Protein AF-A0A958FJ44-F1 (afdb_monomer)

Structure (mmCIF, N/CA/C/O backbone):
data_AF-A0A958FJ44-F1
#
_entry.id   AF-A0A958FJ44-F1
#
loop_
_atom_site.group_PDB
_atom_site.id
_atom_site.type_symbol
_atom_site.label_atom_id
_atom_site.label_alt_id
_atom_site.label_comp_id
_atom_site.label_asym_id
_atom_site.label_entity_id
_atom_site.label_seq_id
_atom_site.pdbx_PDB_ins_code
_atom_site.Cartn_x
_atom_site.Cartn_y
_atom_site.Cartn_z
_atom_site.occupancy
_atom_site.B_iso_or_equiv
_atom_site.auth_seq_id
_atom_site.auth_comp_id
_atom_site.auth_asym_id
_atom_site.auth_atom_id
_atom_site.pdbx_PDB_model_num
ATOM 1 N N . GLY A 1 1 ? -13.208 -15.539 -18.474 1.00 34.62 1 GLY A N 1
ATOM 2 C CA . GLY A 1 1 ? -13.542 -14.102 -18.570 1.00 34.62 1 GLY A CA 1
ATOM 3 C C . GLY A 1 1 ? -12.319 -13.265 -18.253 1.00 34.62 1 GLY A C 1
ATOM 4 O O . GLY A 1 1 ? -11.375 -13.804 -17.682 1.00 34.62 1 GLY A O 1
ATOM 5 N N . ARG A 1 2 ? -12.318 -11.975 -18.612 1.00 43.47 2 ARG A N 1
ATOM 6 C CA . ARG A 1 2 ? -11.292 -11.023 -18.155 1.00 43.47 2 ARG A CA 1
ATOM 7 C C . ARG A 1 2 ? -11.591 -10.638 -16.703 1.00 43.47 2 ARG A C 1
ATOM 9 O O . ARG A 1 2 ? -12.505 -9.860 -16.465 1.00 43.47 2 ARG A O 1
ATOM 16 N N . LEU A 1 3 ? -10.828 -11.178 -15.753 1.00 40.59 3 LEU A N 1
ATOM 17 C CA . LEU A 1 3 ? -10.667 -10.508 -14.461 1.00 40.59 3 LEU A CA 1
ATOM 18 C C . LEU A 1 3 ? -9.896 -9.199 -14.731 1.00 40.59 3 LEU A C 1
ATOM 20 O O . LEU A 1 3 ? -8.915 -9.256 -15.479 1.00 40.59 3 LEU A O 1
ATOM 24 N N . PRO A 1 4 ? -10.331 -8.043 -14.204 1.00 44.53 4 PRO A N 1
ATOM 25 C CA . PRO A 1 4 ? -9.673 -6.762 -14.464 1.00 44.53 4 PRO A CA 1
ATOM 26 C C . PRO A 1 4 ? -8.240 -6.700 -13.907 1.00 44.53 4 PRO A C 1
ATOM 28 O O . PRO A 1 4 ? -7.878 -7.435 -12.984 1.00 44.53 4 PRO A O 1
ATOM 31 N N . LEU A 1 5 ? -7.429 -5.815 -14.492 1.00 49.75 5 LEU A N 1
ATOM 32 C CA . LEU A 1 5 ? -6.011 -5.602 -14.174 1.00 49.75 5 LEU A CA 1
ATOM 33 C C . LEU A 1 5 ? -5.832 -4.662 -12.960 1.00 49.75 5 LEU A C 1
ATOM 35 O O . LEU A 1 5 ? -6.687 -3.804 -12.758 1.00 49.75 5 LEU A O 1
ATOM 39 N N . PRO A 1 6 ? -4.776 -4.848 -12.135 1.00 51.56 6 PRO A N 1
ATOM 40 C CA . PRO A 1 6 ? -4.668 -4.332 -10.760 1.00 51.56 6 PRO A CA 1
ATOM 41 C C . PRO A 1 6 ? -4.950 -2.831 -10.597 1.00 51.56 6 PRO A C 1
ATOM 43 O O . PRO A 1 6 ? -4.398 -2.007 -11.321 1.00 51.56 6 PRO A O 1
ATOM 46 N N . VAL A 1 7 ? -5.764 -2.486 -9.587 1.00 60.62 7 VAL A N 1
ATOM 47 C CA . VAL A 1 7 ? -6.112 -1.089 -9.258 1.00 60.62 7 VAL A CA 1
ATOM 48 C C . VAL A 1 7 ? -5.054 -0.429 -8.383 1.00 60.62 7 VAL A C 1
ATOM 50 O O . VAL A 1 7 ? -4.991 0.789 -8.332 1.00 60.62 7 VAL A O 1
ATOM 53 N N . HIS A 1 8 ? -4.174 -1.175 -7.725 1.00 75.94 8 HIS A N 1
ATOM 54 C CA . HIS A 1 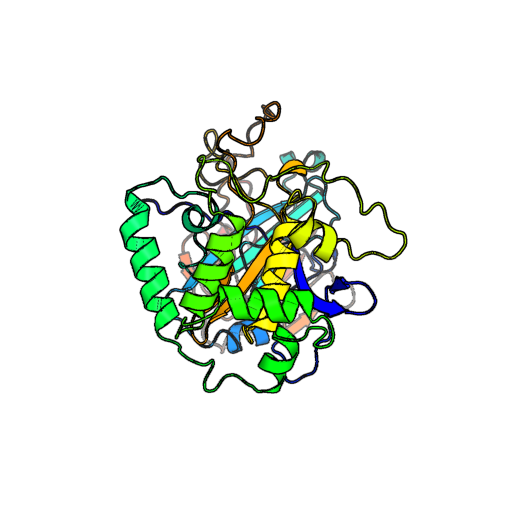8 ? -3.158 -0.573 -6.867 1.00 75.94 8 HIS A CA 1
ATOM 55 C C . HIS A 1 8 ? -1.806 -0.548 -7.551 1.00 75.94 8 HIS A C 1
ATOM 57 O O . HIS A 1 8 ? -1.280 -1.579 -7.951 1.00 75.94 8 HIS A O 1
ATOM 63 N N . PHE A 1 9 ? -1.231 0.647 -7.649 1.00 83.62 9 PHE A N 1
ATOM 64 C CA . PHE A 1 9 ? 0.175 0.853 -7.977 1.00 83.62 9 PHE A CA 1
ATOM 65 C C . PHE A 1 9 ? 0.839 1.505 -6.768 1.00 83.62 9 PHE A C 1
ATOM 67 O O . PHE A 1 9 ? 0.720 2.712 -6.552 1.00 83.62 9 PHE A O 1
ATOM 74 N N . ARG A 1 10 ? 1.492 0.699 -5.925 1.00 86.50 10 ARG A N 1
ATOM 75 C CA . ARG A 1 10 ? 2.112 1.179 -4.685 1.00 86.50 10 ARG A CA 1
ATOM 76 C C . ARG A 1 10 ? 3.371 1.984 -4.987 1.00 86.50 10 ARG A C 1
ATOM 78 O O . ARG A 1 10 ? 4.182 1.566 -5.810 1.00 86.50 10 ARG A O 1
ATOM 85 N N . ARG A 1 11 ? 3.555 3.100 -4.281 1.00 87.56 11 ARG A N 1
ATOM 86 C CA . ARG A 1 11 ? 4.789 3.903 -4.275 1.00 87.56 11 ARG A CA 1
ATOM 87 C C . ARG A 1 11 ? 5.606 3.644 -3.008 1.00 87.56 11 ARG A C 1
ATOM 89 O O . ARG A 1 11 ? 6.824 3.526 -3.098 1.00 87.56 11 ARG A O 1
ATOM 96 N N . PHE A 1 12 ? 4.937 3.546 -1.858 1.00 86.25 12 PHE A N 1
ATOM 97 C CA . PHE A 1 12 ? 5.534 3.324 -0.541 1.00 86.25 12 PHE A CA 1
ATOM 98 C C . PHE A 1 12 ? 4.664 2.399 0.315 1.00 86.25 12 PHE A C 1
ATOM 100 O O . PHE A 1 12 ? 3.446 2.337 0.151 1.00 86.25 12 PHE A O 1
ATOM 107 N N . VAL A 1 13 ? 5.292 1.742 1.286 1.00 89.12 13 VAL A N 1
ATOM 108 C CA . VAL A 1 13 ? 4.628 1.044 2.390 1.00 89.12 13 VAL A CA 1
ATOM 109 C C . VAL A 1 13 ? 5.107 1.693 3.685 1.00 89.12 13 VAL A C 1
ATOM 111 O O . VAL A 1 13 ? 6.308 1.864 3.880 1.00 89.12 13 VAL A O 1
ATOM 114 N N . LEU A 1 14 ? 4.176 2.068 4.556 1.00 92.38 14 LEU A N 1
ATOM 115 C CA . LEU A 1 14 ? 4.438 2.695 5.846 1.00 92.38 14 LEU A CA 1
ATOM 116 C C . LEU A 1 14 ? 4.272 1.622 6.933 1.00 92.38 14 LEU A C 1
ATOM 118 O O . LEU A 1 14 ? 3.174 1.346 7.423 1.00 92.38 14 LEU A O 1
ATOM 122 N N . ASN A 1 15 ? 5.376 0.935 7.217 1.00 88.31 15 ASN A N 1
ATOM 123 C CA . ASN A 1 15 ? 5.438 -0.277 8.032 1.00 88.31 15 ASN A CA 1
ATOM 124 C C . ASN A 1 15 ? 5.533 0.007 9.544 1.00 88.31 15 ASN A C 1
ATOM 126 O O . ASN A 1 15 ? 4.920 -0.723 10.333 1.00 88.31 15 ASN A O 1
ATOM 130 N N . ARG A 1 16 ? 6.234 1.074 9.952 1.00 92.19 16 ARG A N 1
ATOM 131 C CA . ARG A 1 16 ? 6.363 1.481 11.364 1.00 92.19 16 ARG A CA 1
ATOM 132 C C . ARG A 1 16 ? 5.284 2.491 11.762 1.00 92.19 16 ARG A C 1
ATOM 134 O O . ARG A 1 16 ? 4.877 3.313 10.948 1.00 92.19 16 ARG A O 1
ATOM 141 N N . TYR A 1 17 ? 4.861 2.439 13.026 1.00 94.44 17 TYR A N 1
ATOM 142 C CA . TYR A 1 17 ? 4.040 3.463 13.680 1.00 94.44 17 TYR A CA 1
ATOM 143 C C . TYR A 1 17 ? 4.881 4.234 14.708 1.00 94.44 17 TYR A C 1
ATOM 145 O O . TYR A 1 17 ? 5.675 3.621 15.422 1.00 94.44 17 TYR A O 1
ATOM 153 N N . GLU A 1 18 ? 4.707 5.552 14.774 1.00 92.81 18 GLU A N 1
ATOM 154 C CA . GLU A 1 18 ? 5.396 6.475 15.684 1.00 92.81 18 GLU A CA 1
ATOM 155 C C . GLU A 1 18 ? 4.348 7.174 16.571 1.00 92.81 18 GLU A C 1
ATOM 157 O O . GLU A 1 18 ? 3.742 8.163 16.133 1.00 92.81 18 GLU A O 1
ATOM 162 N N . PRO A 1 19 ? 4.071 6.649 17.784 1.00 87.62 19 PRO A N 1
ATOM 163 C CA . PRO A 1 19 ? 2.972 7.118 18.626 1.00 87.62 19 PRO A CA 1
ATOM 164 C C . PRO A 1 19 ? 3.128 8.580 19.054 1.00 87.62 19 PRO A C 1
ATOM 166 O O . PRO A 1 19 ? 2.136 9.295 19.138 1.00 87.62 19 PRO A O 1
ATOM 169 N N . GLU A 1 20 ? 4.359 9.064 19.225 1.00 85.50 20 GLU A N 1
ATOM 170 C CA . GLU A 1 20 ? 4.673 10.440 19.629 1.00 85.50 20 GLU A CA 1
ATOM 171 C C . GLU A 1 20 ? 4.248 11.490 18.589 1.00 85.50 20 GLU A C 1
ATOM 173 O O . GLU A 1 20 ? 4.244 12.687 18.880 1.00 85.50 20 GLU A O 1
ATOM 178 N N . THR A 1 21 ? 3.921 11.066 17.361 1.00 86.38 21 THR A N 1
ATOM 179 C CA . THR A 1 21 ? 3.456 11.960 16.290 1.00 86.38 21 THR A CA 1
ATOM 180 C C . THR A 1 21 ? 2.214 11.461 15.544 1.00 86.38 21 THR A C 1
ATOM 182 O O . THR A 1 21 ? 1.833 12.086 14.553 1.00 86.38 21 THR A O 1
ATOM 185 N N . GLU A 1 22 ? 1.596 10.365 16.006 1.00 85.44 22 GLU A N 1
ATOM 186 C CA . GLU A 1 22 ? 0.454 9.664 15.384 1.00 85.44 22 GLU A CA 1
ATOM 187 C C . GLU A 1 22 ? 0.679 9.240 13.913 1.00 85.44 22 GLU A C 1
ATOM 189 O O . GLU A 1 22 ? -0.263 9.160 13.120 1.00 85.44 22 GLU A O 1
ATOM 194 N N . LYS A 1 23 ? 1.928 8.966 13.509 1.00 90.50 23 LYS A N 1
ATOM 195 C CA . LYS A 1 23 ? 2.280 8.710 12.098 1.00 90.50 23 LYS A CA 1
ATOM 196 C C . LYS A 1 23 ? 2.617 7.261 11.809 1.00 90.50 23 LYS A C 1
ATOM 198 O O . LYS A 1 23 ? 3.305 6.596 12.574 1.00 90.50 23 LYS A O 1
ATOM 203 N N . PHE A 1 24 ? 2.231 6.826 10.615 1.00 93.62 24 PHE A N 1
ATOM 204 C CA . PHE A 1 24 ? 2.866 5.697 9.947 1.00 93.62 24 PHE A CA 1
ATOM 205 C C . PHE A 1 24 ? 4.012 6.214 9.073 1.00 93.62 24 PHE A C 1
ATOM 207 O O . PHE A 1 24 ? 3.848 7.209 8.365 1.00 93.62 24 PHE A O 1
ATOM 214 N N . VAL A 1 25 ? 5.168 5.552 9.121 1.00 93.00 25 VAL A N 1
ATOM 215 C CA . VAL A 1 25 ? 6.382 5.961 8.398 1.00 93.00 25 VAL A CA 1
ATOM 216 C C . VAL A 1 25 ? 7.003 4.800 7.626 1.00 93.00 25 VAL A C 1
ATOM 218 O O . VAL A 1 25 ? 6.815 3.631 7.967 1.00 93.00 25 VAL A O 1
ATOM 221 N N . LEU A 1 26 ? 7.764 5.138 6.583 1.00 89.88 26 LEU A N 1
ATOM 222 C CA . LEU A 1 26 ? 8.647 4.201 5.895 1.00 89.88 26 LEU A CA 1
ATOM 223 C C . LEU A 1 26 ? 9.884 3.963 6.768 1.00 89.88 26 LEU A C 1
ATOM 225 O O . LEU A 1 26 ? 10.690 4.871 6.967 1.00 89.88 26 LEU A O 1
ATOM 229 N N . ASP A 1 27 ? 10.042 2.738 7.249 1.00 88.31 27 ASP A N 1
ATOM 230 C CA . ASP A 1 27 ? 11.207 2.274 7.993 1.00 88.31 27 ASP A CA 1
ATOM 231 C C . ASP A 1 27 ? 11.994 1.279 7.124 1.00 88.31 27 ASP A C 1
ATOM 233 O O . ASP A 1 27 ? 11.651 0.094 7.103 1.00 88.31 27 ASP A O 1
ATOM 237 N N . PRO A 1 28 ? 13.007 1.741 6.361 1.00 78.94 28 PRO A N 1
ATOM 238 C CA . PRO A 1 28 ? 13.756 0.910 5.416 1.00 78.94 28 PRO A CA 1
ATOM 239 C C . PRO A 1 28 ? 14.754 -0.043 6.090 1.00 78.94 28 PRO A C 1
ATOM 241 O O . PRO A 1 28 ? 15.350 -0.872 5.404 1.00 78.94 28 PRO A O 1
ATOM 244 N N . TYR A 1 29 ? 14.943 0.065 7.409 1.00 81.19 29 TYR A N 1
ATOM 245 C CA . TYR A 1 29 ? 15.851 -0.774 8.192 1.00 81.19 29 TYR A CA 1
ATOM 246 C C . TYR A 1 29 ? 15.124 -1.362 9.414 1.00 81.19 29 TYR A C 1
ATOM 248 O O . TYR A 1 29 ? 15.536 -1.115 10.552 1.00 81.19 29 TYR A O 1
ATOM 256 N N . PRO A 1 30 ? 14.038 -2.136 9.205 1.00 81.50 30 PRO A N 1
ATOM 257 C CA . PRO A 1 30 ? 13.334 -2.768 10.310 1.00 81.50 30 PRO A CA 1
ATOM 258 C C . PRO A 1 30 ? 14.263 -3.780 11.015 1.00 81.50 30 PRO A C 1
ATOM 260 O O . PRO A 1 30 ? 15.249 -4.234 10.423 1.00 81.50 30 PRO A O 1
ATOM 263 N N . PRO A 1 31 ? 13.972 -4.172 12.272 1.00 81.69 31 PRO A N 1
ATOM 264 C CA . PRO A 1 31 ? 14.768 -5.167 12.991 1.00 81.69 31 PRO A CA 1
ATOM 265 C C . PRO A 1 31 ? 14.969 -6.445 12.167 1.00 81.69 31 PRO A C 1
ATOM 267 O O . PRO A 1 31 ? 14.052 -6.884 11.485 1.00 81.69 31 PRO A O 1
ATOM 270 N N . SER A 1 32 ? 16.133 -7.092 12.258 1.00 72.94 32 SER A N 1
ATOM 271 C CA . SER A 1 32 ? 16.532 -8.193 11.355 1.00 72.94 32 SER A CA 1
ATOM 272 C C . SER A 1 32 ? 15.671 -9.469 11.406 1.00 72.94 32 SER A C 1
ATOM 274 O O . SER A 1 32 ? 15.863 -10.362 10.584 1.00 72.94 32 SER A O 1
ATOM 276 N N . ALA A 1 33 ? 14.721 -9.563 12.341 1.00 70.00 33 ALA A N 1
ATOM 277 C CA . ALA A 1 33 ? 13.684 -10.599 12.373 1.00 70.00 33 ALA A CA 1
ATOM 278 C C . ALA A 1 33 ? 12.477 -10.291 11.454 1.00 70.00 33 ALA A C 1
ATOM 280 O O . ALA A 1 33 ? 11.686 -11.182 11.151 1.00 70.00 33 ALA A O 1
ATOM 281 N N . ILE A 1 34 ? 12.330 -9.043 11.000 1.00 75.31 34 ILE A N 1
ATOM 282 C CA . ILE A 1 34 ? 11.284 -8.598 10.078 1.00 75.31 34 ILE A CA 1
ATOM 283 C C . ILE A 1 34 ? 11.765 -8.829 8.634 1.00 75.31 34 ILE A C 1
ATOM 285 O O . ILE A 1 34 ? 12.819 -8.309 8.262 1.00 75.31 34 ILE A O 1
ATOM 289 N N . PRO A 1 35 ? 11.024 -9.567 7.786 1.00 67.75 35 PRO A N 1
ATOM 290 C CA . PRO A 1 35 ? 11.364 -9.699 6.372 1.00 67.75 35 PRO A CA 1
ATOM 291 C C . PRO A 1 35 ? 11.343 -8.339 5.664 1.00 67.75 35 PRO A C 1
ATOM 293 O O . PRO A 1 35 ? 10.382 -7.582 5.799 1.00 67.75 35 PRO A O 1
ATOM 296 N N . ASN A 1 36 ? 12.374 -8.044 4.869 1.00 68.88 36 ASN A N 1
ATOM 297 C CA . ASN A 1 36 ? 12.377 -6.863 4.009 1.00 68.88 36 ASN A CA 1
ATOM 298 C C . ASN A 1 36 ? 11.468 -7.101 2.792 1.00 68.88 36 ASN A C 1
ATOM 300 O O . ASN A 1 36 ? 11.885 -7.679 1.795 1.00 68.88 36 ASN A O 1
ATOM 304 N N . ASP A 1 37 ? 10.217 -6.664 2.890 1.00 68.88 37 ASP A N 1
ATOM 305 C CA . ASP A 1 37 ? 9.182 -6.806 1.856 1.00 68.88 37 ASP A CA 1
ATOM 306 C C . ASP A 1 37 ? 8.753 -5.455 1.236 1.00 68.88 37 ASP A C 1
ATOM 308 O O . ASP A 1 37 ? 7.812 -5.386 0.430 1.00 68.88 37 ASP A O 1
ATOM 312 N N . LEU A 1 38 ? 9.465 -4.378 1.596 1.00 72.69 38 LEU A N 1
ATOM 313 C CA . LEU A 1 38 ? 9.190 -3.000 1.187 1.00 72.69 38 LEU A CA 1
ATOM 314 C C . LEU A 1 38 ? 9.512 -2.735 -0.285 1.00 72.69 38 LEU A C 1
ATOM 316 O O . LEU A 1 38 ? 8.776 -1.992 -0.932 1.00 72.69 38 LEU A O 1
ATOM 320 N N . TYR A 1 39 ? 10.600 -3.323 -0.792 1.00 74.12 39 TYR A N 1
ATOM 321 C CA . TYR A 1 39 ? 11.196 -3.082 -2.114 1.00 74.12 39 TYR A CA 1
ATOM 322 C C . TYR A 1 39 ? 10.974 -1.667 -2.660 1.00 74.12 39 TYR A C 1
ATOM 324 O O . TYR A 1 39 ? 10.126 -1.434 -3.524 1.00 74.12 39 TYR A O 1
ATOM 332 N N . SER A 1 40 ? 11.760 -0.719 -2.151 1.00 75.50 40 SER A N 1
ATOM 333 C CA . SER A 1 40 ? 11.831 0.646 -2.678 1.00 75.50 40 SER A CA 1
ATOM 334 C C . SER A 1 40 ? 13.186 0.888 -3.362 1.00 75.50 40 SER A C 1
ATOM 336 O O . SER A 1 40 ? 13.991 1.669 -2.846 1.00 75.50 40 SER A O 1
ATOM 338 N N . PRO A 1 41 ? 13.475 0.217 -4.493 1.00 77.25 41 PRO A N 1
ATOM 339 C CA . PRO A 1 41 ? 14.666 0.497 -5.275 1.00 77.25 41 PRO A CA 1
ATOM 340 C C . PRO A 1 41 ? 14.678 1.926 -5.825 1.00 77.25 41 PRO A C 1
ATOM 342 O O . PRO A 1 41 ? 13.647 2.587 -5.953 1.00 77.25 41 PRO A O 1
ATOM 345 N N . SER A 1 42 ? 15.871 2.365 -6.214 1.00 80.75 42 SER A N 1
ATOM 346 C CA . SER A 1 42 ? 16.099 3.628 -6.908 1.00 80.75 42 SER A CA 1
ATOM 347 C C . SER A 1 42 ? 16.277 3.367 -8.404 1.00 80.75 42 SER A C 1
ATOM 349 O O . SER A 1 42 ? 17.246 2.728 -8.821 1.00 80.75 42 SER A O 1
ATOM 351 N N . ILE A 1 43 ? 15.338 3.839 -9.233 1.00 83.81 43 ILE A N 1
ATOM 352 C CA . ILE A 1 43 ? 15.372 3.576 -10.686 1.00 83.81 43 ILE A CA 1
ATOM 353 C C . ILE A 1 43 ? 16.515 4.320 -11.388 1.00 83.81 43 ILE A C 1
ATOM 355 O O . ILE A 1 43 ? 17.053 3.834 -12.385 1.00 83.81 43 ILE A O 1
ATOM 359 N N . LYS A 1 44 ? 16.941 5.483 -10.874 1.00 78.81 44 LYS A N 1
ATOM 360 C CA . LYS A 1 44 ? 18.018 6.263 -11.503 1.00 78.81 44 LYS A CA 1
ATOM 361 C C . LYS A 1 44 ? 19.349 5.495 -11.513 1.00 78.81 44 LYS A C 1
ATOM 363 O O . LYS A 1 44 ? 20.044 5.565 -12.524 1.00 78.81 44 LYS A O 1
ATOM 368 N N . ASP A 1 45 ? 19.629 4.738 -10.447 1.00 77.56 45 ASP A N 1
ATOM 369 C CA . ASP A 1 45 ? 20.926 4.110 -10.152 1.00 77.56 45 ASP A CA 1
ATOM 370 C C . ASP A 1 45 ? 21.136 2.762 -10.868 1.00 77.56 45 ASP A C 1
ATOM 372 O O . ASP A 1 45 ? 22.230 2.203 -10.837 1.00 77.56 45 ASP A O 1
ATOM 376 N N . VAL A 1 46 ? 20.110 2.240 -11.550 1.00 72.81 46 VAL A N 1
ATOM 377 C CA . VAL A 1 46 ? 20.234 1.049 -12.403 1.00 72.81 46 VAL A CA 1
ATOM 378 C C . VAL A 1 46 ? 20.657 1.462 -13.814 1.00 72.81 46 VAL A C 1
ATOM 380 O O . VAL A 1 46 ? 19.991 2.310 -14.416 1.00 72.81 46 VAL A O 1
ATOM 383 N N . PRO A 1 47 ? 21.736 0.895 -14.386 1.00 67.31 47 PRO A N 1
ATOM 384 C CA . PRO A 1 47 ? 22.097 1.175 -15.770 1.00 67.31 47 PRO A CA 1
ATOM 385 C C . PRO A 1 47 ? 21.063 0.582 -16.742 1.00 67.31 47 PRO A C 1
ATOM 387 O O . PRO A 1 47 ? 20.385 -0.402 -16.443 1.00 67.31 47 PRO A O 1
ATOM 390 N N . ILE A 1 48 ? 20.923 1.183 -17.925 1.00 67.44 48 ILE A N 1
ATOM 391 C CA . ILE A 1 48 ? 19.956 0.718 -18.932 1.00 67.44 48 ILE A CA 1
ATOM 392 C C . ILE A 1 48 ? 20.316 -0.707 -19.371 1.00 67.44 48 ILE A C 1
ATOM 394 O O . ILE A 1 48 ? 21.475 -0.989 -19.669 1.00 67.44 48 ILE A O 1
ATOM 398 N N . GLY A 1 49 ? 19.322 -1.598 -19.417 1.00 56.53 49 GLY A N 1
ATOM 399 C CA . GLY A 1 49 ? 19.544 -3.004 -19.767 1.00 56.53 49 GLY A CA 1
ATOM 400 C C . GLY A 1 49 ? 20.175 -3.844 -18.650 1.00 56.53 49 GLY A C 1
ATOM 401 O O . GLY A 1 49 ? 20.700 -4.915 -18.931 1.00 56.53 49 GLY A O 1
ATOM 402 N N . PHE A 1 50 ? 20.119 -3.390 -17.394 1.00 58.22 50 PHE A N 1
ATOM 403 C CA . PHE A 1 50 ? 20.367 -4.216 -16.209 1.00 58.22 50 PHE A CA 1
ATOM 404 C C . PHE A 1 50 ? 19.051 -4.443 -15.470 1.00 58.22 50 PHE A C 1
ATOM 406 O O . PHE A 1 50 ? 18.281 -3.502 -15.274 1.00 58.22 50 PHE A O 1
ATOM 413 N N . MET A 1 51 ? 18.817 -5.675 -15.018 1.00 71.19 51 MET A N 1
ATOM 414 C CA . MET A 1 51 ? 17.769 -5.986 -14.047 1.00 71.19 51 MET A CA 1
ATOM 415 C C . MET A 1 51 ? 18.402 -6.227 -12.684 1.00 71.19 51 MET A C 1
ATOM 417 O O . MET A 1 51 ? 19.417 -6.916 -12.582 1.00 71.19 51 MET A O 1
ATOM 421 N N . ILE A 1 52 ? 17.767 -5.697 -11.646 1.00 74.00 52 ILE A N 1
ATOM 422 C CA . ILE A 1 52 ? 18.050 -6.041 -10.256 1.00 74.00 52 ILE A CA 1
ATOM 423 C C . ILE A 1 52 ? 16.904 -6.912 -9.742 1.00 74.00 52 ILE A C 1
ATOM 425 O O . ILE A 1 52 ? 15.743 -6.679 -10.084 1.00 74.00 52 ILE A O 1
ATOM 429 N N . SER A 1 53 ? 17.249 -7.906 -8.923 1.00 74.88 53 SER A N 1
ATOM 430 C CA . SER A 1 53 ? 16.321 -8.854 -8.301 1.00 74.88 53 SER A CA 1
ATOM 431 C C . SER A 1 53 ? 16.549 -8.910 -6.792 1.00 74.88 53 SER A C 1
ATOM 433 O O . SER A 1 53 ? 17.690 -8.812 -6.342 1.00 74.88 53 SER A O 1
ATOM 435 N N . ASP A 1 54 ? 15.485 -9.099 -6.014 1.00 70.69 54 ASP A N 1
ATOM 436 C CA . ASP A 1 54 ? 15.548 -9.283 -4.561 1.00 70.69 54 ASP A CA 1
ATOM 437 C C . ASP A 1 54 ? 15.226 -10.732 -4.177 1.00 70.69 54 ASP A C 1
ATOM 439 O O . ASP A 1 54 ? 14.073 -11.174 -4.168 1.00 70.69 54 ASP A O 1
ATOM 443 N N . SER A 1 55 ? 16.279 -11.474 -3.837 1.00 62.19 55 SER A N 1
ATOM 444 C CA . SER A 1 55 ? 16.185 -12.872 -3.425 1.00 62.19 55 SER A CA 1
ATOM 445 C C . SER A 1 55 ? 15.612 -13.058 -2.017 1.00 62.19 55 SER A C 1
ATOM 447 O O . SER A 1 55 ? 15.121 -14.145 -1.712 1.00 62.19 55 SER A O 1
ATOM 449 N N . VAL A 1 56 ? 15.609 -12.027 -1.160 1.00 60.59 56 VAL A N 1
ATOM 450 C CA . VAL A 1 56 ? 14.931 -12.080 0.147 1.00 60.59 56 VAL A CA 1
ATOM 451 C C . VAL A 1 56 ? 13.424 -12.076 -0.070 1.00 60.59 56 VAL A C 1
ATOM 453 O O . VAL A 1 56 ? 12.709 -12.840 0.575 1.00 60.59 56 VAL A O 1
ATOM 456 N N . ILE A 1 57 ? 12.929 -11.285 -1.016 1.00 63.12 57 ILE A N 1
ATOM 457 C CA . ILE A 1 57 ? 11.508 -11.235 -1.378 1.00 63.12 57 ILE A CA 1
ATOM 458 C C . ILE A 1 57 ? 11.081 -12.524 -2.089 1.00 63.12 57 ILE A C 1
ATOM 460 O O . ILE A 1 57 ? 10.066 -13.126 -1.727 1.00 63.12 57 ILE A O 1
ATOM 464 N N . GLU A 1 58 ? 11.884 -13.010 -3.035 1.00 60.12 58 GLU A N 1
ATOM 465 C CA . GLU A 1 58 ? 11.630 -14.289 -3.705 1.00 60.12 58 GLU A CA 1
ATOM 466 C C . GLU A 1 58 ? 11.581 -15.463 -2.702 1.00 60.12 58 GLU A C 1
ATOM 468 O O . GLU A 1 58 ? 10.645 -16.262 -2.730 1.00 60.12 58 GLU A O 1
ATOM 473 N N . ALA A 1 59 ? 12.507 -15.523 -1.736 1.00 51.47 59 ALA A N 1
ATOM 474 C CA . ALA A 1 59 ? 12.558 -16.590 -0.729 1.00 51.47 59 ALA A CA 1
ATOM 475 C C . ALA A 1 59 ? 11.566 -16.428 0.447 1.00 51.47 59 ALA A C 1
ATOM 477 O O . ALA A 1 59 ? 11.190 -17.422 1.081 1.00 51.47 59 ALA A O 1
ATOM 478 N N . SER A 1 60 ? 11.139 -15.202 0.776 1.00 53.47 60 SER A N 1
ATOM 479 C CA . SER A 1 60 ? 10.216 -14.931 1.895 1.00 53.47 60 SER A CA 1
ATOM 480 C C . SER A 1 60 ? 8.735 -15.046 1.526 1.00 53.47 60 SER A C 1
ATOM 482 O O . SER A 1 60 ? 7.900 -15.171 2.425 1.00 53.47 60 SER A O 1
ATOM 484 N N . THR A 1 61 ? 8.384 -15.107 0.234 1.00 53.59 61 THR A N 1
ATOM 485 C CA . THR A 1 61 ? 7.001 -15.303 -0.255 1.00 53.59 61 THR A CA 1
ATOM 486 C C . THR A 1 61 ? 6.482 -16.743 -0.065 1.00 53.59 61 THR A C 1
ATOM 488 O O . THR A 1 61 ? 5.968 -17.387 -0.977 1.00 53.59 61 THR A O 1
ATOM 491 N N . ARG A 1 62 ? 6.556 -17.255 1.174 1.00 48.31 62 ARG A N 1
ATOM 492 C CA . ARG A 1 62 ? 6.217 -18.625 1.614 1.00 48.31 62 ARG A CA 1
ATOM 493 C C . ARG A 1 62 ? 4.717 -18.986 1.593 1.00 48.31 62 ARG A C 1
ATOM 495 O O . ARG A 1 62 ? 4.201 -19.572 2.545 1.00 48.31 62 ARG A O 1
ATOM 502 N N . ARG A 1 63 ? 4.014 -18.703 0.498 1.00 51.16 63 ARG A N 1
ATOM 503 C CA . ARG A 1 63 ? 2.833 -19.463 0.052 1.00 51.16 63 ARG A CA 1
ATOM 504 C C . ARG A 1 63 ? 2.533 -19.101 -1.410 1.00 51.16 63 ARG A C 1
ATOM 506 O O . ARG A 1 63 ? 2.156 -17.975 -1.717 1.00 51.16 63 ARG A O 1
ATOM 513 N N . TYR A 1 64 ? 2.669 -20.082 -2.302 1.00 49.50 64 TYR A N 1
ATOM 514 C CA . TYR A 1 64 ? 2.407 -19.926 -3.741 1.00 49.50 64 TYR A CA 1
ATOM 515 C C . TYR A 1 64 ? 0.931 -20.114 -4.126 1.00 49.50 64 TYR A C 1
ATOM 517 O O . TYR A 1 64 ? 0.553 -19.895 -5.275 1.00 49.50 64 TYR A O 1
ATOM 525 N N . GLN A 1 65 ? 0.079 -20.519 -3.180 1.00 59.53 65 GLN A N 1
ATOM 526 C CA . GLN A 1 65 ? -1.359 -20.608 -3.414 1.00 59.53 65 GLN A CA 1
ATOM 527 C C . GLN A 1 65 ? -1.931 -19.206 -3.660 1.00 59.53 65 GLN A C 1
ATOM 529 O O . GLN A 1 65 ? -1.648 -18.270 -2.916 1.00 59.53 65 GLN A O 1
ATOM 534 N N . TYR A 1 66 ? -2.746 -19.075 -4.708 1.00 68.25 66 TYR A N 1
ATOM 535 C CA . TYR A 1 66 ? -3.486 -17.852 -5.034 1.00 68.25 66 TYR A CA 1
ATOM 536 C C . TYR A 1 66 ? -2.624 -16.606 -5.331 1.00 68.25 66 TYR A C 1
ATOM 538 O O . TYR A 1 66 ? -3.123 -15.486 -5.247 1.00 68.25 66 TYR A O 1
ATOM 546 N N . ARG A 1 67 ? -1.358 -16.769 -5.743 1.00 73.06 67 ARG A N 1
ATOM 547 C CA . ARG A 1 67 ? -0.515 -15.679 -6.277 1.00 73.06 67 ARG A CA 1
ATOM 548 C C . ARG A 1 67 ? -0.283 -15.826 -7.785 1.00 73.06 67 ARG A C 1
ATOM 550 O O . ARG A 1 67 ? -0.296 -16.933 -8.318 1.00 73.06 67 ARG A O 1
ATOM 557 N N . LYS A 1 68 ? -0.070 -14.703 -8.473 1.00 74.75 68 LYS A N 1
ATOM 558 C CA . LYS A 1 68 ? 0.342 -14.628 -9.883 1.00 74.75 68 LYS A CA 1
ATOM 559 C C . LYS A 1 68 ? 1.539 -13.694 -10.028 1.00 74.75 68 LYS A C 1
ATOM 561 O O . LYS A 1 68 ? 1.576 -12.640 -9.397 1.00 74.75 68 LYS A O 1
ATOM 566 N N . ASN A 1 69 ? 2.479 -14.066 -10.894 1.00 75.81 69 ASN A N 1
ATOM 567 C CA . ASN A 1 69 ? 3.466 -13.126 -11.409 1.00 75.81 69 ASN A CA 1
ATOM 568 C C . ASN A 1 69 ? 2.778 -12.194 -12.418 1.00 75.81 69 ASN A C 1
ATOM 570 O O .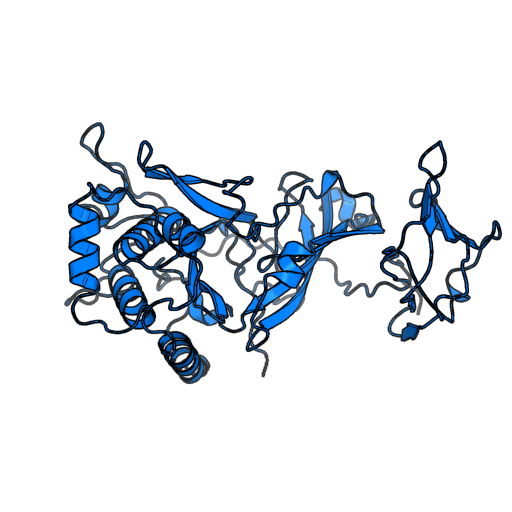 ASN A 1 69 ? 2.098 -12.671 -13.330 1.00 75.81 69 ASN A O 1
ATOM 574 N N . ILE A 1 70 ? 2.938 -10.887 -12.238 1.00 77.25 70 ILE A N 1
ATOM 575 C CA . ILE A 1 70 ? 2.493 -9.849 -13.164 1.00 77.25 70 ILE A CA 1
ATOM 576 C C . ILE A 1 70 ? 3.699 -8.967 -13.480 1.00 77.25 70 ILE A C 1
ATOM 578 O O . ILE A 1 70 ? 4.252 -8.308 -12.598 1.00 77.25 70 ILE A O 1
ATOM 582 N N . ALA A 1 71 ? 4.089 -8.966 -14.754 1.00 78.56 71 ALA A N 1
ATOM 583 C CA . ALA A 1 71 ? 5.010 -7.986 -15.304 1.00 78.56 71 ALA A CA 1
ATOM 584 C C . ALA A 1 71 ? 4.259 -6.679 -15.604 1.00 78.56 71 ALA A C 1
ATOM 586 O O . ALA A 1 71 ? 3.069 -6.688 -15.931 1.00 78.56 71 ALA A O 1
ATOM 587 N N . SER A 1 72 ? 4.937 -5.543 -15.501 1.00 81.06 72 SER A N 1
ATOM 588 C CA . SER A 1 72 ? 4.398 -4.230 -15.862 1.00 81.06 72 SER A CA 1
ATOM 589 C C . SER A 1 72 ? 5.515 -3.324 -16.365 1.00 81.06 72 SER A C 1
ATOM 591 O O . SER A 1 72 ? 6.623 -3.360 -15.836 1.00 81.06 72 SER A O 1
ATOM 593 N N . THR A 1 73 ? 5.223 -2.507 -17.376 1.00 84.75 73 THR A N 1
ATOM 594 C CA . THR A 1 73 ? 6.140 -1.473 -17.873 1.00 84.75 73 THR A CA 1
ATOM 595 C C . THR A 1 73 ? 5.591 -0.116 -17.461 1.00 84.75 73 THR A C 1
ATOM 597 O O . THR A 1 73 ? 4.433 0.193 -17.736 1.00 84.75 73 THR A O 1
ATOM 600 N N . VAL A 1 74 ? 6.405 0.680 -16.773 1.00 86.75 74 VAL A N 1
ATOM 601 C CA . VAL A 1 74 ? 6.007 1.954 -16.170 1.00 86.75 74 VAL A CA 1
ATOM 602 C C . VAL A 1 74 ? 6.775 3.089 -16.831 1.00 86.75 74 VAL A C 1
ATOM 604 O O . VAL A 1 74 ? 8.003 3.057 -16.916 1.00 86.75 74 VAL A O 1
ATOM 607 N N . TYR A 1 75 ? 6.032 4.100 -17.274 1.00 87.12 75 TYR A N 1
ATOM 608 C CA . TYR A 1 75 ? 6.535 5.301 -17.928 1.00 87.12 75 TYR A CA 1
ATOM 609 C C . TYR A 1 75 ? 6.331 6.490 -16.978 1.00 87.12 75 TYR A C 1
ATOM 611 O O . TYR A 1 75 ? 5.200 6.824 -16.627 1.00 87.12 75 TYR A O 1
ATOM 619 N N . ILE A 1 76 ? 7.418 7.114 -16.519 1.00 87.50 76 ILE A N 1
ATOM 620 C CA . ILE A 1 76 ? 7.368 8.274 -15.621 1.00 87.50 76 ILE A CA 1
ATOM 621 C C . ILE A 1 76 ? 7.317 9.558 -16.447 1.00 87.50 76 ILE A C 1
ATOM 623 O O . ILE A 1 76 ? 8.276 9.881 -17.142 1.00 87.50 76 ILE A O 1
ATOM 627 N N . GLN A 1 77 ? 6.244 10.335 -16.291 1.00 85.25 77 GLN A N 1
ATOM 628 C CA . GLN A 1 77 ? 6.172 11.721 -16.761 1.00 85.25 77 GLN A CA 1
ATOM 629 C C . GLN A 1 77 ? 6.631 12.699 -15.663 1.00 85.25 77 GLN A C 1
ATOM 631 O O . GLN A 1 77 ? 7.717 13.265 -15.758 1.00 85.25 77 GLN A O 1
ATOM 636 N N . SER A 1 78 ? 5.836 12.861 -14.595 1.00 82.31 78 SER A N 1
ATOM 637 C CA . SER A 1 78 ? 5.997 13.951 -13.607 1.00 82.31 78 SER A CA 1
ATOM 638 C C . SER A 1 78 ? 6.480 13.537 -12.208 1.00 82.31 78 SER A C 1
ATOM 640 O O . SER A 1 78 ? 6.478 14.371 -11.304 1.00 82.31 78 SER A O 1
ATOM 642 N N . LEU A 1 79 ? 6.870 12.276 -11.987 1.00 84.75 79 LEU A N 1
ATOM 643 C CA . LEU A 1 79 ? 7.515 11.871 -10.728 1.00 84.75 79 LEU A CA 1
ATOM 644 C C . LEU A 1 79 ? 9.032 12.098 -10.801 1.00 84.75 79 LEU A C 1
ATOM 646 O O . LEU A 1 79 ? 9.592 12.303 -11.876 1.00 84.75 79 LEU A O 1
ATOM 650 N N . ALA A 1 80 ? 9.710 12.028 -9.653 1.00 84.75 80 ALA A N 1
ATOM 651 C CA . ALA A 1 80 ? 11.170 12.014 -9.618 1.00 84.75 80 ALA A CA 1
ATOM 652 C C . ALA A 1 80 ? 11.727 10.833 -10.458 1.00 84.75 80 ALA A C 1
ATOM 654 O O . ALA A 1 80 ? 11.145 9.747 -10.403 1.00 84.75 80 ALA A O 1
ATOM 655 N N . PRO A 1 81 ? 12.847 10.982 -11.197 1.00 76.06 81 PRO A N 1
ATOM 656 C CA . PRO A 1 81 ? 13.385 9.919 -12.064 1.00 76.06 81 PRO A CA 1
ATOM 657 C C . PRO A 1 81 ? 13.840 8.626 -11.356 1.00 76.06 81 PRO A C 1
ATOM 659 O O . PRO A 1 81 ? 14.164 7.640 -12.012 1.00 76.06 81 PRO A O 1
ATOM 662 N N . ASP A 1 82 ? 13.890 8.608 -10.023 1.00 81.56 82 ASP A N 1
ATOM 663 C CA . ASP A 1 82 ? 14.129 7.416 -9.201 1.00 81.56 82 ASP A CA 1
ATOM 664 C C . ASP A 1 82 ? 12.850 6.780 -8.628 1.00 81.56 82 ASP A C 1
ATOM 666 O O . ASP A 1 82 ? 12.936 5.757 -7.947 1.00 81.56 82 ASP A O 1
ATOM 670 N N . ALA A 1 83 ? 11.668 7.338 -8.909 1.00 86.62 83 ALA A N 1
ATOM 671 C CA . ALA A 1 83 ? 10.409 6.904 -8.317 1.00 86.62 83 ALA A CA 1
ATOM 672 C C . ALA A 1 83 ? 9.964 5.512 -8.796 1.00 86.62 83 ALA A C 1
ATOM 674 O O . ALA A 1 83 ? 9.372 5.349 -9.864 1.00 86.62 83 ALA A O 1
ATOM 675 N N . TYR A 1 84 ? 10.181 4.510 -7.946 1.00 87.44 84 TYR A N 1
ATOM 676 C CA . TYR A 1 84 ? 9.666 3.164 -8.158 1.00 87.44 84 TYR A CA 1
ATOM 677 C C . TYR A 1 84 ? 8.198 3.018 -7.745 1.00 87.44 84 TYR A C 1
ATOM 679 O O . TYR A 1 84 ? 7.816 3.356 -6.623 1.00 87.44 84 TYR A O 1
ATOM 687 N N . VAL A 1 85 ? 7.388 2.476 -8.648 1.00 88.12 85 VAL A N 1
ATOM 688 C CA . VAL A 1 85 ? 5.961 2.204 -8.485 1.00 88.12 85 VAL A CA 1
ATOM 689 C C . VAL A 1 85 ? 5.680 0.818 -9.064 1.00 88.12 85 VAL A C 1
ATOM 691 O O . VAL A 1 85 ? 6.166 0.493 -10.147 1.00 88.12 85 VAL A O 1
ATOM 694 N N . ALA A 1 86 ? 4.917 -0.016 -8.359 1.00 84.44 86 ALA A N 1
ATOM 695 C CA . ALA A 1 86 ? 4.646 -1.385 -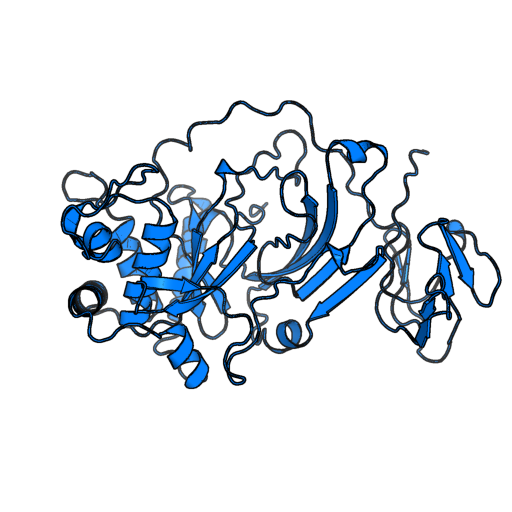8.802 1.00 84.44 86 ALA A CA 1
ATOM 696 C C . ALA A 1 86 ? 3.261 -1.893 -8.354 1.00 84.44 86 ALA A C 1
ATOM 698 O O . ALA A 1 86 ? 2.744 -1.421 -7.338 1.00 84.44 86 ALA A O 1
ATOM 699 N N . PRO A 1 87 ? 2.669 -2.882 -9.054 1.00 77.31 87 PRO A N 1
ATOM 700 C CA . PRO A 1 87 ? 1.371 -3.458 -8.685 1.00 77.31 87 PRO A CA 1
ATOM 701 C C . PRO A 1 87 ? 1.298 -4.121 -7.296 1.00 77.31 87 PRO A C 1
ATOM 703 O O . PRO A 1 87 ? 0.223 -4.273 -6.730 1.00 77.31 87 PRO A O 1
ATOM 706 N N . ASN A 1 88 ? 2.433 -4.574 -6.757 1.00 77.56 88 ASN A N 1
ATOM 707 C CA . ASN A 1 88 ? 2.595 -5.045 -5.374 1.00 77.56 88 ASN A CA 1
ATOM 708 C C . ASN A 1 88 ? 4.093 -4.932 -5.007 1.00 77.56 88 ASN A C 1
ATOM 710 O O . ASN A 1 88 ? 4.818 -4.154 -5.626 1.00 77.56 88 ASN A O 1
ATOM 714 N N . THR A 1 89 ? 4.603 -5.732 -4.065 1.00 73.44 89 THR A N 1
ATOM 715 C CA . THR A 1 89 ? 6.029 -6.010 -3.917 1.00 73.44 89 THR A CA 1
ATOM 716 C C . THR A 1 89 ? 6.548 -6.541 -5.248 1.00 73.44 89 THR A C 1
ATOM 718 O O . THR A 1 89 ? 6.334 -7.697 -5.623 1.00 73.44 89 THR A O 1
ATOM 721 N N . GLY A 1 90 ? 7.197 -5.652 -5.999 1.00 73.38 90 GLY A N 1
ATOM 722 C CA . GLY A 1 90 ? 8.102 -6.064 -7.051 1.00 73.38 90 GLY A CA 1
ATOM 723 C C . GLY A 1 90 ? 9.257 -6.848 -6.443 1.00 73.38 90 GLY A C 1
ATOM 724 O O . GLY A 1 90 ? 9.653 -6.587 -5.312 1.00 73.38 90 GLY A O 1
ATOM 725 N N . TYR A 1 91 ? 9.759 -7.819 -7.186 1.00 77.00 91 TYR A N 1
ATOM 726 C CA . TYR A 1 91 ? 10.928 -8.609 -6.803 1.00 77.00 91 TYR A CA 1
ATOM 727 C C . TYR A 1 91 ? 12.002 -8.583 -7.896 1.00 77.00 91 TYR A C 1
ATOM 729 O O . TYR A 1 91 ? 13.137 -8.960 -7.629 1.00 77.00 91 TYR A O 1
ATOM 737 N N . THR A 1 92 ? 11.671 -8.077 -9.093 1.00 77.38 92 THR A N 1
ATOM 738 C CA . THR A 1 92 ? 12.643 -7.641 -10.102 1.00 77.38 92 THR A CA 1
ATOM 739 C C . THR A 1 92 ? 12.235 -6.315 -10.741 1.00 77.38 92 THR A C 1
ATOM 741 O O . THR A 1 92 ? 11.042 -5.998 -10.825 1.00 77.38 92 THR A O 1
ATOM 744 N N . TYR A 1 93 ? 13.215 -5.557 -11.235 1.00 83.31 93 TYR A N 1
ATOM 745 C CA . TYR A 1 93 ? 12.997 -4.421 -12.135 1.00 83.31 93 TYR A CA 1
ATOM 746 C C . TYR A 1 93 ? 14.208 -4.159 -13.037 1.00 83.31 93 TYR A C 1
ATOM 748 O O . TYR A 1 93 ? 15.340 -4.452 -12.662 1.00 83.31 93 TYR A O 1
ATOM 756 N N . GLN A 1 94 ? 13.965 -3.594 -14.221 1.00 82.06 94 GLN A N 1
ATOM 757 C CA . GLN A 1 94 ? 14.959 -3.303 -15.256 1.00 82.06 94 GLN A CA 1
ATOM 758 C C . GLN A 1 94 ? 14.719 -1.908 -15.840 1.00 82.06 94 GLN A C 1
ATOM 760 O O . GLN A 1 94 ? 13.606 -1.609 -16.276 1.00 82.06 94 GLN A O 1
ATOM 765 N N . LYS A 1 95 ? 15.749 -1.056 -15.893 1.00 81.75 95 LYS A N 1
ATOM 766 C CA . LYS A 1 95 ? 15.639 0.278 -16.509 1.00 81.75 95 LYS A CA 1
ATOM 767 C C . LYS A 1 95 ? 15.731 0.187 -18.031 1.00 81.75 95 LYS A C 1
ATOM 769 O O . LYS A 1 95 ? 16.646 -0.443 -18.566 1.00 81.75 95 LYS A O 1
ATOM 774 N N . LEU A 1 96 ? 14.797 0.841 -18.715 1.00 80.44 96 LEU A N 1
ATOM 775 C CA . LEU A 1 96 ? 14.659 0.833 -20.170 1.00 80.44 96 LEU A CA 1
ATOM 776 C C . LEU A 1 96 ? 15.050 2.198 -20.770 1.00 80.44 96 LEU A C 1
ATOM 778 O O . LEU A 1 96 ? 14.959 3.220 -20.083 1.00 80.44 96 LEU A O 1
ATOM 782 N N . PRO A 1 97 ? 15.479 2.255 -22.045 1.00 76.12 97 PRO A N 1
ATOM 783 C CA . PRO A 1 97 ? 15.642 3.527 -22.739 1.00 76.12 97 PRO A CA 1
ATOM 784 C C . PRO A 1 97 ? 14.272 4.171 -23.000 1.00 76.12 97 PRO A C 1
ATOM 786 O O . PRO A 1 97 ? 13.326 3.488 -23.392 1.00 76.12 97 PRO A O 1
ATOM 789 N N . VAL A 1 98 ? 14.171 5.494 -22.838 1.00 81.06 98 VAL A N 1
ATOM 790 C CA . VAL A 1 98 ? 12.991 6.242 -23.303 1.00 81.06 98 VAL A CA 1
ATOM 791 C C . VAL A 1 98 ? 12.987 6.240 -24.843 1.00 81.06 98 VAL A C 1
ATOM 793 O O . VAL A 1 98 ? 14.010 6.624 -25.431 1.00 81.06 98 VAL A O 1
ATOM 796 N N . PRO A 1 99 ? 11.887 5.833 -25.507 1.00 72.38 99 PRO A N 1
ATOM 797 C CA . PRO A 1 99 ? 11.765 5.899 -26.963 1.00 72.38 99 PRO A CA 1
ATOM 798 C C . PRO A 1 99 ? 12.044 7.316 -27.493 1.00 72.38 99 PRO A C 1
ATOM 800 O O . PRO A 1 99 ? 11.555 8.268 -26.888 1.00 72.38 99 PRO A O 1
ATOM 803 N N . PRO A 1 100 ? 12.825 7.508 -28.578 1.00 75.50 100 PRO A N 1
ATOM 804 C CA . PRO A 1 100 ? 13.117 8.834 -29.131 1.00 75.50 100 PRO A CA 1
ATOM 805 C C . PRO A 1 100 ? 11.884 9.709 -29.376 1.00 75.50 100 PRO A C 1
ATOM 807 O O . PRO A 1 100 ? 11.943 10.906 -29.118 1.00 75.50 100 PRO A O 1
ATOM 810 N N . GLU A 1 101 ? 10.790 9.096 -29.822 1.00 72.81 101 GLU A N 1
ATOM 811 C CA . GLU A 1 101 ? 9.479 9.696 -30.067 1.00 72.81 101 GLU A CA 1
ATOM 812 C C . GLU A 1 101 ? 8.746 10.159 -28.793 1.00 72.81 101 GLU A C 1
ATOM 814 O O . GLU A 1 101 ? 7.927 11.070 -28.866 1.00 72.81 101 GLU A O 1
ATOM 819 N N . ASP A 1 102 ? 9.082 9.593 -27.629 1.00 78.25 102 ASP A N 1
ATOM 820 C CA . ASP A 1 102 ? 8.417 9.857 -26.345 1.00 78.25 102 ASP A CA 1
ATOM 821 C C . ASP A 1 102 ? 9.288 10.672 -25.362 1.00 78.25 102 ASP A C 1
ATOM 823 O O . ASP A 1 102 ? 8.904 10.879 -24.208 1.00 78.25 102 ASP A O 1
ATOM 827 N N . LYS A 1 103 ? 10.476 11.139 -25.778 1.00 82.50 103 LYS A N 1
ATOM 828 C CA . LYS A 1 103 ? 11.435 11.848 -24.898 1.00 82.50 103 LYS A CA 1
ATOM 829 C C . LYS A 1 103 ? 10.918 13.168 -24.327 1.00 82.50 103 LYS A C 1
ATOM 831 O O . LYS A 1 103 ? 11.341 13.551 -23.240 1.00 82.50 103 LYS A O 1
ATOM 836 N N . ASP A 1 104 ? 9.990 13.819 -25.020 1.00 82.56 104 ASP A N 1
ATOM 837 C CA . ASP A 1 104 ? 9.325 15.037 -24.542 1.00 82.56 104 ASP A CA 1
ATOM 838 C C . ASP A 1 104 ? 8.166 14.732 -23.566 1.00 82.56 104 ASP A C 1
ATOM 840 O O . ASP A 1 104 ? 7.621 15.641 -22.938 1.00 82.56 104 ASP A O 1
ATOM 844 N N . LEU A 1 105 ? 7.785 13.454 -23.420 1.00 79.81 105 LEU A N 1
ATOM 845 C CA . LEU A 1 105 ? 6.680 12.988 -22.575 1.00 79.81 105 LEU A CA 1
ATOM 846 C C . LEU A 1 105 ? 7.150 12.248 -21.318 1.00 79.81 105 LEU A C 1
ATOM 848 O O . LEU A 1 105 ? 6.525 12.399 -20.268 1.00 79.81 105 LEU A O 1
ATOM 852 N N . PHE A 1 106 ? 8.227 11.458 -21.395 1.00 85.62 106 PHE A N 1
ATOM 853 C CA . PHE A 1 106 ? 8.675 10.605 -20.289 1.00 85.62 106 PHE A CA 1
ATOM 854 C C . PHE A 1 106 ? 10.150 10.803 -19.927 1.00 85.62 106 PHE A C 1
ATOM 856 O O . PHE A 1 106 ? 11.042 10.781 -20.771 1.00 85.62 106 PHE A O 1
ATOM 863 N N . THR A 1 107 ? 10.421 10.930 -18.629 1.00 85.94 107 THR A N 1
ATOM 864 C CA . THR A 1 107 ? 11.769 11.113 -18.069 1.00 85.94 107 THR A CA 1
ATOM 865 C C . THR A 1 107 ? 12.471 9.791 -17.763 1.00 85.94 107 THR A C 1
ATOM 867 O O . THR A 1 107 ? 13.695 9.748 -17.642 1.00 85.94 107 THR A O 1
ATOM 870 N N . THR A 1 108 ? 11.720 8.701 -17.591 1.00 86.25 108 THR A N 1
ATOM 871 C CA . THR A 1 108 ? 12.238 7.377 -17.219 1.00 86.25 108 THR A CA 1
ATOM 872 C C . THR A 1 108 ? 11.228 6.292 -17.577 1.00 86.25 108 THR A C 1
ATOM 874 O O . THR A 1 108 ? 10.029 6.471 -17.373 1.00 86.25 108 THR A O 1
ATOM 877 N N . VAL A 1 109 ? 11.715 5.152 -18.071 1.00 85.75 109 VAL A N 1
ATOM 878 C CA . VAL A 1 109 ? 10.917 3.941 -18.304 1.00 85.75 109 VAL A CA 1
ATOM 879 C C . VAL A 1 109 ? 11.599 2.759 -17.616 1.00 85.75 109 VAL A C 1
ATOM 881 O O . VAL A 1 109 ? 12.827 2.650 -17.627 1.00 85.75 109 VAL A O 1
ATOM 884 N N . TYR A 1 110 ? 10.821 1.868 -17.010 1.00 85.38 110 TYR A N 1
ATOM 885 C CA . TYR A 1 110 ? 11.315 0.602 -16.466 1.00 85.38 110 TYR A CA 1
ATOM 886 C C . TYR A 1 110 ? 10.267 -0.500 -16.595 1.00 85.38 110 TYR A C 1
ATOM 888 O O . TYR A 1 110 ? 9.067 -0.236 -16.616 1.00 85.38 110 TYR A O 1
ATOM 896 N N . GLN A 1 111 ? 10.730 -1.743 -16.647 1.00 85.12 111 GLN A N 1
ATOM 897 C CA . GLN A 1 111 ? 9.895 -2.921 -16.441 1.00 85.12 111 GLN A CA 1
ATOM 898 C C . GLN A 1 111 ? 10.058 -3.401 -14.995 1.00 85.12 111 GLN A C 1
ATOM 900 O O . GLN A 1 111 ? 11.153 -3.318 -14.442 1.00 85.12 111 GLN A O 1
ATOM 905 N N . CYS A 1 112 ? 9.001 -3.925 -14.381 1.00 83.94 112 CYS A N 1
ATOM 906 C CA . CYS A 1 112 ? 9.049 -4.611 -13.091 1.00 83.94 112 CYS A CA 1
ATOM 907 C C . CYS A 1 112 ? 8.222 -5.903 -13.112 1.00 83.94 112 CYS A C 1
ATOM 909 O O . CYS A 1 112 ? 7.296 -6.040 -13.913 1.00 83.94 112 CYS A O 1
ATOM 911 N N . SER A 1 113 ? 8.564 -6.850 -12.234 1.00 81.19 113 SER A N 1
ATOM 912 C CA . SER A 1 113 ? 7.774 -8.066 -11.981 1.00 81.19 113 SER A CA 1
ATOM 913 C C . SER A 1 113 ? 7.330 -8.099 -10.523 1.00 81.19 113 SER A C 1
ATOM 915 O O . SER A 1 113 ? 8.163 -7.961 -9.624 1.00 81.19 113 SER A O 1
ATOM 917 N N . SER A 1 114 ? 6.032 -8.298 -10.282 1.00 80.50 114 SER A N 1
ATOM 918 C CA . SER A 1 114 ? 5.414 -8.353 -8.950 1.00 80.50 114 SER A CA 1
ATOM 919 C C . SER A 1 114 ? 4.649 -9.657 -8.732 1.00 80.50 114 SER A C 1
ATOM 921 O O . SER A 1 114 ? 3.920 -10.120 -9.608 1.00 80.50 114 SER A O 1
ATOM 923 N N . LEU A 1 115 ? 4.744 -10.215 -7.521 1.00 76.25 115 LEU A N 1
ATOM 924 C CA . LEU A 1 115 ? 3.911 -11.342 -7.087 1.00 76.25 115 LEU A CA 1
ATOM 925 C C . LEU A 1 115 ? 2.639 -10.819 -6.413 1.00 76.25 115 LEU A C 1
ATOM 927 O O . LEU A 1 115 ? 2.629 -10.567 -5.206 1.00 76.25 115 LEU A O 1
ATOM 931 N N . ILE A 1 116 ? 1.556 -10.679 -7.181 1.00 76.00 116 ILE A N 1
ATOM 932 C CA . ILE A 1 116 ? 0.263 -10.222 -6.657 1.00 76.00 116 ILE A CA 1
ATOM 933 C C . ILE A 1 116 ? -0.565 -11.421 -6.183 1.00 76.00 116 ILE A C 1
ATOM 935 O O . ILE A 1 116 ? -0.686 -12.430 -6.879 1.00 76.00 116 ILE A O 1
ATOM 939 N N . SER A 1 117 ? -1.167 -11.306 -5.002 1.00 75.44 117 SER A N 1
ATOM 940 C CA . SER A 1 117 ? -2.250 -12.189 -4.557 1.00 75.44 117 SER A CA 1
ATOM 941 C C . SER A 1 117 ? -3.511 -11.920 -5.387 1.00 75.44 117 SER A C 1
ATOM 943 O O . SER A 1 117 ? -3.897 -10.770 -5.572 1.00 75.44 117 SER A O 1
ATOM 945 N N . ILE A 1 118 ? -4.197 -12.957 -5.878 1.00 72.12 118 ILE A N 1
ATOM 946 C CA . ILE A 1 118 ? -5.473 -12.772 -6.595 1.00 72.12 118 ILE A CA 1
ATOM 947 C C . ILE A 1 118 ? -6.577 -12.249 -5.661 1.00 72.12 118 ILE A C 1
ATOM 949 O O . ILE A 1 118 ? -7.562 -11.691 -6.130 1.00 72.12 118 ILE A O 1
ATOM 953 N N . TRP A 1 119 ? -6.404 -12.370 -4.342 1.00 73.44 119 TRP A N 1
ATOM 954 C CA . TRP A 1 119 ? -7.292 -11.761 -3.349 1.00 73.44 119 TRP A CA 1
ATOM 955 C C . TRP A 1 119 ? -7.130 -10.234 -3.248 1.00 73.44 119 TRP A C 1
ATOM 957 O O . TRP A 1 119 ? -7.922 -9.587 -2.566 1.00 73.44 119 TRP A O 1
ATOM 967 N N . ASN A 1 120 ? -6.154 -9.665 -3.961 1.00 71.19 120 ASN A N 1
ATOM 968 C CA . ASN A 1 120 ? -5.877 -8.234 -4.080 1.00 71.19 120 ASN A CA 1
ATOM 969 C C . ASN A 1 120 ? -6.350 -7.693 -5.453 1.00 71.19 120 ASN A C 1
ATOM 971 O O . ASN A 1 120 ? -5.793 -6.741 -5.995 1.00 71.19 120 ASN A O 1
ATOM 975 N N . LEU A 1 121 ? -7.324 -8.357 -6.090 1.00 61.66 121 LEU A N 1
ATOM 976 C CA . LEU A 1 121 ? -7.822 -7.949 -7.405 1.00 61.66 121 LEU A CA 1
ATOM 977 C C . LEU A 1 121 ? -8.672 -6.659 -7.336 1.00 61.66 121 LEU A C 1
ATOM 979 O O . LEU A 1 121 ? -9.385 -6.444 -6.354 1.00 61.66 121 LEU A O 1
ATOM 983 N N . PRO A 1 122 ? -8.675 -5.849 -8.417 1.00 50.25 122 PRO A N 1
ATOM 984 C CA . PRO A 1 122 ? -9.379 -4.568 -8.544 1.00 50.25 122 PRO A CA 1
ATOM 985 C C . PRO A 1 122 ? -10.721 -4.407 -7.833 1.00 50.25 122 PRO A C 1
ATOM 987 O O . PRO A 1 122 ? -10.903 -3.422 -7.116 1.00 50.25 122 PRO A O 1
ATOM 990 N N . PRO A 1 123 ? -11.705 -5.304 -8.041 1.00 48.16 123 PRO A N 1
ATOM 991 C CA . PRO A 1 123 ? -13.085 -4.909 -7.804 1.00 48.16 123 PRO A CA 1
ATOM 992 C C . PRO A 1 123 ? -13.473 -5.022 -6.329 1.00 48.16 123 PRO A C 1
ATOM 994 O O . PRO A 1 123 ? -14.393 -4.348 -5.879 1.00 48.16 123 PRO A O 1
ATOM 997 N N . PHE A 1 124 ? -12.729 -5.835 -5.574 1.00 48.19 124 PHE A N 1
ATOM 998 C CA . PHE A 1 124 ? -12.947 -6.121 -4.154 1.00 48.19 124 PHE A CA 1
ATOM 999 C C . PHE A 1 124 ? -12.609 -4.949 -3.240 1.00 48.19 124 PHE A C 1
ATOM 1001 O O . PHE A 1 124 ? -13.022 -4.952 -2.086 1.00 48.19 124 PHE A O 1
ATOM 1008 N N . VAL A 1 125 ? -11.871 -3.966 -3.759 1.00 49.66 125 VAL A N 1
ATOM 1009 C CA . VAL A 1 125 ? -11.399 -2.810 -2.995 1.00 49.66 125 VAL A CA 1
ATOM 1010 C C . VAL A 1 125 ? -12.267 -1.563 -3.235 1.00 49.66 125 VAL A C 1
ATOM 1012 O O . VAL A 1 125 ? -12.279 -0.673 -2.397 1.00 49.66 125 VAL A O 1
ATOM 1015 N N . TYR A 1 126 ? -13.045 -1.512 -4.331 1.00 45.94 126 TYR A N 1
ATOM 1016 C CA . TYR A 1 126 ? -13.806 -0.308 -4.724 1.00 45.94 126 TYR A CA 1
ATOM 1017 C C . TYR A 1 126 ? -15.267 -0.522 -5.137 1.00 45.94 126 TYR A C 1
ATOM 1019 O O . TYR A 1 126 ? -15.965 0.468 -5.347 1.00 45.94 126 TYR A O 1
ATOM 1027 N N . SER A 1 127 ? -15.753 -1.759 -5.305 1.00 47.56 127 SER A N 1
ATOM 1028 C CA . SER A 1 127 ? -17.127 -1.986 -5.774 1.00 47.56 127 SER A CA 1
ATOM 1029 C C . SER A 1 127 ? -17.883 -3.043 -4.982 1.00 47.56 127 SER A C 1
ATOM 1031 O O . SER A 1 127 ? -17.599 -4.240 -5.033 1.00 47.56 127 SER A O 1
ATOM 1033 N N . SER A 1 128 ? -18.962 -2.594 -4.346 1.00 49.88 128 SER A N 1
ATOM 1034 C CA . SER A 1 128 ? -19.999 -3.455 -3.785 1.00 49.88 128 SER A CA 1
ATOM 1035 C C . SER A 1 128 ? -20.917 -4.084 -4.846 1.00 49.88 128 SER A C 1
ATOM 1037 O O . SER A 1 128 ? -21.585 -5.075 -4.540 1.00 49.88 128 SER A O 1
ATOM 1039 N N . ASN A 1 129 ? -20.955 -3.538 -6.071 1.00 52.94 129 ASN A N 1
ATOM 1040 C CA . ASN A 1 129 ? -22.148 -3.560 -6.934 1.00 52.94 129 ASN A CA 1
ATOM 1041 C C . ASN A 1 129 ? -22.061 -4.432 -8.203 1.00 52.94 129 ASN A C 1
ATOM 1043 O O . ASN A 1 129 ? -23.038 -4.490 -8.944 1.00 52.94 129 ASN A O 1
ATOM 1047 N N . TYR A 1 130 ? -20.945 -5.116 -8.468 1.00 56.19 130 TYR A N 1
ATOM 1048 C CA . TYR A 1 130 ? -20.857 -6.094 -9.565 1.00 56.19 130 TYR A CA 1
ATOM 1049 C C . TYR A 1 130 ? -21.286 -7.493 -9.061 1.00 56.19 130 TYR A C 1
ATOM 1051 O O . TYR A 1 130 ? -20.618 -8.033 -8.166 1.00 56.19 130 TYR A O 1
ATOM 1059 N N . PRO A 1 131 ? -22.381 -8.096 -9.572 1.00 62.88 131 PRO A N 1
ATOM 1060 C CA . PRO A 1 131 ? -22.867 -9.401 -9.108 1.00 62.88 131 PRO A CA 1
ATOM 1061 C C . PRO A 1 131 ? -21.855 -10.538 -9.294 1.00 62.88 131 PRO A C 1
ATOM 1063 O O . PRO A 1 131 ? -21.729 -11.394 -8.426 1.00 62.88 131 PRO A O 1
ATOM 1066 N N . GLU A 1 132 ? -21.063 -10.503 -10.368 1.00 63.16 132 GLU A N 1
ATOM 1067 C CA . GLU A 1 132 ? -20.023 -11.488 -10.700 1.00 63.16 132 GLU A CA 1
ATOM 1068 C C . GLU A 1 132 ? -18.850 -11.547 -9.698 1.00 63.16 132 GLU A C 1
ATOM 1070 O O . GLU A 1 132 ? -17.940 -12.363 -9.844 1.00 63.16 132 GLU A O 1
ATOM 1075 N N . LEU A 1 133 ? -18.859 -10.677 -8.683 1.00 67.06 133 LEU A N 1
ATOM 1076 C CA . LEU A 1 133 ? -17.887 -10.638 -7.592 1.00 67.06 133 LEU A CA 1
ATOM 1077 C C . LEU A 1 133 ? -18.398 -11.228 -6.280 1.00 67.06 133 LEU A C 1
ATOM 1079 O O . LEU A 1 133 ? -17.607 -11.326 -5.343 1.00 67.06 133 LEU A O 1
ATOM 1083 N N . VAL A 1 134 ? -19.696 -11.516 -6.142 1.00 71.25 134 VAL A N 1
ATOM 1084 C CA . VAL A 1 134 ? -20.268 -11.985 -4.866 1.00 71.25 134 VAL A CA 1
ATOM 1085 C C . VAL A 1 134 ? -19.606 -13.306 -4.472 1.00 71.25 134 VAL A C 1
ATOM 1087 O O . VAL A 1 134 ? -18.927 -13.359 -3.449 1.00 71.25 134 VAL A O 1
ATOM 1090 N N . ASP A 1 135 ? -19.632 -14.291 -5.370 1.00 74.56 135 ASP A N 1
ATOM 1091 C CA . ASP A 1 135 ? -18.977 -15.592 -5.221 1.00 74.56 135 ASP A CA 1
ATOM 1092 C C . ASP A 1 135 ? -17.492 -15.470 -4.834 1.00 74.56 135 ASP A C 1
ATOM 1094 O O . ASP A 1 135 ? -16.983 -16.255 -4.036 1.00 74.56 135 ASP A O 1
ATOM 1098 N N . PHE A 1 136 ? -16.769 -14.494 -5.399 1.00 75.56 136 PHE A N 1
ATOM 1099 C CA . PHE A 1 136 ? -15.341 -14.298 -5.126 1.00 75.56 136 PHE A CA 1
ATOM 1100 C C . PHE A 1 136 ? -15.095 -13.556 -3.804 1.00 75.56 136 PHE A C 1
ATOM 1102 O O . PHE A 1 136 ? -14.114 -13.854 -3.126 1.00 75.56 136 PHE A O 1
ATOM 1109 N N . ARG A 1 137 ? -15.979 -12.631 -3.395 1.00 75.69 137 ARG A N 1
ATOM 1110 C CA . ARG A 1 137 ? -15.959 -12.040 -2.044 1.00 75.69 137 ARG A CA 1
ATOM 1111 C C . ARG A 1 137 ? -16.153 -13.120 -0.989 1.00 75.69 137 ARG A C 1
ATOM 1113 O O . ARG A 1 137 ? -15.380 -13.165 -0.038 1.00 75.69 137 ARG A O 1
ATOM 1120 N N . GLU A 1 138 ? -17.116 -14.013 -1.192 1.00 80.75 138 GLU A N 1
ATOM 1121 C CA . GLU A 1 138 ? -17.384 -15.133 -0.287 1.00 80.75 138 GLU A CA 1
ATOM 1122 C C . GLU A 1 138 ? -16.208 -16.122 -0.248 1.00 80.75 138 GLU A C 1
ATOM 1124 O O . GLU A 1 138 ? -15.715 -16.436 0.835 1.00 80.75 138 GLU A O 1
ATOM 1129 N N . GLN A 1 139 ? -15.663 -16.521 -1.406 1.00 82.12 139 GLN A N 1
ATOM 1130 C CA . GLN A 1 139 ? -14.449 -17.353 -1.481 1.00 82.12 139 GLN A CA 1
ATOM 1131 C C . GLN A 1 139 ? -13.237 -16.703 -0.795 1.00 82.12 139 GLN A C 1
ATOM 1133 O O . GLN A 1 139 ? -12.493 -17.388 -0.095 1.00 82.12 139 GLN A O 1
ATOM 1138 N N . ARG A 1 140 ? -13.039 -15.387 -0.963 1.00 83.44 140 ARG A N 1
A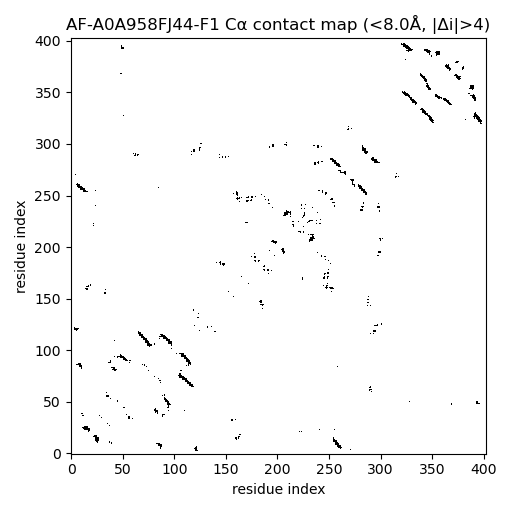TOM 1139 C CA . ARG A 1 140 ? -11.975 -14.619 -0.296 1.00 83.44 140 ARG A CA 1
ATOM 1140 C C . ARG A 1 140 ? -12.181 -14.601 1.216 1.00 83.44 140 ARG A C 1
ATOM 1142 O O . ARG A 1 140 ? -11.243 -14.885 1.951 1.00 83.44 140 ARG A O 1
ATOM 1149 N N . ALA A 1 141 ? -13.389 -14.294 1.680 1.00 85.94 141 ALA A N 1
ATOM 1150 C CA . ALA A 1 141 ? -13.712 -14.258 3.101 1.00 85.94 141 ALA A CA 1
ATOM 1151 C C . ALA A 1 141 ? -13.495 -15.632 3.757 1.00 85.94 141 ALA A C 1
ATOM 1153 O O . ALA A 1 141 ? -12.806 -15.720 4.768 1.00 85.94 141 ALA A O 1
ATOM 1154 N N . GLU A 1 142 ? -13.983 -16.714 3.146 1.00 87.25 142 GLU A N 1
ATOM 1155 C CA . GLU A 1 142 ? -13.809 -18.078 3.662 1.00 87.25 142 GLU A CA 1
ATOM 1156 C C . GLU A 1 142 ? -12.336 -18.529 3.651 1.00 87.25 142 GLU A C 1
ATOM 1158 O O . GLU A 1 142 ? -11.834 -19.073 4.637 1.00 87.25 142 GLU A O 1
ATOM 1163 N N . ALA A 1 143 ? -11.589 -18.225 2.583 1.00 84.62 143 ALA A N 1
ATOM 1164 C CA . ALA A 1 143 ? -10.157 -18.508 2.519 1.00 84.62 143 ALA A CA 1
ATOM 1165 C C . ALA A 1 143 ? -9.370 -17.778 3.622 1.00 84.62 143 ALA A C 1
ATOM 1167 O O . ALA A 1 143 ? -8.462 -18.363 4.216 1.00 84.62 143 ALA A O 1
ATOM 1168 N N . LEU A 1 144 ? -9.715 -16.525 3.934 1.00 86.50 144 LEU A N 1
ATOM 1169 C CA . LEU A 1 144 ? -9.044 -15.724 4.963 1.00 86.50 144 LEU A CA 1
ATOM 1170 C C . LEU A 1 144 ? -9.515 -16.052 6.400 1.00 86.50 144 LEU A C 1
ATOM 1172 O O . LEU A 1 144 ? -8.700 -15.984 7.319 1.00 86.50 144 LEU A O 1
ATOM 1176 N N . ARG A 1 145 ? -10.764 -16.509 6.594 1.00 89.88 145 ARG A N 1
ATOM 1177 C CA . ARG A 1 145 ? -11.296 -17.083 7.858 1.00 89.88 145 ARG A CA 1
ATOM 1178 C C . ARG A 1 145 ? -10.596 -18.372 8.304 1.00 89.88 145 ARG A C 1
ATOM 1180 O O . ARG A 1 145 ? -10.767 -18.805 9.443 1.00 89.88 145 ARG A O 1
ATOM 1187 N N . SER A 1 146 ? -9.820 -19.001 7.418 1.00 84.31 146 SER A N 1
ATOM 1188 C CA . SER A 1 146 ? -9.087 -20.239 7.715 1.00 84.31 146 SER A CA 1
ATOM 1189 C C . SER A 1 146 ? -8.000 -20.084 8.793 1.00 84.31 146 SER A C 1
ATOM 1191 O O . SER A 1 146 ? -7.692 -21.063 9.477 1.00 84.31 146 SER A O 1
ATOM 1193 N N . ASP A 1 147 ? -7.456 -18.876 9.003 1.00 79.56 147 ASP A N 1
ATOM 1194 C CA . ASP A 1 147 ? -6.676 -18.560 10.207 1.00 79.56 147 ASP A CA 1
ATOM 1195 C C . ASP A 1 147 ? -7.585 -18.039 11.328 1.00 79.56 147 ASP A C 1
ATOM 1197 O O . ASP A 1 147 ? -8.543 -17.301 11.111 1.00 79.56 147 ASP A O 1
ATOM 1201 N N . ARG A 1 148 ? -7.246 -18.421 12.559 1.00 78.44 148 ARG A N 1
ATOM 1202 C CA . ARG A 1 148 ? -7.971 -18.076 13.783 1.00 78.44 148 ARG A CA 1
ATOM 1203 C C . ARG A 1 148 ? -7.123 -17.302 14.793 1.00 78.44 148 ARG A C 1
ATOM 1205 O O . ARG A 1 148 ? -7.695 -16.773 15.741 1.00 78.44 148 ARG A O 1
ATOM 1212 N N . SER A 1 149 ? -5.793 -17.241 14.647 1.00 80.94 149 SER A N 1
ATOM 1213 C CA . SER A 1 149 ? -4.930 -16.670 15.700 1.00 80.94 149 SER A CA 1
ATOM 1214 C C . SER A 1 149 ? -3.478 -16.345 15.315 1.00 80.94 149 SER A C 1
ATOM 1216 O O . SER A 1 149 ? -2.645 -16.218 16.212 1.00 80.94 149 SER A O 1
ATOM 1218 N N . PHE A 1 150 ? -3.128 -16.226 14.029 1.00 89.12 150 PHE A N 1
ATOM 1219 C CA . PHE A 1 150 ? -1.747 -15.982 13.576 1.00 89.12 150 PHE A CA 1
ATOM 1220 C C . PHE A 1 150 ? -0.737 -17.039 14.065 1.00 89.12 150 PHE A C 1
ATOM 1222 O O . PHE A 1 150 ? 0.459 -16.781 14.232 1.00 89.12 150 PHE A O 1
ATOM 1229 N N . ARG A 1 151 ? -1.210 -18.267 14.317 1.00 84.75 151 ARG A N 1
ATOM 1230 C CA . ARG A 1 151 ? -0.415 -19.318 14.965 1.00 84.75 151 ARG A CA 1
ATOM 1231 C C . ARG A 1 151 ? 0.764 -19.745 14.086 1.00 84.75 151 ARG A C 1
ATOM 1233 O O . ARG A 1 151 ? 0.577 -20.356 13.038 1.00 84.75 151 ARG A O 1
ATOM 1240 N N . GLY A 1 152 ? 1.981 -19.502 14.572 1.00 84.19 152 GLY A N 1
ATOM 1241 C CA . GLY A 1 152 ? 3.221 -19.822 13.857 1.00 84.19 152 GLY A CA 1
ATOM 1242 C C . GLY A 1 152 ? 3.763 -18.682 12.988 1.00 84.19 152 GLY A C 1
ATOM 1243 O O . GLY A 1 152 ? 4.738 -18.896 12.272 1.00 84.19 152 GLY A O 1
ATOM 1244 N N . VAL A 1 153 ? 3.170 -17.486 13.061 1.00 86.25 153 VAL A N 1
ATOM 1245 C CA . VAL A 1 153 ? 3.853 -16.241 12.680 1.00 86.25 153 VAL A CA 1
ATOM 1246 C C . VAL A 1 153 ? 4.916 -15.916 13.737 1.00 86.25 153 VAL A C 1
ATOM 1248 O O . VAL A 1 153 ? 4.762 -16.268 14.907 1.00 86.25 153 VAL A O 1
ATOM 1251 N N . ASP A 1 154 ? 6.009 -15.278 13.322 1.00 89.06 154 ASP A N 1
ATOM 1252 C CA . ASP A 1 154 ? 7.088 -14.873 14.222 1.00 89.06 154 ASP A CA 1
ATOM 1253 C C . ASP A 1 154 ? 6.647 -13.785 15.225 1.00 89.06 154 ASP A C 1
ATOM 1255 O O . ASP A 1 154 ? 5.895 -12.866 14.891 1.00 89.06 154 ASP A O 1
ATOM 1259 N N . THR A 1 155 ? 7.141 -13.870 16.462 1.00 91.25 155 THR A N 1
ATOM 1260 C CA . THR A 1 155 ? 6.753 -12.967 17.555 1.00 91.25 155 THR A CA 1
ATOM 1261 C C . THR A 1 155 ? 7.235 -11.530 17.341 1.00 91.25 155 THR A C 1
ATOM 1263 O O . THR A 1 155 ? 6.518 -10.598 17.702 1.00 91.25 155 THR A O 1
ATOM 1266 N N . ALA A 1 156 ? 8.417 -11.321 16.750 1.00 91.12 156 ALA A N 1
ATOM 1267 C CA . ALA A 1 156 ? 8.912 -9.982 16.436 1.00 91.12 156 ALA A CA 1
ATOM 1268 C C . ALA A 1 156 ? 8.163 -9.388 15.235 1.00 91.12 156 ALA A C 1
ATOM 1270 O O . ALA A 1 156 ? 7.797 -8.213 15.280 1.00 91.12 156 ALA A O 1
ATOM 1271 N N . PHE A 1 157 ? 7.847 -10.200 14.216 1.00 90.00 157 PHE A N 1
ATOM 1272 C CA . PHE A 1 157 ? 6.951 -9.797 13.124 1.00 90.00 157 PHE A CA 1
ATOM 1273 C C . PHE A 1 157 ? 5.595 -9.315 13.651 1.00 90.00 157 PHE A C 1
ATOM 1275 O O . PHE A 1 157 ? 5.156 -8.221 13.294 1.00 90.00 157 PHE A O 1
ATOM 1282 N N . MET A 1 158 ? 4.960 -10.099 14.532 1.00 92.81 158 MET A N 1
ATOM 1283 C CA . MET A 1 158 ? 3.701 -9.712 15.171 1.00 92.81 158 MET A CA 1
ATOM 1284 C C . MET A 1 158 ? 3.864 -8.407 15.954 1.00 92.81 158 MET A C 1
ATOM 1286 O O . MET A 1 158 ? 3.172 -7.442 15.652 1.00 92.81 158 MET A O 1
ATOM 1290 N N . ALA A 1 159 ? 4.819 -8.334 16.887 1.00 93.69 159 ALA A N 1
ATOM 1291 C CA . ALA A 1 159 ? 5.019 -7.155 17.733 1.00 93.69 159 ALA A CA 1
ATOM 1292 C C . ALA A 1 159 ? 5.269 -5.862 16.934 1.00 93.69 159 ALA A C 1
ATOM 1294 O O . ALA A 1 159 ? 4.779 -4.803 17.318 1.00 93.69 159 ALA A O 1
ATOM 1295 N N . TYR A 1 160 ? 5.991 -5.940 15.812 1.00 93.50 160 TYR A N 1
ATOM 1296 C CA . TYR A 1 160 ? 6.260 -4.800 14.933 1.00 93.50 160 TYR A CA 1
ATOM 1297 C C . TYR A 1 160 ? 5.009 -4.358 14.153 1.00 93.50 160 TYR A C 1
ATOM 1299 O O . TYR A 1 160 ? 4.663 -3.174 14.131 1.00 93.50 160 TYR A O 1
ATOM 1307 N N . TYR A 1 161 ? 4.289 -5.307 13.545 1.00 94.50 161 TYR A N 1
ATOM 1308 C CA . TYR A 1 161 ? 3.114 -5.008 12.721 1.00 94.50 161 TYR A CA 1
ATOM 1309 C C . TYR A 1 161 ? 1.800 -4.848 13.504 1.00 94.50 161 TYR A C 1
ATOM 1311 O O . TYR A 1 161 ? 0.819 -4.388 12.921 1.00 94.50 161 TYR A O 1
ATOM 1319 N N . THR A 1 162 ? 1.783 -5.133 14.812 1.00 96.19 162 THR A N 1
ATOM 1320 C CA . THR A 1 162 ? 0.716 -4.742 15.754 1.00 96.19 162 THR A CA 1
ATOM 1321 C C . THR A 1 162 ? 1.116 -3.582 16.677 1.00 96.19 162 THR A C 1
ATOM 1323 O O . THR A 1 162 ? 0.381 -3.280 17.613 1.00 96.19 162 THR A O 1
ATOM 1326 N N . ALA A 1 163 ? 2.261 -2.919 16.455 1.00 95.31 163 ALA A N 1
ATOM 1327 C CA . ALA A 1 163 ? 2.734 -1.832 17.321 1.00 95.31 163 ALA A CA 1
ATOM 1328 C C . ALA A 1 163 ? 1.785 -0.617 17.306 1.00 95.31 163 ALA A C 1
ATOM 1330 O O . ALA A 1 163 ? 1.538 -0.035 16.245 1.00 95.31 163 ALA A O 1
ATOM 1331 N N . ILE A 1 164 ? 1.291 -0.236 18.486 1.00 94.62 164 ILE A N 1
ATOM 1332 C CA . ILE A 1 164 ? 0.353 0.865 18.744 1.00 94.62 164 ILE A CA 1
ATOM 1333 C C . ILE A 1 164 ? 0.594 1.432 20.153 1.00 94.62 164 ILE A C 1
ATOM 1335 O O . ILE A 1 164 ? 1.155 0.740 21.005 1.00 94.62 164 ILE A O 1
ATOM 1339 N N . ASP A 1 165 ? 0.154 2.664 20.419 1.00 94.12 165 ASP A N 1
ATOM 1340 C CA . ASP A 1 165 ? 0.075 3.177 21.789 1.00 94.12 165 ASP A CA 1
ATOM 1341 C C . ASP A 1 165 ? -1.060 2.480 22.556 1.00 94.12 165 ASP A C 1
ATOM 1343 O O . ASP A 1 165 ? -2.242 2.742 22.342 1.00 94.12 165 ASP A O 1
ATOM 1347 N N . THR A 1 166 ? -0.705 1.588 23.480 1.00 91.19 166 THR A N 1
ATOM 1348 C CA . THR A 1 166 ? -1.675 0.893 24.339 1.00 91.19 166 THR A CA 1
ATOM 1349 C C . THR A 1 166 ? -2.262 1.774 25.449 1.00 91.19 166 THR A C 1
ATOM 1351 O O . THR A 1 166 ? -3.156 1.321 26.163 1.00 91.19 166 THR A O 1
ATOM 1354 N N . THR A 1 167 ? -1.764 3.003 25.633 1.00 92.56 167 THR A N 1
ATOM 1355 C CA . THR A 1 167 ? -2.323 3.989 26.571 1.00 92.56 167 THR A CA 1
ATOM 1356 C C . THR A 1 167 ? -3.478 4.794 25.967 1.00 92.56 167 THR A C 1
ATOM 1358 O O . THR A 1 167 ? -4.286 5.343 26.720 1.00 92.56 167 THR A O 1
ATOM 1361 N N . ASP A 1 168 ? -3.650 4.766 24.638 1.00 93.06 168 ASP A N 1
ATOM 1362 C CA . ASP A 1 168 ? -4.844 5.273 23.956 1.00 93.06 168 ASP A CA 1
ATOM 1363 C C . ASP A 1 168 ? -6.058 4.374 24.241 1.00 93.06 168 ASP A C 1
ATOM 1365 O O . ASP A 1 168 ? -6.449 3.484 23.477 1.00 93.06 168 ASP A O 1
ATOM 1369 N N . THR A 1 169 ? -6.687 4.624 25.386 1.00 95.31 169 THR A N 1
ATOM 1370 C CA . THR A 1 169 ? -7.886 3.893 25.797 1.00 95.31 169 THR A CA 1
ATOM 1371 C C . THR A 1 169 ? -9.078 4.106 24.860 1.00 95.31 169 THR A C 1
ATOM 1373 O O . THR A 1 169 ? -9.966 3.257 24.860 1.00 95.31 169 THR A O 1
ATOM 1376 N N . LEU A 1 170 ? -9.123 5.164 24.039 1.00 96.19 170 LEU A N 1
ATOM 1377 C CA . LEU A 1 170 ? -10.245 5.408 23.127 1.00 96.19 170 LEU A CA 1
ATOM 1378 C C . LEU A 1 170 ? -10.188 4.453 21.933 1.00 96.19 170 LEU A C 1
ATOM 1380 O O . LEU A 1 170 ? -11.153 3.724 21.692 1.00 96.19 170 LEU A O 1
ATOM 1384 N N . ILE A 1 171 ? -9.048 4.382 21.239 1.00 96.62 171 ILE A N 1
ATOM 1385 C CA . ILE A 1 171 ? -8.861 3.441 20.123 1.00 96.62 171 ILE A CA 1
ATOM 1386 C C . ILE A 1 171 ? -8.888 1.990 20.629 1.00 96.62 171 ILE A C 1
ATOM 1388 O O . ILE A 1 171 ? -9.548 1.139 20.025 1.00 96.62 171 ILE A O 1
ATOM 1392 N N . MET A 1 172 ? -8.263 1.703 21.778 1.00 97.81 172 MET A N 1
ATOM 1393 C CA . MET A 1 172 ? -8.270 0.359 22.376 1.00 97.81 172 MET A CA 1
ATOM 1394 C C . MET A 1 172 ? -9.668 -0.098 22.833 1.00 97.81 172 MET A C 1
ATOM 1396 O O . MET A 1 172 ? -9.954 -1.298 22.808 1.00 97.81 172 MET A O 1
ATOM 1400 N N . ASN A 1 173 ? -10.552 0.818 23.249 1.00 98.38 173 ASN A N 1
ATOM 1401 C CA . ASN A 1 173 ? -11.938 0.481 23.591 1.00 98.38 173 ASN A CA 1
ATOM 1402 C C . ASN A 1 173 ? -12.814 0.325 22.341 1.00 98.38 173 ASN A C 1
ATOM 1404 O O . ASN A 1 173 ? -13.500 -0.690 22.244 1.00 98.38 173 ASN A O 1
ATOM 1408 N N . LEU A 1 174 ? -12.740 1.247 21.371 1.00 98.50 174 LEU A N 1
ATOM 1409 C CA . LEU A 1 174 ? -13.500 1.148 20.116 1.00 98.50 174 LEU A CA 1
ATOM 1410 C C . LEU A 1 174 ? -13.147 -0.135 19.348 1.00 98.50 174 LEU A C 1
ATOM 1412 O O . LEU A 1 174 ? -14.037 -0.856 18.908 1.00 98.50 174 LEU A O 1
ATOM 1416 N N . SER A 1 175 ? -11.860 -0.482 19.252 1.00 98.44 175 SER A N 1
ATOM 1417 C CA . SER A 1 175 ? -11.430 -1.744 18.638 1.00 98.44 175 SER A CA 1
ATOM 1418 C C . SER A 1 175 ? -12.034 -2.964 19.348 1.00 98.44 175 SER A C 1
ATOM 1420 O O . SER A 1 175 ? -12.567 -3.862 18.693 1.00 98.44 175 SER A O 1
ATOM 1422 N N . ARG A 1 176 ? -12.043 -2.984 20.691 1.00 98.38 176 ARG A N 1
ATOM 1423 C CA . ARG A 1 176 ? -12.642 -4.077 21.481 1.00 98.38 176 ARG A CA 1
ATOM 1424 C C . ARG A 1 176 ? -14.160 -4.174 21.308 1.00 98.38 176 ARG A C 1
ATOM 1426 O O . ARG A 1 176 ? -14.690 -5.280 21.332 1.00 98.38 176 ARG A O 1
ATOM 1433 N N . GLU A 1 177 ? -14.844 -3.045 21.145 1.00 98.38 177 GLU A N 1
ATOM 1434 C CA . GLU A 1 177 ? -16.287 -2.983 20.891 1.00 98.38 177 GLU A CA 1
ATOM 1435 C C . GLU A 1 177 ? -16.629 -3.550 19.505 1.00 98.38 177 GLU A C 1
ATOM 1437 O O . GLU A 1 177 ? -17.404 -4.499 19.405 1.00 98.38 177 GLU A O 1
ATOM 1442 N N . LEU A 1 178 ? -15.978 -3.053 18.445 1.00 98.25 178 LEU A N 1
ATOM 1443 C CA . LEU A 1 178 ? -16.203 -3.506 17.064 1.00 98.25 178 LEU A CA 1
ATOM 1444 C C . LEU A 1 178 ? -15.848 -4.987 16.854 1.00 98.25 178 LEU A C 1
ATOM 1446 O O . LEU A 1 178 ? -16.481 -5.681 16.059 1.00 98.25 178 LEU A O 1
ATOM 1450 N N . THR A 1 179 ? -14.845 -5.489 17.579 1.00 98.19 179 THR A N 1
ATOM 1451 C CA . THR A 1 179 ? -14.387 -6.886 17.490 1.00 98.19 179 THR A CA 1
ATOM 1452 C C . THR A 1 179 ? -15.053 -7.835 18.494 1.00 98.19 179 THR A C 1
ATOM 1454 O O . THR A 1 179 ? -14.702 -9.019 18.546 1.00 98.19 179 THR A O 1
ATOM 1457 N N . ALA A 1 180 ? -16.034 -7.364 19.272 1.00 98.00 180 ALA A N 1
ATOM 1458 C CA . ALA A 1 180 ? -16.739 -8.180 20.255 1.00 98.00 180 ALA A CA 1
ATOM 1459 C C . ALA A 1 180 ? -17.458 -9.377 19.601 1.00 98.00 180 ALA A C 1
ATOM 1461 O O . ALA A 1 180 ? -18.186 -9.241 18.620 1.00 98.00 180 ALA A O 1
ATOM 1462 N N . GLY A 1 181 ? -17.243 -10.579 20.146 1.00 96.62 181 GLY A N 1
ATOM 1463 C CA . GLY A 1 181 ? -17.849 -11.822 19.648 1.00 96.62 181 GLY A CA 1
ATOM 1464 C C . GLY A 1 181 ? -17.313 -12.340 18.303 1.00 96.62 181 GLY A C 1
ATOM 1465 O O . GLY A 1 181 ? -17.783 -13.371 17.832 1.00 96.62 181 GLY A O 1
ATOM 1466 N N . LYS A 1 182 ? -16.332 -11.672 17.682 1.00 96.62 182 LYS A N 1
ATOM 1467 C CA . LYS A 1 182 ? -15.738 -12.084 16.399 1.00 96.62 182 LYS A CA 1
ATOM 1468 C C . LYS A 1 182 ? -14.610 -13.101 16.626 1.00 96.62 182 LYS A C 1
ATOM 1470 O O . LYS A 1 182 ? -13.595 -12.772 17.244 1.00 96.62 182 LYS A O 1
ATOM 1475 N N . GLU A 1 183 ? -14.780 -14.332 16.132 1.00 92.06 183 GLU A N 1
ATOM 1476 C CA . GLU A 1 183 ? -13.818 -15.425 16.358 1.00 92.06 183 GLU A CA 1
ATOM 1477 C C . GLU A 1 183 ? -12.511 -15.263 15.571 1.00 92.06 183 GLU A C 1
ATOM 1479 O O . GLU A 1 183 ? -11.432 -15.376 16.153 1.00 92.06 183 GLU A O 1
ATOM 1484 N N . THR A 1 184 ? -12.588 -15.041 14.254 1.00 95.19 184 THR A N 1
ATOM 1485 C CA . THR A 1 184 ? -11.403 -15.027 13.380 1.00 95.19 184 THR A CA 1
ATOM 1486 C C . THR A 1 184 ? -10.832 -13.612 13.212 1.00 95.19 184 THR A C 1
ATOM 1488 O O . THR A 1 184 ? -11.566 -12.628 13.344 1.00 95.19 184 THR A O 1
ATOM 1491 N N . PRO A 1 185 ? -9.539 -13.460 12.862 1.00 94.44 185 PRO A N 1
ATOM 1492 C CA . PRO A 1 185 ? -8.990 -12.168 12.463 1.00 94.44 185 PRO A CA 1
ATOM 1493 C C . PRO A 1 185 ? -9.694 -11.569 11.240 1.00 94.44 185 PRO A C 1
ATOM 1495 O O . PRO A 1 185 ? -9.791 -10.347 11.146 1.00 94.44 185 PRO A O 1
ATOM 1498 N N . TYR A 1 186 ? -10.233 -12.406 10.342 1.00 93.69 186 TYR A N 1
ATOM 1499 C CA . TYR A 1 186 ? -11.050 -11.926 9.232 1.00 93.69 186 TYR A CA 1
ATOM 1500 C C . TYR A 1 186 ? -12.350 -11.284 9.734 1.00 93.69 186 TYR A C 1
ATOM 1502 O O . TYR A 1 186 ? -12.623 -10.148 9.381 1.00 93.69 186 TYR A O 1
ATOM 1510 N N . ASP A 1 187 ? -13.116 -11.936 10.615 1.00 95.12 187 ASP A N 1
ATOM 1511 C CA . ASP A 1 187 ? -14.415 -11.411 11.088 1.00 95.12 187 ASP A CA 1
ATOM 1512 C C . ASP A 1 187 ? -14.288 -10.125 11.923 1.00 95.12 187 ASP A C 1
ATOM 1514 O O . ASP A 1 187 ? -15.228 -9.329 12.009 1.00 95.12 187 ASP A O 1
ATOM 1518 N N . LYS A 1 188 ? -13.118 -9.929 12.542 1.00 97.25 188 LYS A N 1
ATOM 1519 C CA . LYS A 1 188 ? -12.713 -8.690 13.218 1.00 97.25 188 LYS A CA 1
ATOM 1520 C C . LYS A 1 188 ? -12.416 -7.566 12.227 1.00 97.25 188 LYS A C 1
ATOM 1522 O O . LYS A 1 188 ? -12.841 -6.437 12.446 1.00 97.25 188 LYS A O 1
ATOM 1527 N N . LEU A 1 189 ? -11.707 -7.884 11.146 1.00 95.38 189 LEU A N 1
ATOM 1528 C CA . LEU A 1 189 ? -11.425 -6.965 10.047 1.00 95.38 189 LEU A CA 1
ATOM 1529 C C . LEU A 1 189 ? -12.708 -6.578 9.297 1.00 95.38 189 LEU A C 1
ATOM 1531 O O . LEU A 1 189 ? -12.938 -5.389 9.115 1.00 95.38 189 LEU A O 1
ATOM 1535 N N . ASP A 1 190 ? -13.566 -7.546 8.963 1.00 92.62 190 ASP A N 1
ATOM 1536 C CA . ASP A 1 190 ? -14.909 -7.358 8.383 1.00 92.62 190 ASP A CA 1
ATOM 1537 C C . ASP A 1 190 ? -15.702 -6.323 9.205 1.00 92.62 190 ASP A C 1
ATOM 1539 O O . ASP A 1 190 ? -16.170 -5.325 8.672 1.00 92.62 190 ASP A O 1
ATOM 1543 N N . ALA A 1 191 ? -15.737 -6.478 10.537 1.00 95.62 191 ALA A N 1
ATOM 1544 C CA . ALA A 1 191 ? -16.438 -5.559 11.440 1.00 95.62 191 ALA A CA 1
ATOM 1545 C C . ALA A 1 191 ? -15.847 -4.135 11.489 1.00 95.62 191 ALA A C 1
ATOM 1547 O O . ALA A 1 191 ? -16.570 -3.167 11.728 1.00 95.62 191 ALA A O 1
ATOM 1548 N N . ILE A 1 192 ? -14.536 -3.991 11.273 1.00 96.38 192 ILE A N 1
ATOM 1549 C CA . ILE A 1 192 ? -13.866 -2.685 11.187 1.00 96.38 192 ILE A CA 1
ATOM 1550 C C . ILE A 1 192 ? -14.095 -2.056 9.800 1.00 96.38 192 ILE A C 1
ATOM 1552 O O . ILE A 1 192 ? -14.282 -0.845 9.711 1.00 96.38 192 ILE A O 1
ATOM 1556 N N . VAL A 1 193 ? -14.175 -2.850 8.727 1.00 91.31 193 VAL A N 1
ATOM 1557 C CA . VAL A 1 193 ? -14.582 -2.378 7.391 1.00 91.31 193 VAL A CA 1
ATOM 1558 C C . VAL A 1 193 ? -16.045 -1.914 7.406 1.00 91.31 193 VAL A C 1
ATOM 1560 O O . VAL A 1 193 ? -16.335 -0.807 6.944 1.00 91.31 193 VAL A O 1
ATOM 1563 N N . ASP A 1 194 ? -16.948 -2.686 8.017 1.00 89.69 194 ASP A N 1
ATOM 1564 C CA . ASP A 1 194 ? -18.356 -2.324 8.253 1.00 89.69 194 ASP A CA 1
ATOM 1565 C C . ASP A 1 194 ? -18.498 -1.040 9.089 1.00 89.69 194 ASP A C 1
ATOM 1567 O O . ASP A 1 194 ? -19.442 -0.267 8.902 1.00 89.69 194 ASP A O 1
ATOM 1571 N N . TYR A 1 195 ? -17.566 -0.769 10.011 1.00 94.62 195 TYR A N 1
ATOM 1572 C CA . TYR A 1 195 ? -17.605 0.455 10.809 1.00 94.62 195 TYR A CA 1
ATOM 1573 C C . TYR A 1 195 ? -17.459 1.715 9.944 1.00 94.62 195 TYR A C 1
ATOM 1575 O O . TYR A 1 195 ? -18.226 2.661 10.139 1.00 94.62 195 TYR A O 1
ATOM 1583 N N . PHE A 1 196 ? -16.534 1.714 8.977 1.00 92.00 196 PHE A N 1
ATOM 1584 C CA . PHE A 1 196 ? -16.290 2.855 8.084 1.00 92.00 196 PHE A CA 1
ATOM 1585 C C . PHE A 1 196 ? -17.247 2.918 6.888 1.00 92.00 196 PHE A C 1
ATOM 1587 O O . PHE A 1 196 ? -17.706 4.002 6.527 1.00 92.00 196 PHE A O 1
ATOM 1594 N N . THR A 1 197 ? -17.551 1.770 6.278 1.00 85.94 197 THR A N 1
ATOM 1595 C CA . THR A 1 197 ? -18.371 1.679 5.054 1.00 85.94 197 THR A CA 1
ATOM 1596 C C . THR A 1 197 ? -19.875 1.598 5.331 1.00 85.94 197 THR A C 1
ATOM 1598 O O . THR A 1 197 ? -20.686 1.858 4.438 1.00 85.94 197 THR A O 1
ATOM 1601 N N . GLY A 1 198 ? -20.260 1.275 6.569 1.00 84.50 198 GLY A N 1
ATOM 1602 C CA . GLY A 1 198 ? -21.644 1.119 6.991 1.00 84.50 198 GLY A CA 1
ATOM 1603 C C . GLY A 1 198 ? -22.481 2.400 6.918 1.00 84.50 198 GLY A C 1
ATOM 1604 O O . GLY A 1 198 ? -21.996 3.533 7.029 1.00 84.50 198 GLY A O 1
ATOM 1605 N N . ARG A 1 199 ? -23.790 2.194 6.766 1.00 86.06 199 ARG A N 1
ATOM 1606 C CA . ARG A 1 199 ? -24.807 3.250 6.788 1.00 86.06 199 ARG A CA 1
ATOM 1607 C C . ARG A 1 199 ? -25.526 3.284 8.136 1.00 86.06 199 ARG A C 1
ATOM 1609 O O . ARG A 1 199 ? -25.662 2.254 8.795 1.00 86.06 199 ARG A O 1
ATOM 1616 N N . GLU A 1 200 ? -25.968 4.469 8.539 1.00 87.75 200 GLU A N 1
ATOM 1617 C CA . GLU A 1 200 ? -26.819 4.652 9.716 1.00 87.75 200 GLU A CA 1
ATOM 1618 C C . GLU A 1 200 ? -28.289 4.330 9.382 1.00 87.75 200 GLU A C 1
ATOM 1620 O O . GLU A 1 200 ? -28.644 4.061 8.231 1.00 87.75 200 GLU A O 1
ATOM 1625 N N . ALA A 1 201 ? -29.165 4.334 10.391 1.00 89.75 201 ALA A N 1
ATOM 1626 C CA . ALA A 1 201 ? -30.560 3.892 10.260 1.00 89.75 201 ALA A CA 1
ATOM 1627 C C . ALA A 1 201 ? -31.428 4.735 9.295 1.00 89.75 201 ALA A C 1
ATOM 1629 O O . ALA A 1 201 ? -32.504 4.290 8.900 1.00 89.75 201 ALA A O 1
ATOM 1630 N N . ASP A 1 202 ? -30.973 5.929 8.907 1.00 90.31 202 ASP A N 1
ATOM 1631 C CA . ASP A 1 202 ? -31.594 6.798 7.898 1.00 90.31 202 ASP A CA 1
ATOM 1632 C C . ASP A 1 202 ? -31.033 6.590 6.472 1.00 90.31 202 ASP A C 1
ATOM 1634 O O . ASP A 1 202 ? -31.472 7.244 5.526 1.00 90.31 202 ASP A O 1
ATOM 1638 N N . GLY A 1 203 ? -30.068 5.679 6.299 1.00 85.56 203 GLY A N 1
ATOM 1639 C CA . GLY A 1 203 ? -29.386 5.402 5.033 1.00 85.56 203 GLY A CA 1
ATOM 1640 C C . GLY A 1 203 ? -28.198 6.323 4.720 1.00 85.56 203 GLY A C 1
ATOM 1641 O O . GLY A 1 203 ? -27.518 6.110 3.706 1.00 85.56 203 GLY A O 1
ATOM 1642 N N . SER A 1 204 ? -27.906 7.314 5.571 1.00 87.38 204 SER A N 1
ATOM 1643 C CA . SER A 1 204 ? -26.694 8.136 5.469 1.00 87.38 204 SER A CA 1
ATOM 1644 C C . SER A 1 204 ? -25.431 7.307 5.745 1.00 87.38 204 SER A C 1
ATOM 1646 O O . SER A 1 204 ? -25.491 6.244 6.360 1.00 87.38 204 SER A O 1
ATOM 1648 N N . ARG A 1 205 ? -24.265 7.748 5.258 1.00 87.25 205 ARG A N 1
ATOM 1649 C CA . ARG A 1 205 ? -22.980 7.075 5.529 1.00 87.25 205 ARG A CA 1
ATOM 1650 C C . ARG A 1 205 ? -22.463 7.494 6.905 1.00 87.25 205 ARG A C 1
ATOM 1652 O O . ARG A 1 205 ? -22.446 8.691 7.189 1.00 87.25 205 ARG A O 1
ATOM 1659 N N . ARG A 1 206 ? -21.960 6.552 7.716 1.00 90.88 206 ARG A N 1
ATOM 1660 C CA . ARG A 1 206 ? -21.349 6.886 9.020 1.00 90.88 206 ARG A CA 1
ATOM 1661 C C . ARG A 1 206 ? -20.133 7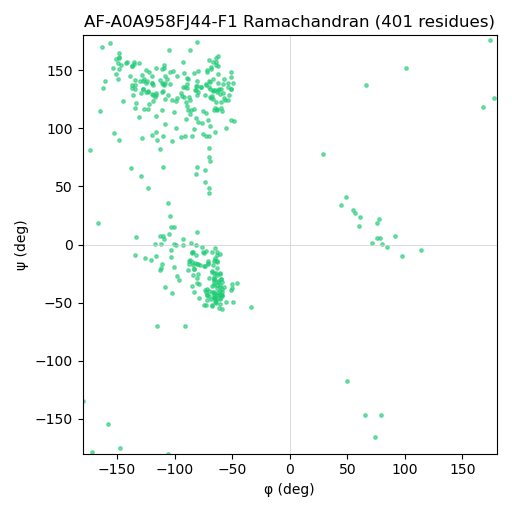.802 8.874 1.00 90.88 206 ARG A C 1
ATOM 1663 O O . ARG A 1 206 ? -19.926 8.673 9.714 1.00 90.88 206 ARG A O 1
ATOM 1670 N N . PHE A 1 207 ? -19.351 7.599 7.816 1.00 93.19 207 PHE A N 1
ATOM 1671 C CA . PHE A 1 207 ? -18.196 8.415 7.458 1.00 93.19 207 PHE A CA 1
ATOM 1672 C C . PHE A 1 207 ? -18.349 8.998 6.050 1.00 93.19 207 PHE A C 1
ATOM 1674 O O . PHE A 1 207 ? -18.960 8.396 5.169 1.00 93.19 207 PHE A O 1
ATOM 1681 N N . THR A 1 208 ? -17.783 10.183 5.830 1.00 91.00 208 THR A N 1
ATOM 1682 C CA . THR A 1 208 ? -17.863 10.917 4.557 1.00 91.00 208 THR A CA 1
ATOM 1683 C C . THR A 1 208 ? -16.468 11.210 4.013 1.00 91.00 208 THR A C 1
ATOM 1685 O O . THR A 1 208 ? -15.624 11.744 4.737 1.00 91.00 208 THR A O 1
ATOM 1688 N N . TYR A 1 209 ? -16.238 10.911 2.731 1.00 89.06 209 TYR A N 1
ATOM 1689 C CA . TYR A 1 209 ? -15.017 11.323 2.044 1.00 89.06 209 TYR A CA 1
ATOM 1690 C C . TYR A 1 209 ? -15.010 12.841 1.815 1.00 89.06 209 TYR A C 1
ATOM 1692 O O . TYR A 1 209 ? -16.016 13.429 1.419 1.00 89.06 209 TYR A O 1
ATOM 1700 N N . THR A 1 210 ? -13.884 13.497 2.085 1.00 88.31 210 THR A N 1
ATOM 1701 C CA . THR A 1 210 ? -13.672 14.912 1.766 1.00 88.31 210 THR A CA 1
ATOM 1702 C C . THR A 1 210 ? -12.184 15.259 1.776 1.00 88.31 210 THR A C 1
ATOM 1704 O O . THR A 1 210 ? -11.460 14.921 2.714 1.00 88.31 210 THR A O 1
ATOM 1707 N N . LEU A 1 211 ? -11.734 16.000 0.759 1.00 88.00 211 LEU A N 1
ATOM 1708 C CA . LEU A 1 211 ? -10.405 16.630 0.744 1.00 88.00 211 LEU A CA 1
ATOM 1709 C C . LEU A 1 211 ? -10.313 17.800 1.745 1.00 88.00 211 LEU A C 1
ATOM 1711 O O . LEU A 1 211 ? -9.221 18.194 2.145 1.00 88.00 211 LEU A O 1
ATOM 1715 N N . GLU A 1 212 ? -11.462 18.303 2.204 1.00 89.88 212 GLU A N 1
ATOM 1716 C CA . GLU A 1 212 ? -11.607 19.321 3.245 1.00 89.88 212 GLU A CA 1
ATOM 1717 C C . GLU A 1 212 ? -12.267 18.704 4.502 1.00 89.88 212 GLU A C 1
ATOM 1719 O O . GLU A 1 212 ? -13.491 18.783 4.676 1.00 89.88 212 GLU A O 1
ATOM 1724 N N . PRO A 1 213 ? -11.499 18.027 5.381 1.00 88.56 213 PRO A N 1
ATOM 1725 C CA . PRO A 1 213 ? -12.012 17.477 6.643 1.00 88.56 213 PRO A CA 1
ATOM 1726 C C . PRO A 1 213 ? -12.121 18.521 7.767 1.00 88.56 213 PRO A C 1
ATOM 1728 O O . PRO A 1 213 ? -12.813 18.300 8.766 1.00 88.56 213 PRO A O 1
ATOM 1731 N N . GLY A 1 214 ? -11.441 19.661 7.614 1.00 88.81 214 GLY A N 1
ATOM 1732 C CA . GLY A 1 214 ? -11.164 20.594 8.704 1.00 88.81 214 GLY A CA 1
ATOM 1733 C C . GLY A 1 214 ? -10.080 20.068 9.653 1.00 88.81 214 GLY A C 1
ATOM 1734 O O . GLY A 1 214 ? -9.370 19.115 9.339 1.00 88.81 214 GLY A O 1
ATOM 1735 N N . SER A 1 215 ? -9.974 20.691 10.826 1.00 89.00 215 SER A N 1
ATOM 1736 C CA . SER A 1 215 ? -8.988 20.354 11.863 1.00 89.00 215 SER A CA 1
ATOM 1737 C C . SER A 1 215 ? -9.644 20.324 13.248 1.00 89.00 215 SER A C 1
ATOM 1739 O O . SER A 1 215 ? -10.660 21.006 13.435 1.00 89.00 215 SER A O 1
ATOM 1741 N N . PRO A 1 216 ? -9.059 19.610 14.231 1.00 89.88 216 PRO A N 1
ATOM 1742 C CA . PRO A 1 216 ? -9.462 19.711 15.629 1.00 89.88 216 PRO A CA 1
ATOM 1743 C C . PRO A 1 216 ? -9.434 21.168 16.105 1.00 89.88 216 PRO A C 1
ATOM 1745 O O . PRO A 1 216 ? -8.515 21.922 15.778 1.00 89.88 216 PRO A O 1
ATOM 1748 N N . LYS A 1 217 ? -10.436 21.577 16.891 1.00 88.81 217 LYS A N 1
ATOM 1749 C CA . LYS A 1 217 ? -10.501 22.942 17.454 1.00 88.81 217 LYS A CA 1
ATOM 1750 C C . LYS A 1 217 ? -9.668 23.102 18.726 1.00 88.81 217 LYS A C 1
ATOM 1752 O O . LYS A 1 217 ? -9.322 24.225 19.087 1.00 88.81 217 LYS A O 1
ATOM 1757 N N . THR A 1 218 ? -9.360 21.998 19.399 1.00 89.62 218 THR A N 1
ATOM 1758 C CA . THR A 1 218 ? -8.580 21.975 20.638 1.00 89.62 218 THR A CA 1
ATOM 1759 C C . THR A 1 218 ? -7.089 21.840 20.302 1.00 89.62 218 THR A C 1
ATOM 1761 O O . THR A 1 218 ? -6.709 20.868 19.646 1.00 89.62 218 THR A O 1
ATOM 1764 N N . PRO A 1 219 ? -6.213 22.769 20.731 1.00 86.00 219 PRO A N 1
ATOM 1765 C CA . PRO A 1 219 ? -4.774 22.641 20.507 1.00 86.00 219 PRO A CA 1
ATOM 1766 C C . PRO A 1 219 ? -4.216 21.350 21.120 1.00 86.00 219 PRO A C 1
ATOM 1768 O O . PRO A 1 219 ? -4.470 21.061 22.286 1.00 86.00 219 PRO A O 1
ATOM 1771 N N . GLY A 1 220 ? -3.449 20.586 20.338 1.00 83.50 220 GLY A N 1
ATOM 1772 C CA . GLY A 1 220 ? -2.863 19.312 20.773 1.00 83.50 220 GLY A CA 1
ATOM 1773 C C . GLY A 1 220 ? -3.818 18.110 20.771 1.00 83.50 220 GLY A C 1
ATOM 1774 O O . GLY A 1 220 ? -3.417 17.036 21.203 1.00 83.50 220 GLY A O 1
ATOM 1775 N N . GLN A 1 221 ? -5.056 18.256 20.288 1.00 88.12 221 GLN A N 1
ATOM 1776 C CA . GLN A 1 221 ? -5.965 17.124 20.097 1.00 88.12 221 GLN A CA 1
ATOM 1777 C C . GLN A 1 221 ? -5.545 16.263 18.897 1.00 88.12 221 GLN A C 1
ATOM 1779 O O . GLN A 1 221 ? -5.250 16.790 17.822 1.00 88.12 221 GLN A O 1
ATOM 1784 N N . SER A 1 222 ? -5.599 14.940 19.074 1.00 90.56 222 SER A N 1
ATOM 1785 C CA . SER A 1 222 ? -5.396 13.949 18.013 1.00 90.56 222 SER A CA 1
ATOM 1786 C C . SER A 1 222 ? -6.299 14.217 16.804 1.00 90.56 222 SER A C 1
ATOM 1788 O O . SER A 1 222 ? -7.528 14.305 16.920 1.00 90.56 222 SER A O 1
ATOM 1790 N N . PHE A 1 223 ? -5.695 14.272 15.613 1.00 90.50 223 PHE A N 1
ATOM 1791 C CA . PHE A 1 223 ? -6.444 14.289 14.353 1.00 90.50 223 PHE A CA 1
ATOM 1792 C C . PHE A 1 223 ? -7.195 12.971 14.133 1.00 90.50 223 PHE A C 1
ATOM 1794 O O . PHE A 1 223 ? -8.266 12.975 13.524 1.00 90.50 223 PHE A O 1
ATOM 1801 N N . MET A 1 224 ? -6.667 11.859 14.653 1.00 92.25 224 MET A N 1
ATOM 1802 C CA . MET A 1 224 ? -7.293 10.547 14.552 1.00 92.25 224 MET A CA 1
ATOM 1803 C C . MET A 1 224 ? -8.525 10.421 15.455 1.00 92.25 224 MET A C 1
ATOM 1805 O O . MET A 1 224 ? -9.554 9.910 15.016 1.00 92.25 224 MET A O 1
ATOM 1809 N N . HIS A 1 225 ? -8.470 10.941 16.687 1.00 94.69 225 HIS A N 1
ATOM 1810 C CA . HIS A 1 225 ? -9.640 10.981 17.575 1.00 94.69 225 HIS A CA 1
ATOM 1811 C C . HIS A 1 225 ? -10.724 11.905 17.027 1.00 94.69 225 HIS A C 1
ATOM 1813 O O . HIS A 1 225 ? -11.893 11.528 17.001 1.00 94.69 225 HIS A O 1
ATOM 1819 N N . TYR A 1 226 ? -10.341 13.086 16.533 1.00 94.81 226 TYR A N 1
ATOM 1820 C CA . TYR A 1 226 ? -11.277 14.011 15.892 1.00 94.81 226 TYR A CA 1
ATOM 1821 C C . TYR A 1 226 ? -11.970 13.368 14.678 1.00 94.81 226 TYR A C 1
ATOM 1823 O O . TYR A 1 226 ? -13.175 13.542 14.497 1.00 94.81 226 TYR A O 1
ATOM 1831 N N . PHE A 1 227 ? -11.246 12.559 13.897 1.00 95.81 227 PHE A N 1
ATOM 1832 C CA . PHE A 1 227 ? -11.818 11.788 12.794 1.00 95.81 227 PHE A CA 1
ATOM 1833 C C . PHE A 1 227 ? -12.776 10.679 13.251 1.00 95.81 227 PHE A C 1
ATOM 1835 O O . PHE A 1 227 ? -13.912 10.622 12.783 1.00 95.81 227 PHE A O 1
ATOM 1842 N N . LEU A 1 228 ? -12.342 9.813 14.172 1.00 95.94 228 LEU A N 1
ATOM 1843 C CA . LEU A 1 228 ? -13.114 8.653 14.632 1.00 95.94 228 LEU A CA 1
ATOM 1844 C C . LEU A 1 228 ? -14.375 9.033 15.424 1.00 95.94 228 LEU A C 1
ATOM 1846 O O . LEU A 1 228 ? -15.421 8.403 15.259 1.00 95.94 228 LEU A O 1
ATOM 1850 N N . PHE A 1 229 ? -14.278 10.046 16.289 1.00 95.50 229 PHE A N 1
ATOM 1851 C CA . PHE A 1 229 ? -15.276 10.308 17.330 1.00 95.50 229 PHE A CA 1
ATOM 1852 C C . PHE A 1 229 ? -16.079 11.604 17.135 1.00 95.50 229 PHE A C 1
ATOM 1854 O O . PHE A 1 229 ? -17.187 11.687 17.661 1.00 95.50 229 PHE A O 1
ATOM 1861 N N . GLU A 1 230 ? -15.580 12.587 16.371 1.00 94.62 230 GLU A N 1
ATOM 1862 C CA . GLU A 1 230 ? -16.252 13.887 16.186 1.00 94.62 230 GLU A CA 1
ATOM 1863 C C . GLU A 1 230 ? -16.713 14.155 14.746 1.00 94.62 230 GLU A C 1
ATOM 1865 O O . GLU A 1 230 ? -17.915 14.194 14.488 1.00 94.62 230 GLU A O 1
ATOM 1870 N N . ASN A 1 231 ? -15.793 14.391 13.801 1.00 94.75 231 ASN A N 1
ATOM 1871 C CA . ASN A 1 231 ? -16.155 14.933 12.485 1.00 94.75 231 ASN A CA 1
ATOM 1872 C C . ASN A 1 231 ? -16.611 13.862 11.477 1.00 94.75 231 ASN A C 1
ATOM 1874 O O . ASN A 1 231 ? -17.341 14.202 10.545 1.00 94.75 231 ASN A O 1
ATOM 1878 N N . LYS A 1 232 ? -16.150 12.609 11.633 1.00 95.00 232 LYS A N 1
ATOM 1879 C CA . LYS A 1 232 ? -16.320 11.471 10.705 1.00 95.00 232 LYS A CA 1
ATOM 1880 C C . LYS A 1 232 ? -16.083 11.818 9.225 1.00 95.00 232 LYS A C 1
ATOM 1882 O O . LYS A 1 232 ? -16.731 11.289 8.318 1.00 95.00 232 LYS A O 1
ATOM 1887 N N . ARG A 1 233 ? -15.149 12.738 8.974 1.00 94.00 233 ARG A N 1
ATOM 1888 C CA . ARG A 1 233 ? -14.863 13.364 7.675 1.00 94.00 233 ARG A CA 1
ATOM 1889 C C . ARG A 1 233 ? -13.361 13.378 7.423 1.00 94.00 233 ARG A C 1
ATOM 1891 O O . ARG A 1 233 ? -12.608 13.960 8.200 1.00 94.00 233 ARG A O 1
ATOM 1898 N N . GLY A 1 234 ? -12.936 12.756 6.329 1.00 92.69 234 GLY A N 1
ATOM 1899 C CA . GLY A 1 234 ? -11.526 12.544 6.004 1.00 92.69 234 GLY A CA 1
ATOM 1900 C C . GLY A 1 234 ? -11.320 12.195 4.535 1.00 92.69 234 GLY A C 1
ATOM 1901 O O . GLY A 1 234 ? -12.276 11.901 3.823 1.00 92.69 234 GLY A O 1
ATOM 1902 N N . TYR A 1 235 ? -10.068 12.190 4.094 1.00 90.19 235 TYR A N 1
ATOM 1903 C CA . TYR A 1 235 ? -9.647 11.551 2.844 1.00 90.19 235 TYR A CA 1
ATOM 1904 C C . TYR A 1 235 ? -8.888 10.248 3.152 1.00 90.19 235 TYR A C 1
ATOM 1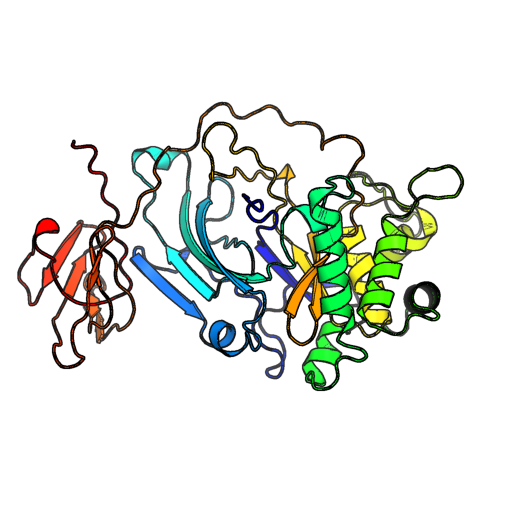906 O O . TYR A 1 235 ? -8.744 9.865 4.313 1.00 90.19 235 TYR A O 1
ATOM 1914 N N . CYS A 1 236 ? -8.430 9.534 2.124 1.00 91.50 236 CYS A N 1
ATOM 1915 C CA . CYS A 1 236 ? -7.948 8.147 2.204 1.00 91.50 236 CYS A CA 1
ATOM 1916 C C . CYS A 1 236 ? -6.901 7.863 3.303 1.00 91.50 236 CYS A C 1
ATOM 1918 O O . CYS A 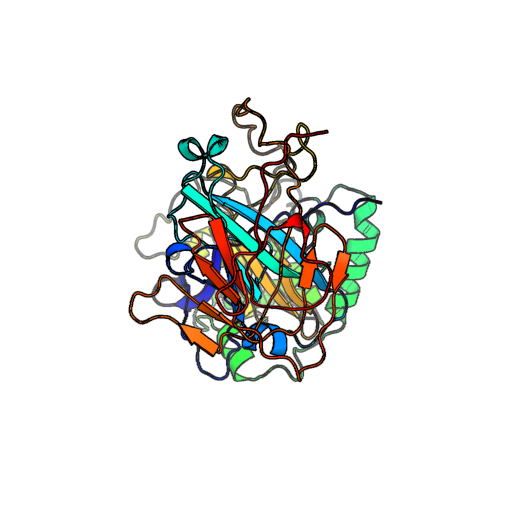1 236 ? -6.948 6.808 3.930 1.00 91.50 236 CYS A O 1
ATOM 1920 N N . THR A 1 237 ? -6.007 8.805 3.623 1.00 93.00 237 THR A N 1
ATOM 1921 C CA . THR A 1 237 ? -5.018 8.634 4.706 1.00 93.00 237 THR A CA 1
ATOM 1922 C C . THR A 1 237 ? -5.651 8.538 6.098 1.00 93.00 237 THR A C 1
ATOM 1924 O O . THR A 1 237 ? -5.140 7.796 6.936 1.00 93.00 237 THR A O 1
ATOM 1927 N N . TYR A 1 238 ? -6.771 9.229 6.344 1.00 94.69 238 TYR A N 1
ATOM 1928 C CA . TYR A 1 238 ? -7.525 9.130 7.597 1.00 94.69 238 TYR A CA 1
ATOM 1929 C C . TYR A 1 238 ? -8.171 7.750 7.724 1.00 94.69 238 TYR A C 1
ATOM 1931 O O . TYR A 1 238 ? -8.013 7.098 8.752 1.00 94.69 238 TYR A O 1
ATOM 1939 N N . PHE A 1 239 ? -8.828 7.269 6.663 1.00 94.56 239 PHE A N 1
ATOM 1940 C CA . PHE A 1 239 ? -9.432 5.934 6.628 1.00 94.56 239 PHE A CA 1
ATOM 1941 C C . PHE A 1 239 ? -8.382 4.832 6.821 1.00 94.56 239 PHE A C 1
ATOM 1943 O O . PHE A 1 239 ? -8.518 4.011 7.731 1.00 94.56 239 PHE A O 1
ATOM 1950 N N . ALA A 1 240 ? -7.294 4.859 6.046 1.00 94.38 240 ALA A N 1
ATOM 1951 C CA . ALA A 1 240 ? -6.214 3.881 6.145 1.00 94.38 240 ALA A CA 1
ATOM 1952 C C . ALA A 1 240 ? -5.509 3.917 7.514 1.00 94.38 240 ALA A C 1
ATOM 1954 O O . ALA A 1 240 ? -5.270 2.866 8.113 1.00 94.38 240 ALA A O 1
ATOM 1955 N N . GLY A 1 241 ? -5.222 5.109 8.049 1.00 95.69 241 GLY A N 1
ATOM 1956 C CA . GLY A 1 241 ? -4.613 5.280 9.370 1.00 95.69 241 GLY A CA 1
ATOM 1957 C C . GLY A 1 241 ? -5.510 4.776 10.503 1.00 95.69 241 GLY A C 1
ATOM 1958 O O . GLY A 1 241 ? -5.074 3.951 11.305 1.00 95.69 241 GLY A O 1
ATOM 1959 N N . ALA A 1 242 ? -6.779 5.195 10.526 1.00 96.62 242 ALA A N 1
ATOM 1960 C CA . ALA A 1 242 ? -7.761 4.780 11.529 1.00 96.62 242 ALA A CA 1
ATOM 1961 C C . ALA A 1 242 ? -7.999 3.265 11.514 1.00 96.62 242 ALA A C 1
ATOM 1963 O O . ALA A 1 242 ? -8.030 2.619 12.559 1.00 96.62 242 ALA A O 1
ATOM 1964 N N . THR A 1 243 ? -8.113 2.691 10.315 1.00 97.38 243 THR A N 1
ATOM 1965 C CA . THR A 1 243 ? -8.283 1.248 10.109 1.00 97.38 243 THR A CA 1
ATOM 1966 C C . THR A 1 243 ? -7.064 0.483 10.602 1.00 97.38 243 THR A C 1
ATOM 1968 O O . THR A 1 243 ? -7.211 -0.473 11.359 1.00 97.38 243 THR A O 1
ATOM 1971 N N . THR A 1 244 ? -5.856 0.935 10.251 1.00 97.81 244 THR A N 1
ATOM 1972 C CA . THR A 1 244 ? -4.610 0.318 10.728 1.00 97.81 244 THR A CA 1
ATOM 1973 C C . THR A 1 244 ? -4.534 0.366 12.255 1.00 97.81 244 THR A C 1
ATOM 1975 O O . THR A 1 244 ? -4.228 -0.645 12.875 1.00 97.81 244 THR A O 1
ATOM 1978 N N . LEU A 1 245 ? -4.885 1.486 12.894 1.00 97.38 245 LEU A N 1
ATOM 1979 C CA . LEU A 1 245 ? -4.879 1.598 14.357 1.00 97.38 245 LEU A CA 1
ATOM 1980 C C . LEU A 1 245 ? -5.910 0.678 15.032 1.00 97.38 245 LEU A C 1
ATOM 1982 O O . LEU A 1 245 ? -5.557 -0.050 15.958 1.00 97.38 245 LEU A O 1
ATOM 1986 N N . LEU A 1 246 ? -7.152 0.627 14.541 1.00 98.38 246 LEU A N 1
ATOM 1987 C CA . LEU A 1 246 ? -8.178 -0.275 15.084 1.00 98.38 246 LEU A CA 1
ATOM 1988 C C . LEU A 1 246 ? -7.811 -1.758 14.911 1.00 98.38 246 LEU A C 1
ATOM 1990 O O . LEU A 1 246 ? -8.091 -2.561 15.804 1.00 98.38 246 LEU A O 1
ATOM 1994 N N . LEU A 1 247 ? -7.148 -2.123 13.811 1.00 98.12 247 LEU A N 1
ATOM 1995 C CA . LEU A 1 247 ? -6.648 -3.478 13.568 1.00 98.12 247 LEU A CA 1
ATOM 1996 C C . LEU A 1 247 ? -5.449 -3.827 14.462 1.00 98.12 247 LEU A C 1
ATOM 1998 O O . LEU A 1 247 ? -5.442 -4.898 15.071 1.00 98.12 247 LEU A O 1
ATOM 2002 N N . ARG A 1 248 ? -4.477 -2.920 14.628 1.00 97.69 248 ARG A N 1
ATOM 2003 C CA . ARG A 1 248 ? -3.347 -3.128 15.550 1.00 97.69 248 ARG A CA 1
ATOM 2004 C C . ARG A 1 248 ? -3.822 -3.271 16.999 1.00 97.69 248 ARG A C 1
ATOM 2006 O O . ARG A 1 248 ? -3.391 -4.199 17.679 1.00 97.69 248 ARG A O 1
ATOM 2013 N N . ALA A 1 249 ? -4.794 -2.461 17.429 1.00 97.81 249 ALA A N 1
ATOM 2014 C CA . ALA A 1 249 ? -5.480 -2.613 18.718 1.00 97.81 249 ALA A CA 1
ATOM 2015 C C . ALA A 1 249 ? -6.207 -3.969 18.876 1.00 97.81 249 ALA A C 1
ATOM 2017 O O . ALA A 1 249 ? -6.286 -4.501 19.983 1.00 97.81 249 ALA A O 1
ATOM 2018 N N . ALA A 1 250 ? -6.682 -4.567 17.776 1.00 97.44 250 ALA A N 1
ATOM 2019 C CA . ALA A 1 250 ? -7.284 -5.904 17.753 1.00 97.44 250 ALA A CA 1
ATOM 2020 C C . ALA A 1 250 ? -6.253 -7.056 17.715 1.00 97.44 250 ALA A C 1
ATOM 2022 O O . ALA A 1 250 ? -6.648 -8.228 17.697 1.00 97.44 250 ALA A O 1
ATOM 2023 N N . GLY A 1 251 ? -4.949 -6.745 17.690 1.00 96.38 251 GLY A N 1
ATOM 2024 C CA . GLY A 1 251 ? -3.856 -7.711 17.555 1.00 96.38 251 GLY A CA 1
ATOM 2025 C C . GLY A 1 251 ? -3.645 -8.230 16.128 1.00 96.38 251 GLY A C 1
ATOM 2026 O O . GLY A 1 251 ? -3.095 -9.316 15.953 1.00 96.38 251 GLY A O 1
ATOM 2027 N N . ILE A 1 252 ? -4.106 -7.493 15.112 1.00 97.31 252 ILE A N 1
ATOM 2028 C CA . ILE A 1 252 ? -4.025 -7.879 13.697 1.00 97.31 252 ILE A CA 1
ATOM 2029 C C . ILE A 1 252 ? -2.818 -7.177 13.042 1.00 97.31 252 ILE A C 1
ATOM 2031 O O . ILE A 1 252 ? -2.741 -5.949 13.088 1.00 97.31 252 ILE A O 1
ATOM 2035 N N . PRO A 1 253 ? -1.864 -7.918 12.441 1.00 95.56 253 PRO A N 1
ATOM 2036 C CA . PRO A 1 253 ? -0.679 -7.348 11.810 1.00 95.56 253 PRO A CA 1
ATOM 2037 C C . PRO A 1 253 ? -1.049 -6.649 10.496 1.00 95.56 253 PRO A C 1
ATOM 2039 O O . PRO A 1 253 ? -1.457 -7.285 9.520 1.00 95.56 253 PRO A O 1
ATOM 2042 N N . CYS A 1 254 ? -0.899 -5.326 10.463 1.00 94.88 254 CYS A N 1
ATOM 2043 C CA . CYS A 1 254 ? -1.304 -4.491 9.332 1.00 94.88 254 CYS A CA 1
ATOM 2044 C C . CYS A 1 254 ? -0.413 -3.255 9.150 1.00 94.88 254 CYS A C 1
ATOM 2046 O O . CYS A 1 254 ? 0.295 -2.818 10.068 1.00 94.88 254 CYS A O 1
ATOM 2048 N N . ARG A 1 255 ? -0.452 -2.675 7.949 1.00 94.19 255 ARG A N 1
ATOM 2049 C CA . ARG A 1 255 ? 0.364 -1.523 7.541 1.00 94.19 255 ARG A CA 1
ATOM 2050 C C . ARG A 1 255 ? -0.368 -0.645 6.532 1.00 94.19 255 ARG A C 1
ATOM 2052 O O . ARG A 1 255 ? -1.168 -1.150 5.747 1.00 94.19 255 ARG A O 1
ATOM 2059 N N . VAL A 1 256 ? -0.055 0.648 6.521 1.00 94.31 256 VAL A N 1
ATOM 2060 C CA . VAL A 1 256 ? -0.588 1.576 5.514 1.00 94.31 256 VAL A CA 1
ATOM 2061 C C . VAL A 1 256 ? 0.242 1.457 4.238 1.00 94.31 256 VAL A C 1
ATOM 2063 O O . VAL A 1 256 ? 1.471 1.440 4.290 1.00 94.31 256 VAL A O 1
ATOM 2066 N N . VAL A 1 257 ? -0.414 1.414 3.085 1.00 91.38 257 VAL A N 1
ATOM 2067 C CA . VAL A 1 257 ? 0.228 1.496 1.768 1.00 91.38 257 VAL A CA 1
ATOM 2068 C C . VAL A 1 257 ? -0.184 2.802 1.105 1.00 91.38 257 VAL A C 1
ATOM 2070 O O . VAL A 1 257 ? -1.323 3.241 1.249 1.00 91.38 257 VAL A O 1
ATOM 2073 N N . VAL A 1 258 ? 0.752 3.441 0.401 1.00 91.31 258 VAL A N 1
ATOM 2074 C CA . VAL A 1 258 ? 0.529 4.700 -0.321 1.00 91.31 258 VAL A CA 1
ATOM 2075 C C . VAL A 1 258 ? 0.980 4.536 -1.767 1.00 91.31 258 VAL A C 1
ATOM 2077 O O . VAL A 1 258 ? 2.059 4.008 -2.050 1.00 91.31 258 VAL A O 1
ATOM 2080 N N . GLY A 1 259 ? 0.160 4.991 -2.705 1.00 90.06 259 GLY A N 1
ATOM 2081 C CA . GLY A 1 259 ? 0.372 4.789 -4.131 1.00 90.06 259 GLY A CA 1
ATOM 2082 C C . GLY A 1 259 ? -0.727 5.442 -4.951 1.00 90.06 259 GLY A C 1
ATOM 2083 O O . GLY A 1 259 ? -1.098 6.580 -4.678 1.00 90.06 259 GLY A O 1
ATOM 2084 N N . TYR A 1 260 ? -1.247 4.716 -5.937 1.00 85.75 260 TYR A N 1
ATOM 2085 C CA . TYR A 1 260 ? -2.276 5.204 -6.849 1.00 85.75 260 TYR A CA 1
ATOM 2086 C C . TYR A 1 260 ? -3.398 4.185 -7.046 1.00 85.75 260 TYR A C 1
ATOM 2088 O O . TYR A 1 260 ? -3.124 2.990 -7.178 1.00 85.75 260 TYR A O 1
ATOM 2096 N N . ALA A 1 261 ? -4.635 4.683 -7.124 1.00 79.06 261 ALA A N 1
ATOM 2097 C CA . ALA A 1 261 ? -5.821 3.936 -7.531 1.00 79.06 261 ALA A CA 1
ATOM 2098 C C . ALA A 1 261 ? -6.015 4.037 -9.059 1.00 79.06 261 ALA A C 1
ATOM 2100 O O . ALA A 1 261 ? -6.364 5.088 -9.601 1.00 79.06 261 ALA A O 1
ATOM 2101 N N . ILE A 1 262 ? -5.757 2.949 -9.779 1.00 73.25 262 ILE A N 1
ATOM 2102 C CA . ILE A 1 262 ? -5.849 2.838 -11.234 1.00 73.25 262 ILE A CA 1
ATOM 2103 C C . ILE A 1 262 ? -7.297 2.598 -11.658 1.00 73.25 262 ILE A C 1
ATOM 2105 O O . ILE A 1 262 ? -7.835 1.509 -11.499 1.00 73.25 262 ILE A O 1
ATOM 2109 N N . TYR A 1 263 ? -7.916 3.599 -12.274 1.00 66.62 263 TYR A N 1
ATOM 2110 C CA . TYR A 1 263 ? -9.205 3.429 -12.944 1.00 66.62 263 TYR A CA 1
ATOM 2111 C C . TYR A 1 263 ? -8.977 3.003 -14.396 1.00 66.62 263 TYR A C 1
ATOM 2113 O O . TYR A 1 263 ? -8.051 3.501 -15.041 1.00 66.62 263 TYR A O 1
ATOM 2121 N N . ASP A 1 264 ? -9.823 2.120 -14.941 1.00 61.00 264 ASP A N 1
ATOM 2122 C CA . ASP A 1 264 ? -9.683 1.696 -16.337 1.00 61.00 264 ASP A CA 1
ATOM 2123 C C . ASP A 1 264 ? -10.057 2.833 -17.302 1.00 61.00 264 ASP A C 1
ATOM 2125 O O . ASP A 1 264 ? -11.215 3.066 -17.654 1.00 61.00 264 ASP A O 1
ATOM 2129 N N . ARG A 1 265 ? -9.021 3.569 -17.707 1.00 63.34 265 ARG A N 1
ATOM 2130 C CA . ARG A 1 265 ? -9.045 4.609 -18.740 1.00 63.34 265 ARG A CA 1
ATOM 2131 C C . ARG A 1 265 ? -8.480 4.068 -20.072 1.00 63.34 265 ARG A C 1
ATOM 2133 O O . ARG A 1 265 ? -8.201 4.851 -20.975 1.00 63.34 265 ARG A O 1
ATOM 2140 N N . SER A 1 266 ? -8.348 2.741 -20.222 1.00 56.81 266 SER A N 1
ATOM 2141 C CA . SER A 1 266 ? -7.716 2.050 -21.365 1.00 56.81 266 SER A CA 1
ATOM 2142 C C . SER A 1 266 ? -8.626 1.920 -22.600 1.00 56.81 266 SER A C 1
ATOM 2144 O O . SER A 1 266 ? -8.305 1.237 -23.573 1.00 56.81 266 SER A O 1
ATOM 2146 N N . ASN A 1 267 ? -9.771 2.613 -22.618 1.00 60.53 267 ASN A N 1
ATOM 2147 C CA . ASN A 1 267 ? -10.796 2.486 -23.659 1.00 60.53 267 ASN A CA 1
ATOM 2148 C C . ASN A 1 267 ? -10.358 2.938 -25.071 1.00 60.53 267 ASN A C 1
ATOM 2150 O O . ASN A 1 267 ? -11.084 2.686 -26.031 1.00 60.53 267 ASN A O 1
ATOM 2154 N N . LYS A 1 268 ? -9.202 3.607 -25.198 1.00 58.12 268 LYS A N 1
ATOM 2155 C CA . LYS A 1 268 ? -8.528 3.901 -26.477 1.00 58.12 268 LYS A CA 1
ATOM 2156 C C . LYS A 1 268 ? -7.400 2.922 -26.832 1.00 58.12 268 LYS A C 1
ATOM 2158 O O . LYS A 1 268 ? -7.083 2.797 -28.006 1.00 58.12 268 LYS A O 1
ATOM 2163 N N . ASN A 1 269 ? -6.770 2.297 -25.838 1.00 64.88 269 ASN A N 1
ATOM 2164 C CA . ASN A 1 269 ? -5.605 1.423 -25.986 1.00 64.88 269 ASN A CA 1
ATOM 2165 C C . ASN A 1 269 ? -5.617 0.412 -24.820 1.00 64.88 269 ASN A C 1
ATOM 2167 O O . ASN A 1 269 ? -5.234 0.739 -23.696 1.00 64.88 269 ASN A O 1
ATOM 2171 N N . THR A 1 270 ? -6.168 -0.782 -25.060 1.00 67.25 270 THR A N 1
ATOM 2172 C CA . THR A 1 270 ? -6.496 -1.751 -23.999 1.00 67.25 270 THR A CA 1
ATOM 2173 C C . THR A 1 270 ? -5.242 -2.329 -23.351 1.00 67.25 270 THR A C 1
ATOM 2175 O O . THR A 1 270 ? -4.413 -2.930 -24.024 1.00 67.25 270 THR A O 1
ATOM 2178 N N . GLY A 1 271 ? -5.155 -2.228 -22.023 1.00 64.31 271 GLY A N 1
ATOM 2179 C CA . GLY A 1 271 ? -3.986 -2.657 -21.247 1.00 64.31 271 GLY A CA 1
ATOM 2180 C C . GLY A 1 271 ? -3.021 -1.522 -20.889 1.00 64.31 271 GLY A C 1
ATOM 2181 O O . GLY A 1 271 ? -2.160 -1.727 -20.037 1.00 64.31 271 GLY A O 1
ATOM 2182 N N . TRP A 1 272 ? -3.197 -0.325 -21.460 1.00 70.06 272 TRP A N 1
ATOM 2183 C CA . TRP A 1 272 ? -2.492 0.885 -21.033 1.00 70.06 272 TRP A CA 1
ATOM 2184 C C . TRP A 1 272 ? -3.316 1.682 -20.024 1.00 70.06 272 TRP A C 1
ATOM 2186 O O . TRP A 1 272 ? -4.478 2.013 -20.263 1.00 70.06 272 TRP A O 1
ATOM 2196 N N . TYR A 1 273 ? -2.683 2.043 -18.910 1.00 73.75 273 TYR A N 1
ATOM 2197 C CA . TYR A 1 273 ? -3.321 2.737 -17.798 1.00 73.75 273 TYR A CA 1
ATOM 2198 C C . TYR A 1 273 ? -2.591 4.044 -17.503 1.00 73.75 273 TYR A C 1
ATOM 2200 O O . TYR A 1 273 ? -1.425 4.041 -17.114 1.00 73.75 273 TYR A O 1
ATOM 2208 N N . TRP A 1 274 ? -3.289 5.166 -17.674 1.00 75.00 274 TRP A N 1
ATOM 2209 C CA . TRP A 1 274 ? -2.790 6.463 -17.227 1.00 75.00 274 TRP A CA 1
ATOM 2210 C C . TRP A 1 274 ? -3.035 6.653 -15.731 1.00 75.00 274 TRP A C 1
ATOM 2212 O O . TRP A 1 274 ? -4.091 6.281 -15.209 1.00 75.00 274 TRP A O 1
ATOM 2222 N N . VAL A 1 275 ? -2.052 7.255 -15.063 1.00 77.88 275 VAL A N 1
ATOM 2223 C CA . VAL A 1 275 ? -2.028 7.443 -13.612 1.00 77.88 275 VAL A CA 1
ATOM 2224 C C . VAL A 1 275 ? -1.681 8.896 -13.314 1.00 77.88 275 VAL A C 1
ATOM 2226 O O . VAL A 1 275 ? -0.558 9.336 -13.556 1.00 77.88 275 VAL A O 1
ATOM 2229 N N . TYR A 1 276 ? -2.659 9.651 -12.828 1.00 78.81 276 TYR A N 1
ATOM 2230 C CA . TYR A 1 276 ? -2.526 11.083 -12.555 1.00 78.81 276 TYR A CA 1
ATOM 2231 C C . TYR A 1 276 ? -2.414 11.363 -11.046 1.00 78.81 276 TYR A C 1
ATOM 2233 O O . TYR A 1 276 ? -2.642 10.488 -10.210 1.00 78.81 276 TYR A O 1
ATOM 2241 N N . ALA A 1 277 ? -2.036 12.589 -10.673 1.00 80.75 277 ALA A N 1
ATOM 2242 C CA . ALA A 1 277 ? -1.811 12.955 -9.270 1.00 80.75 277 ALA A CA 1
ATOM 2243 C C . ALA A 1 277 ? -3.091 12.913 -8.406 1.00 80.75 277 ALA A C 1
ATOM 2245 O O . ALA A 1 277 ? -3.007 12.639 -7.212 1.00 80.75 277 ALA A O 1
ATOM 2246 N N . ASP A 1 278 ? -4.266 13.123 -9.009 1.00 77.31 278 ASP A N 1
ATOM 2247 C CA . ASP A 1 278 ? -5.589 13.002 -8.372 1.00 77.31 278 ASP A CA 1
ATOM 2248 C C . ASP A 1 278 ? -5.988 11.545 -8.066 1.00 77.31 278 ASP A C 1
ATOM 2250 O O . ASP A 1 278 ? -6.899 11.306 -7.280 1.00 77.31 278 ASP A O 1
ATOM 2254 N N . GLN A 1 279 ? -5.283 10.564 -8.639 1.00 80.62 279 GLN A N 1
ATOM 2255 C CA . GLN A 1 279 ? -5.417 9.144 -8.304 1.00 80.62 279 GLN A CA 1
ATOM 2256 C C . GLN A 1 279 ? -4.540 8.728 -7.111 1.00 80.62 279 GLN A C 1
ATOM 2258 O O . GLN A 1 279 ? -4.527 7.546 -6.766 1.00 80.62 279 GLN A O 1
ATOM 2263 N N . GLY A 1 280 ? -3.792 9.655 -6.499 1.00 86.88 280 GLY A N 1
ATOM 2264 C CA . GLY A 1 280 ? -2.970 9.393 -5.317 1.00 86.88 280 GLY A CA 1
ATOM 2265 C C . GLY A 1 280 ? -3.816 8.889 -4.146 1.00 86.88 280 GLY A C 1
ATOM 2266 O O . GLY A 1 280 ? -4.758 9.555 -3.722 1.00 86.88 280 GLY A O 1
ATOM 2267 N N . HIS A 1 281 ? -3.493 7.704 -3.628 1.00 90.44 281 HIS A N 1
ATOM 2268 C CA . HIS A 1 281 ? -4.358 6.971 -2.705 1.00 90.44 281 HIS A CA 1
ATOM 2269 C C . HIS A 1 281 ? -3.592 6.269 -1.580 1.00 90.44 281 HIS A C 1
ATOM 2271 O O . HIS A 1 281 ? -2.409 5.949 -1.721 1.00 90.44 281 HIS A O 1
ATOM 2277 N N . ALA A 1 282 ? -4.289 6.004 -0.473 1.00 90.88 282 ALA A N 1
ATOM 2278 C CA . ALA A 1 282 ? -3.778 5.272 0.679 1.00 90.88 282 ALA A CA 1
ATOM 2279 C C . ALA A 1 282 ? -4.800 4.233 1.162 1.00 90.88 282 ALA A C 1
ATOM 2281 O O . ALA A 1 282 ? -5.989 4.527 1.239 1.00 90.88 282 ALA A O 1
ATOM 2282 N N . TRP A 1 283 ? -4.329 3.031 1.487 1.00 91.25 283 TRP A N 1
ATOM 2283 C CA . TRP A 1 283 ? -5.149 1.889 1.913 1.00 91.25 283 TRP A CA 1
ATOM 2284 C C . TRP A 1 283 ? -4.375 1.021 2.922 1.00 91.25 283 TRP A C 1
ATOM 2286 O O . TRP A 1 283 ? -3.279 1.400 3.348 1.00 91.25 283 TRP A O 1
ATOM 2296 N N . VAL A 1 284 ? -4.930 -0.120 3.343 1.00 92.12 284 VAL A N 1
ATOM 2297 C CA . VAL A 1 284 ? -4.317 -1.007 4.346 1.00 92.12 284 VAL A CA 1
ATOM 2298 C C . VAL A 1 284 ? -3.965 -2.363 3.741 1.00 92.12 284 VAL A C 1
ATOM 2300 O O . VAL A 1 284 ? -4.808 -3.031 3.149 1.00 92.12 284 VAL A O 1
ATOM 2303 N N . GLU A 1 285 ? -2.732 -2.815 3.956 1.00 90.88 285 GLU A N 1
ATOM 2304 C CA . GLU A 1 285 ? -2.354 -4.219 3.785 1.00 90.88 285 GLU A CA 1
ATOM 2305 C C . GLU A 1 285 ? -2.472 -4.940 5.136 1.00 90.88 285 GLU A C 1
ATOM 2307 O O . GLU A 1 285 ? -1.887 -4.514 6.137 1.00 90.88 285 GLU A O 1
ATOM 2312 N N . VAL A 1 286 ? -3.196 -6.061 5.163 1.00 91.50 286 VAL A N 1
ATOM 2313 C CA . VAL A 1 286 ? -3.325 -6.946 6.333 1.00 91.50 286 VAL A CA 1
ATOM 2314 C C . VAL A 1 286 ? -2.602 -8.258 6.055 1.00 91.50 286 VAL A C 1
ATOM 2316 O O . VAL A 1 286 ? -2.801 -8.859 4.999 1.00 91.50 286 VAL A O 1
ATOM 2319 N N . TYR A 1 287 ? -1.757 -8.717 6.981 1.00 89.56 287 TYR A N 1
ATOM 2320 C CA . TYR A 1 287 ? -1.052 -9.986 6.821 1.00 89.56 287 TYR A CA 1
ATOM 2321 C C . TYR A 1 287 ? -1.934 -11.153 7.263 1.00 89.56 287 TYR A C 1
ATOM 2323 O O . TYR A 1 287 ? -2.239 -11.299 8.445 1.00 89.56 287 TYR A O 1
ATOM 2331 N N . PHE A 1 288 ? -2.272 -12.038 6.326 1.00 86.25 288 PHE A N 1
ATOM 2332 C CA . PHE A 1 288 ? -2.883 -13.332 6.622 1.00 86.25 288 PHE A CA 1
ATOM 2333 C C . PHE A 1 288 ? -1.856 -14.461 6.425 1.00 86.25 288 PHE A C 1
ATOM 2335 O O . PHE A 1 288 ? -1.258 -14.547 5.341 1.00 86.25 288 PHE A O 1
ATOM 2342 N N . PRO A 1 289 ? -1.646 -15.369 7.403 1.00 82.62 289 PRO A N 1
ATOM 2343 C CA . PRO A 1 289 ? -0.621 -16.409 7.317 1.00 82.62 289 PRO A CA 1
ATOM 2344 C C . PRO A 1 289 ? -0.909 -17.397 6.187 1.00 82.62 289 PRO A C 1
ATOM 2346 O O . PRO A 1 289 ? -1.638 -18.374 6.351 1.00 82.62 289 PRO A O 1
ATOM 2349 N N . GLY A 1 290 ? -0.279 -17.178 5.035 1.00 77.38 290 GLY A N 1
ATOM 2350 C CA . GLY A 1 290 ? -0.453 -18.007 3.842 1.00 77.38 290 GLY A CA 1
ATOM 2351 C C . GLY A 1 290 ? -1.097 -17.343 2.643 1.00 77.38 290 GLY A C 1
ATOM 2352 O O . GLY A 1 290 ? -1.115 -17.939 1.575 1.00 77.38 290 GLY A O 1
ATOM 2353 N N . TYR A 1 291 ? -1.546 -16.108 2.791 1.00 77.31 291 TYR A N 1
ATOM 2354 C CA . TYR A 1 291 ? -1.866 -15.243 1.658 1.00 77.31 291 TYR A CA 1
ATOM 2355 C C . TYR A 1 291 ? -0.859 -14.080 1.597 1.00 77.31 291 TYR A C 1
ATOM 2357 O O . TYR A 1 291 ? -0.580 -13.540 0.523 1.00 77.31 291 TYR A O 1
ATOM 2365 N N . GLY A 1 292 ? -0.188 -13.808 2.724 1.00 81.25 292 GLY A N 1
ATOM 2366 C CA . GLY A 1 292 ? 0.752 -12.713 2.912 1.00 81.25 292 GLY A CA 1
ATOM 2367 C C . GLY A 1 292 ? -0.023 -11.430 3.158 1.00 81.25 292 GLY A C 1
ATOM 2368 O O . GLY A 1 292 ? -1.111 -11.466 3.728 1.00 81.25 292 GLY A O 1
ATOM 2369 N N . TRP A 1 293 ? 0.522 -10.313 2.694 1.00 85.38 293 TRP A N 1
ATOM 2370 C CA . TRP A 1 293 ? -0.204 -9.052 2.651 1.00 85.38 293 TRP A CA 1
ATOM 2371 C C . TRP A 1 293 ? -1.359 -9.106 1.644 1.00 85.38 293 TRP A C 1
ATOM 2373 O O . TRP A 1 293 ? -1.175 -9.486 0.482 1.00 85.38 293 TRP A O 1
ATOM 2383 N N . VAL A 1 294 ? -2.549 -8.747 2.122 1.00 84.88 294 VAL A N 1
ATOM 2384 C CA . VAL A 1 294 ? -3.800 -8.681 1.364 1.00 84.88 294 VAL A CA 1
ATOM 2385 C C . VAL A 1 294 ? -4.374 -7.275 1.512 1.00 84.88 294 VAL A C 1
ATOM 2387 O O . VAL A 1 294 ? -4.460 -6.766 2.629 1.00 84.88 294 VAL A O 1
ATOM 2390 N N . ASP A 1 295 ? -4.758 -6.659 0.396 1.00 86.06 295 ASP A N 1
ATOM 2391 C CA . ASP A 1 295 ? -5.254 -5.280 0.360 1.00 86.06 295 ASP A CA 1
ATOM 2392 C C . ASP A 1 295 ? -6.704 -5.172 0.854 1.00 86.06 295 ASP A C 1
ATOM 2394 O O . ASP A 1 295 ? -7.570 -5.962 0.465 1.00 86.06 295 ASP A O 1
ATOM 2398 N N . PHE A 1 296 ? -6.959 -4.165 1.689 1.00 86.38 296 PHE A N 1
ATOM 2399 C CA . PHE A 1 296 ? -8.271 -3.722 2.153 1.00 86.38 296 PHE A CA 1
ATOM 2400 C C . PHE A 1 296 ? -8.320 -2.190 2.129 1.00 86.38 296 PHE A C 1
ATOM 2402 O O . PHE A 1 296 ? -7.379 -1.515 2.552 1.00 86.38 296 PHE A O 1
ATOM 2409 N N . ASP A 1 297 ? -9.436 -1.637 1.668 1.00 85.94 297 ASP A N 1
ATOM 2410 C CA . ASP A 1 297 ? -9.714 -0.205 1.715 1.00 85.94 297 ASP A CA 1
ATOM 2411 C C . ASP A 1 297 ? -11.040 0.018 2.440 1.00 85.94 297 ASP A C 1
ATOM 2413 O O . ASP A 1 297 ? -11.997 -0.740 2.286 1.00 85.94 297 ASP A O 1
ATOM 2417 N N . THR A 1 298 ? -11.055 1.042 3.279 1.00 87.88 298 THR A N 1
ATOM 2418 C CA . THR A 1 298 ? -12.195 1.475 4.091 1.00 87.88 298 THR A CA 1
ATOM 2419 C C . THR A 1 298 ? -12.655 2.877 3.714 1.00 87.88 298 THR A C 1
ATOM 2421 O O . THR A 1 298 ? -13.627 3.376 4.280 1.00 87.88 298 THR A O 1
ATOM 2424 N N . THR A 1 299 ? -11.989 3.499 2.736 1.00 83.19 299 THR A N 1
ATOM 2425 C CA . THR A 1 299 ? -12.443 4.712 2.062 1.00 83.19 299 THR A CA 1
ATOM 2426 C C . THR A 1 299 ? -13.802 4.423 1.409 1.00 83.19 299 THR A C 1
ATOM 2428 O O . THR A 1 299 ? -13.872 3.567 0.527 1.00 83.19 299 THR A O 1
ATOM 2431 N N . PRO A 1 300 ? -14.898 5.101 1.799 1.00 75.88 300 PRO A N 1
ATOM 2432 C CA . PRO A 1 300 ? -16.207 4.841 1.217 1.00 75.88 300 PRO A CA 1
ATOM 2433 C C . PRO A 1 300 ? -16.202 5.184 -0.276 1.00 75.88 300 PRO A C 1
ATOM 2435 O O . PRO A 1 300 ? -16.052 6.348 -0.637 1.00 75.88 300 PRO A O 1
ATOM 2438 N N . SER A 1 301 ? -16.403 4.194 -1.150 1.00 62.28 301 SER A N 1
ATOM 2439 C CA . SER A 1 301 ? -16.544 4.418 -2.594 1.00 62.28 301 SER A CA 1
ATOM 2440 C C . SER A 1 301 ? -17.732 5.347 -2.848 1.00 62.28 301 SER A C 1
ATOM 2442 O O . SER A 1 301 ? -18.860 4.993 -2.497 1.00 62.28 301 SER A O 1
ATOM 2444 N N . ASP A 1 302 ? -17.515 6.551 -3.373 1.00 54.75 302 ASP A N 1
ATOM 2445 C CA . ASP A 1 302 ? -18.590 7.530 -3.559 1.00 54.75 302 ASP A CA 1
ATOM 2446 C C . ASP A 1 302 ? -19.669 7.029 -4.533 1.00 54.75 302 ASP A C 1
ATOM 2448 O O . ASP A 1 302 ? -19.379 6.423 -5.561 1.00 54.75 302 ASP A O 1
ATOM 2452 N N . ASP A 1 303 ? -20.941 7.287 -4.196 1.00 40.50 303 ASP A N 1
ATOM 2453 C CA . ASP A 1 303 ? -22.100 6.939 -5.043 1.00 40.50 303 ASP A CA 1
ATOM 2454 C C . ASP A 1 303 ? -22.125 7.788 -6.346 1.00 40.50 303 ASP A C 1
ATOM 2456 O O . ASP A 1 303 ? -22.919 7.546 -7.255 1.00 40.50 303 ASP A O 1
ATOM 2460 N N . THR A 1 304 ? -21.223 8.770 -6.447 1.00 37.12 304 THR A N 1
ATOM 2461 C CA . THR A 1 304 ? -20.833 9.504 -7.656 1.00 37.12 304 THR A CA 1
ATOM 2462 C C . THR A 1 304 ? -19.411 9.106 -8.055 1.00 37.12 304 THR A C 1
ATOM 2464 O O . THR A 1 304 ? -18.521 9.178 -7.209 1.00 37.12 304 THR A O 1
ATOM 2467 N N . GLU A 1 305 ? -19.156 8.782 -9.333 1.00 35.16 305 GLU A N 1
ATOM 2468 C CA . GLU A 1 305 ? -17.774 8.639 -9.836 1.00 35.16 305 GLU A CA 1
ATOM 2469 C C . GLU A 1 305 ? -16.925 9.868 -9.438 1.00 35.16 305 GLU A C 1
ATOM 2471 O O . GLU A 1 305 ? -17.431 10.993 -9.547 1.00 35.16 305 GLU A O 1
ATOM 2476 N N . PRO A 1 306 ? -15.649 9.697 -9.024 1.00 37.19 306 PRO A N 1
ATOM 2477 C CA . PRO A 1 306 ? -14.783 10.820 -8.665 1.00 37.19 306 PRO A CA 1
ATOM 2478 C C . PRO A 1 306 ? -14.744 11.831 -9.816 1.00 37.19 306 PRO A C 1
ATOM 2480 O O . PRO A 1 306 ? -14.468 11.459 -10.961 1.00 37.19 306 PRO A O 1
ATOM 2483 N N . THR A 1 307 ? -15.092 13.090 -9.516 1.00 34.81 307 THR A N 1
ATOM 2484 C CA . THR A 1 307 ? -15.543 14.091 -10.501 1.00 34.81 307 THR A CA 1
ATOM 2485 C C . THR A 1 307 ? -14.628 14.161 -11.712 1.00 34.81 307 THR A C 1
ATOM 2487 O O . THR A 1 307 ? -13.512 14.673 -11.632 1.00 34.81 307 THR A O 1
ATOM 2490 N N . ARG A 1 308 ? -15.130 13.623 -12.828 1.00 39.41 308 ARG A N 1
ATOM 2491 C CA . ARG A 1 308 ? -14.350 13.229 -14.004 1.00 39.41 308 ARG A CA 1
ATOM 2492 C C . ARG A 1 308 ? -13.429 14.371 -14.475 1.00 39.41 308 ARG A C 1
ATOM 2494 O O . ARG A 1 308 ? -13.945 15.335 -15.048 1.00 39.41 308 ARG A O 1
ATOM 2501 N N . PRO A 1 309 ? -12.099 14.287 -14.271 1.00 40.06 309 PRO A N 1
ATOM 2502 C CA . PRO A 1 309 ? -11.189 15.337 -14.716 1.00 40.06 309 PRO A CA 1
ATOM 2503 C C . PRO A 1 309 ? -11.249 15.469 -16.247 1.00 40.06 309 PRO A C 1
ATOM 2505 O O . PRO A 1 309 ? -11.574 14.491 -16.938 1.00 40.06 309 PRO A O 1
ATOM 2508 N N . PRO A 1 310 ? -10.951 16.657 -16.808 1.00 42.19 310 PRO A N 1
ATOM 2509 C CA . PRO A 1 310 ? -10.916 16.839 -18.254 1.00 42.19 310 PRO A CA 1
ATOM 2510 C C . PRO A 1 310 ? -9.930 15.841 -18.866 1.00 42.19 310 PRO A C 1
ATOM 2512 O O . PRO A 1 310 ? -8.772 15.773 -18.461 1.00 42.19 310 PRO A O 1
ATOM 2515 N N . LYS A 1 311 ? -10.409 15.039 -19.825 1.00 44.62 311 LYS A N 1
ATOM 2516 C CA . LYS A 1 311 ? -9.605 14.007 -20.492 1.00 44.62 311 LYS A CA 1
ATOM 2517 C C . LYS A 1 311 ? -8.366 14.638 -21.140 1.00 44.62 311 LYS A C 1
ATOM 2519 O O . LYS A 1 311 ? -8.549 15.482 -22.019 1.00 44.62 311 LYS A O 1
ATOM 2524 N N . PRO A 1 312 ? -7.150 14.155 -20.849 1.00 49.53 312 PRO A N 1
ATOM 2525 C CA . PRO A 1 312 ? -6.059 14.233 -21.808 1.00 49.53 312 PRO A CA 1
ATOM 2526 C C . PRO A 1 312 ? -6.473 13.472 -23.073 1.00 49.53 312 PRO A C 1
ATOM 2528 O O . PRO A 1 312 ? -7.079 12.398 -23.002 1.00 49.53 312 PRO A O 1
ATOM 2531 N N . ASP A 1 313 ? -6.242 14.068 -24.236 1.00 56.12 313 ASP A N 1
ATOM 2532 C CA . ASP A 1 313 ? -6.773 13.591 -25.511 1.00 56.12 313 ASP A CA 1
ATOM 2533 C C . ASP A 1 313 ? -5.777 12.724 -26.293 1.00 56.12 313 ASP A C 1
ATOM 2535 O O . ASP A 1 313 ? -6.210 11.790 -26.974 1.00 56.12 313 ASP A O 1
ATOM 2539 N N . ALA A 1 314 ? -4.473 12.963 -26.154 1.00 53.75 314 ALA A N 1
ATOM 2540 C CA . ALA A 1 314 ? -3.414 12.187 -26.795 1.00 53.75 314 ALA A CA 1
ATOM 2541 C C . ALA A 1 314 ? -3.323 10.734 -26.271 1.00 53.75 314 ALA A C 1
ATOM 2543 O O . ALA A 1 314 ? -3.208 10.471 -25.073 1.00 53.75 314 ALA A O 1
ATOM 2544 N N . THR A 1 315 ? -3.396 9.775 -27.196 1.00 52.31 315 THR A N 1
ATOM 2545 C CA . THR A 1 315 ? -3.333 8.323 -26.946 1.00 52.31 315 THR A CA 1
ATOM 2546 C C . THR A 1 315 ? -1.918 7.899 -26.509 1.00 52.31 315 THR A C 1
ATOM 2548 O O . THR A 1 315 ? -0.960 8.403 -27.093 1.00 52.31 315 THR A O 1
ATOM 2551 N N . PRO A 1 316 ? -1.744 6.968 -25.544 1.00 50.16 316 PRO A N 1
ATOM 2552 C CA . PRO A 1 316 ? -0.422 6.419 -25.241 1.00 50.16 316 PRO A CA 1
ATOM 2553 C C . PRO A 1 316 ? 0.080 5.553 -26.413 1.00 50.16 316 PRO A C 1
ATOM 2555 O O . PRO A 1 316 ? -0.756 4.971 -27.117 1.00 50.16 316 PRO A O 1
ATOM 2558 N N . PRO A 1 317 ? 1.402 5.442 -26.633 1.00 52.38 317 PRO A N 1
ATOM 2559 C CA . PRO A 1 317 ? 1.941 4.839 -27.850 1.00 52.38 317 PRO A CA 1
ATOM 2560 C C . PRO A 1 317 ? 1.564 3.355 -27.981 1.00 52.38 317 PRO A C 1
ATOM 2562 O O . PRO A 1 317 ? 1.713 2.581 -27.036 1.00 52.38 317 PRO A O 1
ATOM 2565 N N . ASP A 1 318 ? 1.061 2.945 -29.149 1.00 53.12 318 ASP A N 1
ATOM 2566 C CA . ASP A 1 318 ? 0.501 1.601 -29.368 1.00 53.12 318 ASP A CA 1
ATOM 2567 C C . ASP A 1 318 ? 1.582 0.544 -29.639 1.00 53.12 318 ASP A C 1
ATOM 2569 O O . ASP A 1 318 ? 1.657 -0.056 -30.712 1.00 53.12 318 ASP A O 1
ATOM 2573 N N . TYR A 1 319 ? 2.480 0.354 -28.669 1.00 54.16 319 TYR A N 1
ATOM 2574 C CA . TYR A 1 319 ? 3.598 -0.575 -28.795 1.00 54.16 319 TYR A CA 1
ATOM 2575 C C . TYR A 1 319 ? 3.665 -1.544 -27.613 1.00 54.16 319 TYR A C 1
ATOM 2577 O O . TYR A 1 319 ? 4.372 -1.324 -26.627 1.00 54.16 319 TYR A O 1
ATOM 2585 N N . ALA A 1 320 ? 3.015 -2.696 -27.764 1.00 45.41 320 ALA A N 1
ATOM 2586 C CA . ALA A 1 320 ? 3.395 -3.904 -27.037 1.00 45.41 320 ALA A CA 1
ATOM 2587 C C . ALA A 1 320 ? 4.760 -4.409 -27.559 1.00 45.41 320 ALA A C 1
ATOM 2589 O O . ALA A 1 320 ? 4.836 -5.389 -28.297 1.00 45.41 320 ALA A O 1
ATOM 2590 N N . ARG A 1 321 ? 5.849 -3.695 -27.231 1.00 52.03 321 ARG A N 1
ATOM 2591 C CA . ARG A 1 321 ? 7.212 -4.049 -27.661 1.00 52.03 321 ARG A CA 1
ATOM 2592 C C . ARG A 1 321 ? 7.687 -5.280 -26.893 1.00 52.03 321 ARG A C 1
ATOM 2594 O O . ARG A 1 321 ? 8.237 -5.149 -25.801 1.00 52.03 321 ARG A O 1
ATOM 2601 N N . GLU A 1 322 ? 7.497 -6.471 -27.463 1.00 50.12 322 GLU A N 1
ATOM 2602 C CA . GLU A 1 322 ? 8.271 -7.632 -27.018 1.00 50.12 322 GLU A CA 1
ATOM 2603 C C . GLU A 1 322 ? 9.770 -7.326 -27.191 1.00 50.12 322 GLU A C 1
ATOM 2605 O O . GLU A 1 322 ? 10.163 -6.754 -28.216 1.00 50.12 322 GLU A O 1
ATOM 2610 N N . PRO A 1 323 ? 10.629 -7.691 -26.224 1.00 49.53 323 PRO A N 1
ATOM 2611 C CA . PRO A 1 323 ? 12.064 -7.570 -26.415 1.00 49.53 323 PRO A CA 1
ATOM 2612 C C . PRO A 1 323 ? 12.490 -8.519 -27.540 1.00 49.53 323 PRO A C 1
ATOM 2614 O O . PRO A 1 323 ? 12.337 -9.737 -27.440 1.00 49.53 323 PRO A O 1
ATOM 2617 N N . PHE A 1 324 ? 13.028 -7.969 -28.631 1.00 49.06 324 PHE A N 1
ATOM 2618 C CA . PHE A 1 324 ? 13.470 -8.784 -29.769 1.00 49.06 324 PHE A CA 1
ATOM 2619 C C . PHE A 1 324 ? 14.681 -9.650 -29.405 1.00 49.06 324 PHE A C 1
ATOM 2621 O O . PHE A 1 324 ? 14.915 -10.665 -30.051 1.00 49.06 324 PHE A O 1
ATOM 2628 N N . PHE A 1 325 ? 15.449 -9.241 -28.397 1.00 52.72 325 PHE A N 1
ATOM 2629 C CA . PHE A 1 325 ? 16.557 -9.986 -27.823 1.00 52.72 325 PHE A CA 1
ATOM 2630 C C . PHE A 1 325 ? 16.577 -9.701 -26.320 1.00 52.72 325 PHE A C 1
ATOM 2632 O O . PHE A 1 325 ? 16.597 -8.543 -25.906 1.00 52.72 325 PHE A O 1
ATOM 2639 N N . ALA A 1 326 ? 16.506 -10.750 -25.510 1.00 61.16 326 ALA A N 1
ATOM 2640 C CA . ALA A 1 326 ? 16.506 -10.679 -24.055 1.00 61.16 326 ALA A CA 1
ATOM 2641 C C . ALA A 1 326 ? 17.170 -11.907 -23.443 1.00 61.16 326 ALA A C 1
ATOM 2643 O O . ALA A 1 326 ? 17.437 -12.903 -24.108 1.00 61.16 326 ALA A O 1
ATOM 2644 N N . VAL A 1 327 ? 17.489 -11.782 -22.160 1.00 62.91 327 VAL A N 1
ATOM 2645 C CA . VAL A 1 327 ? 18.460 -12.602 -21.439 1.00 62.91 327 VAL A CA 1
ATOM 2646 C C . VAL A 1 327 ? 18.371 -12.243 -19.912 1.00 62.91 327 VAL A C 1
ATOM 2648 O O . VAL A 1 327 ? 17.502 -11.459 -19.536 1.00 62.91 327 VAL A O 1
ATOM 2651 N N . LEU A 1 328 ? 19.182 -12.824 -19.003 1.00 64.50 328 LEU A N 1
ATOM 2652 C CA . LEU A 1 328 ? 19.109 -12.780 -17.503 1.00 64.50 328 LEU A CA 1
ATOM 2653 C C . LEU A 1 328 ? 20.496 -13.052 -16.806 1.00 64.50 328 LEU A C 1
ATOM 2655 O O . LEU A 1 328 ? 21.424 -13.424 -17.484 1.00 64.50 328 LEU A O 1
ATOM 2659 N N . GLY A 1 329 ? 20.723 -12.946 -15.488 1.00 65.19 329 GLY A N 1
ATOM 2660 C CA . GLY A 1 329 ? 21.896 -13.562 -14.791 1.00 65.19 329 GLY A CA 1
ATOM 2661 C C . GLY A 1 329 ? 23.348 -13.090 -15.099 1.00 65.19 329 GLY A C 1
ATOM 2662 O O . GLY A 1 329 ? 23.583 -11.896 -15.272 1.00 65.19 329 GLY A O 1
ATOM 2663 N N . ASP A 1 330 ? 24.313 -14.031 -15.030 1.00 59.81 330 ASP A N 1
ATOM 2664 C CA . ASP A 1 330 ? 25.682 -13.869 -14.474 1.00 59.81 330 ASP A CA 1
ATOM 2665 C C . ASP A 1 330 ? 26.651 -12.875 -15.158 1.00 59.81 330 ASP A C 1
ATOM 2667 O O . ASP A 1 330 ? 27.195 -13.114 -16.241 1.00 59.81 330 ASP A O 1
ATOM 2671 N N . LEU A 1 331 ? 27.017 -11.827 -14.412 1.00 56.44 331 LEU A N 1
ATOM 2672 C CA . LEU A 1 331 ? 28.137 -10.930 -14.710 1.00 56.44 331 LEU A CA 1
ATOM 2673 C C . LEU A 1 331 ? 29.472 -11.539 -14.231 1.00 56.44 331 LEU A C 1
ATOM 2675 O O . LEU A 1 331 ? 29.587 -11.982 -13.089 1.00 56.44 331 LEU A O 1
ATOM 2679 N N . THR A 1 332 ? 30.499 -11.523 -15.083 1.00 63.69 332 THR A N 1
ATOM 2680 C CA . THR A 1 332 ? 31.854 -12.040 -14.796 1.00 63.69 332 THR A CA 1
ATOM 2681 C C . THR A 1 332 ? 32.950 -10.969 -14.803 1.00 63.69 332 THR A C 1
ATOM 2683 O O . THR A 1 332 ? 34.068 -11.242 -14.367 1.00 63.69 332 THR A O 1
ATOM 2686 N N . GLY A 1 333 ? 32.651 -9.745 -15.247 1.00 57.69 333 GLY A N 1
ATOM 2687 C CA . GLY A 1 333 ? 33.572 -8.609 -15.177 1.00 57.69 333 GLY A CA 1
ATOM 2688 C C . GLY A 1 333 ? 33.046 -7.353 -15.876 1.00 57.69 333 GLY A C 1
ATOM 2689 O O . GLY A 1 333 ? 31.993 -7.377 -16.509 1.00 57.69 333 GLY A O 1
ATOM 2690 N N . MET A 1 334 ? 33.809 -6.266 -15.770 1.00 54.62 334 MET A N 1
ATOM 2691 C CA . MET A 1 334 ? 33.605 -5.000 -16.483 1.00 54.62 334 MET A CA 1
ATOM 2692 C C . MET A 1 334 ? 34.960 -4.484 -16.983 1.00 54.62 334 MET A C 1
ATOM 2694 O O . MET A 1 334 ? 35.992 -4.790 -16.377 1.00 54.62 334 MET A O 1
ATOM 2698 N N . SER A 1 335 ? 34.976 -3.691 -18.054 1.00 55.84 335 SER A N 1
ATOM 2699 C CA . SER A 1 335 ? 36.177 -2.955 -18.470 1.00 55.84 335 SER A CA 1
ATOM 2700 C C . SER A 1 335 ? 36.525 -1.823 -17.497 1.00 55.84 335 SER A C 1
ATOM 2702 O O . SER A 1 335 ? 35.678 -1.311 -16.764 1.00 55.84 335 SER A O 1
ATOM 2704 N N . GLY A 1 336 ? 37.789 -1.385 -17.512 1.00 46.88 336 GLY A N 1
ATOM 2705 C CA . GLY A 1 336 ? 38.283 -0.314 -16.633 1.00 46.88 336 GLY A CA 1
ATOM 2706 C C . GLY A 1 336 ? 37.677 1.075 -16.888 1.00 46.88 336 GLY A C 1
ATOM 2707 O O . GLY A 1 336 ? 37.805 1.951 -16.039 1.00 46.88 336 GLY A O 1
ATOM 2708 N N . ASP A 1 337 ? 37.007 1.275 -18.025 1.00 54.78 337 ASP A N 1
ATOM 2709 C CA . ASP A 1 337 ? 36.240 2.479 -18.374 1.00 54.78 337 ASP A CA 1
ATOM 2710 C C . ASP A 1 337 ? 34.719 2.307 -18.168 1.00 54.78 337 ASP A C 1
ATOM 2712 O O . ASP A 1 337 ? 33.956 3.239 -18.407 1.00 54.78 337 ASP A O 1
ATOM 2716 N N . SER A 1 338 ? 34.270 1.129 -17.710 1.00 49.81 338 SER A N 1
ATOM 2717 C CA . SER A 1 338 ? 32.858 0.752 -17.527 1.00 49.81 338 SER A CA 1
ATOM 2718 C C . SER A 1 338 ? 31.981 0.785 -18.792 1.00 49.81 338 SER A C 1
ATOM 2720 O O . SER A 1 338 ? 30.755 0.759 -18.668 1.00 49.81 338 SER A O 1
ATOM 2722 N N . THR A 1 339 ? 32.562 0.819 -20.001 1.00 50.34 339 THR A N 1
ATOM 2723 C CA . THR A 1 339 ? 31.784 0.777 -21.261 1.00 50.34 339 THR A CA 1
ATOM 2724 C C . THR A 1 339 ? 31.495 -0.641 -21.755 1.00 50.34 339 THR A C 1
ATOM 2726 O O . THR A 1 339 ? 30.632 -0.808 -22.615 1.00 50.34 339 THR A O 1
ATOM 2729 N N . GLU A 1 340 ? 32.175 -1.655 -21.211 1.00 54.72 340 GLU A N 1
ATOM 2730 C CA . GLU A 1 340 ? 32.068 -3.060 -21.609 1.00 54.72 340 GLU A CA 1
ATOM 2731 C C . GLU A 1 340 ? 31.763 -3.955 -20.399 1.00 54.72 340 GLU A C 1
ATOM 2733 O O . GLU A 1 340 ? 32.270 -3.756 -19.290 1.00 54.72 340 GLU A O 1
ATOM 2738 N N . LEU A 1 341 ? 30.933 -4.970 -20.633 1.00 56.56 341 LEU A N 1
ATOM 2739 C CA . LEU A 1 341 ? 30.483 -5.958 -19.653 1.00 56.56 341 LEU A CA 1
ATOM 2740 C C . LEU A 1 341 ? 30.929 -7.346 -20.114 1.00 56.56 341 LEU A C 1
ATOM 2742 O O . LEU A 1 341 ? 30.916 -7.611 -21.312 1.00 56.56 341 LEU A O 1
ATOM 2746 N N . ASN A 1 342 ? 31.285 -8.224 -19.176 1.00 62.47 342 ASN A N 1
ATOM 2747 C CA . ASN A 1 342 ? 31.648 -9.617 -19.446 1.00 62.47 342 ASN A CA 1
ATOM 2748 C C . ASN A 1 342 ? 30.684 -10.547 -18.707 1.00 62.47 342 ASN A C 1
ATOM 2750 O O . ASN A 1 342 ? 30.325 -10.293 -17.559 1.00 62.47 342 ASN A O 1
ATOM 2754 N N . ILE A 1 343 ? 30.255 -11.626 -19.359 1.00 63.31 343 ILE A N 1
ATOM 2755 C CA . ILE A 1 343 ? 29.011 -12.344 -19.043 1.00 63.31 343 ILE A CA 1
ATOM 2756 C C . ILE A 1 343 ? 29.234 -13.862 -19.123 1.00 63.31 343 ILE A C 1
ATOM 2758 O O . ILE A 1 343 ? 29.989 -14.307 -19.980 1.00 63.31 343 ILE A O 1
ATOM 2762 N N . ARG A 1 344 ? 28.577 -14.673 -18.275 1.00 68.12 344 ARG A N 1
ATOM 2763 C CA . ARG A 1 344 ? 28.451 -16.134 -18.483 1.00 68.12 344 ARG A CA 1
ATOM 2764 C C . ARG A 1 344 ? 26.974 -16.546 -18.592 1.00 68.12 344 ARG A C 1
ATOM 2766 O O . ARG A 1 344 ? 26.168 -16.060 -17.806 1.00 68.12 344 ARG A O 1
ATOM 2773 N N . PRO A 1 345 ? 26.593 -17.463 -19.504 1.00 66.06 345 PRO A N 1
ATOM 2774 C CA . PRO A 1 345 ? 25.239 -17.414 -20.037 1.00 66.06 345 PRO A CA 1
ATOM 2775 C C . PRO A 1 345 ? 24.327 -18.641 -19.708 1.00 66.06 345 PRO A C 1
ATOM 2777 O O . PRO A 1 345 ? 24.532 -19.696 -20.292 1.00 66.06 345 PRO A O 1
ATOM 2780 N N . GLN A 1 346 ? 23.267 -18.517 -18.856 1.00 64.75 346 GLN A N 1
ATOM 2781 C CA . GLN A 1 346 ? 22.157 -19.519 -18.619 1.00 64.75 346 GLN A CA 1
ATOM 2782 C C . GLN A 1 346 ? 20.578 -19.186 -18.805 1.00 64.75 346 GLN A C 1
ATOM 2784 O O . GLN A 1 346 ? 19.819 -19.446 -17.876 1.00 64.75 346 GLN A O 1
ATOM 2789 N N . VAL A 1 347 ? 20.055 -18.561 -19.907 1.00 63.47 347 VAL A N 1
ATOM 2790 C CA . VAL A 1 347 ? 18.678 -18.338 -20.548 1.00 63.47 347 VAL A CA 1
ATOM 2791 C C . VAL A 1 347 ? 18.760 -17.248 -21.694 1.00 63.47 347 VAL A C 1
ATOM 2793 O O . VAL A 1 347 ? 19.153 -16.125 -21.393 1.00 63.47 347 VAL A O 1
ATOM 2796 N N . ILE A 1 348 ? 18.473 -17.510 -22.998 1.00 62.03 348 ILE A N 1
ATOM 2797 C CA . ILE A 1 348 ? 18.304 -16.472 -24.090 1.00 62.03 348 ILE A CA 1
ATOM 2798 C C . ILE A 1 348 ? 16.845 -16.445 -24.507 1.00 62.03 348 ILE A C 1
ATOM 2800 O O . ILE A 1 348 ? 16.181 -17.476 -24.505 1.00 62.03 348 ILE A O 1
ATOM 2804 N N . ARG A 1 349 ? 16.399 -15.280 -24.966 1.00 53.12 349 ARG A N 1
ATOM 2805 C CA . ARG A 1 349 ? 15.186 -15.077 -25.741 1.00 53.12 349 ARG A CA 1
ATOM 2806 C C . ARG A 1 349 ? 15.489 -14.262 -27.002 1.00 53.12 349 ARG A C 1
ATOM 2808 O O . ARG A 1 349 ? 16.092 -13.197 -26.905 1.00 53.12 349 ARG A O 1
ATOM 2815 N N . TYR A 1 350 ? 15.041 -14.724 -28.167 1.00 52.47 350 TYR A N 1
ATOM 2816 C CA . TYR A 1 350 ? 14.995 -13.925 -29.396 1.00 52.47 350 TYR A CA 1
ATOM 2817 C C . TYR A 1 350 ? 13.552 -13.894 -29.910 1.00 52.47 350 TYR A C 1
ATOM 2819 O O . TYR A 1 350 ? 12.935 -14.935 -30.149 1.00 52.47 350 TYR A O 1
ATOM 2827 N N . ARG A 1 351 ? 12.991 -12.687 -30.035 1.00 54.19 351 ARG A N 1
ATOM 2828 C CA . ARG A 1 351 ? 11.555 -12.429 -30.221 1.00 54.19 351 ARG A CA 1
ATOM 2829 C C . ARG A 1 351 ? 10.738 -13.211 -29.174 1.00 54.19 351 ARG A C 1
ATOM 2831 O O . ARG A 1 351 ? 10.913 -13.009 -27.973 1.00 54.19 351 ARG A O 1
ATOM 2838 N N . SER A 1 352 ? 9.891 -14.136 -29.616 1.00 49.81 352 SER A N 1
ATOM 2839 C CA . SER A 1 352 ? 9.034 -14.967 -28.760 1.00 49.81 352 SER A CA 1
ATOM 2840 C C . SER A 1 352 ? 9.558 -16.406 -28.580 1.00 49.81 352 SER A C 1
ATOM 2842 O O . SER A 1 352 ? 8.799 -17.276 -28.161 1.00 49.81 352 SER A O 1
ATOM 2844 N N . GLN A 1 353 ? 10.827 -16.682 -28.915 1.00 48.31 353 GLN A N 1
ATOM 2845 C CA . GLN A 1 353 ? 11.485 -17.986 -28.733 1.00 48.31 353 GLN A CA 1
ATOM 2846 C C . GLN A 1 353 ? 12.555 -17.917 -27.636 1.00 48.31 353 GLN A C 1
ATOM 2848 O O . GLN A 1 353 ? 13.320 -16.955 -27.588 1.00 48.31 353 GLN A O 1
ATOM 2853 N N . GLU A 1 354 ? 12.622 -18.941 -26.781 1.00 53.81 354 GLU A N 1
ATOM 2854 C CA . GLU A 1 354 ? 13.588 -19.068 -25.676 1.00 53.81 354 GLU A CA 1
ATOM 2855 C C . GLU A 1 354 ? 14.528 -20.271 -25.885 1.00 53.81 354 GLU A C 1
ATOM 2857 O O . GLU A 1 354 ? 14.184 -21.221 -26.587 1.00 53.81 354 GLU A O 1
ATOM 2862 N N . PHE A 1 355 ? 15.743 -20.178 -25.334 1.00 58.97 355 PHE A N 1
ATOM 2863 C CA . PHE A 1 355 ? 16.951 -20.839 -25.850 1.00 58.97 355 PHE A CA 1
ATOM 2864 C C . PHE A 1 355 ? 17.977 -21.167 -24.710 1.00 58.97 355 PHE A C 1
ATOM 2866 O O . PHE A 1 355 ? 18.075 -20.403 -23.741 1.00 58.97 355 PHE A O 1
ATOM 2873 N N . GLU A 1 356 ? 18.745 -22.278 -24.792 1.00 67.19 356 GLU A N 1
ATOM 2874 C CA . GLU A 1 356 ? 19.311 -23.065 -23.661 1.00 67.19 356 GLU A CA 1
ATOM 2875 C C . GLU A 1 356 ? 20.814 -23.641 -23.650 1.00 67.19 356 GLU A C 1
ATOM 2877 O O . GLU A 1 356 ? 20.970 -24.848 -23.478 1.00 67.19 356 GLU A O 1
ATOM 2882 N N . ILE A 1 357 ? 21.947 -22.856 -23.622 1.00 66.88 357 ILE A N 1
ATOM 2883 C CA . ILE A 1 357 ? 23.348 -23.352 -23.357 1.00 66.88 357 ILE A CA 1
ATOM 2884 C C . ILE A 1 357 ? 23.372 -24.208 -22.060 1.00 66.88 357 ILE A C 1
ATOM 2886 O O . ILE A 1 357 ? 22.943 -23.755 -20.986 1.00 66.88 357 ILE A O 1
ATOM 2890 N N . PRO A 1 358 ? 24.035 -25.376 -22.109 1.00 59.22 358 PRO A N 1
ATOM 2891 C CA . PRO A 1 358 ? 24.795 -25.951 -20.996 1.00 59.22 358 PRO A CA 1
ATOM 2892 C C . PRO A 1 358 ? 25.827 -25.008 -20.334 1.00 59.22 358 PRO A C 1
ATOM 2894 O O . PRO A 1 358 ? 26.512 -24.235 -20.999 1.00 59.22 358 PRO A O 1
ATOM 2897 N N . ASP A 1 359 ? 26.067 -25.171 -19.028 1.00 58.28 359 ASP A N 1
ATOM 2898 C CA . ASP A 1 359 ? 26.976 -24.324 -18.221 1.00 58.28 359 ASP A CA 1
ATOM 2899 C C . ASP A 1 359 ? 28.458 -24.296 -18.673 1.00 58.28 359 ASP A C 1
ATOM 2901 O O . ASP A 1 359 ? 29.263 -23.518 -18.155 1.00 58.28 359 ASP A O 1
ATOM 2905 N N . SER A 1 360 ? 28.851 -25.148 -19.624 1.00 50.69 360 SER A N 1
ATOM 2906 C CA . SER A 1 360 ? 30.236 -25.319 -20.073 1.00 50.69 360 SER A CA 1
ATOM 2907 C C . SER A 1 360 ? 30.746 -24.261 -21.062 1.00 50.69 360 SER A C 1
ATOM 2909 O O . SER A 1 360 ? 31.961 -24.169 -21.237 1.00 50.69 360 SER A O 1
ATOM 2911 N N . ALA A 1 361 ? 29.884 -23.474 -21.721 1.00 55.22 361 ALA A N 1
ATOM 2912 C CA . ALA A 1 361 ? 30.338 -22.453 -22.676 1.00 55.22 361 ALA A CA 1
ATOM 2913 C C . ALA A 1 361 ? 30.373 -21.052 -22.041 1.00 55.22 361 ALA A C 1
ATOM 2915 O O . ALA A 1 361 ? 29.361 -20.363 -21.936 1.00 55.22 361 ALA A O 1
ATOM 2916 N N . SER A 1 362 ? 31.566 -20.603 -21.646 1.00 52.41 362 SER A N 1
ATOM 2917 C CA . SER A 1 362 ? 31.801 -19.185 -21.343 1.00 52.41 362 SER A CA 1
ATOM 2918 C C . SER A 1 362 ? 32.163 -18.452 -22.637 1.00 52.41 362 SER A C 1
ATOM 2920 O O . SER A 1 362 ? 33.227 -18.711 -23.191 1.00 52.41 362 SER A O 1
ATOM 2922 N N . GLN A 1 363 ? 31.286 -17.559 -23.099 1.00 57.31 363 GLN A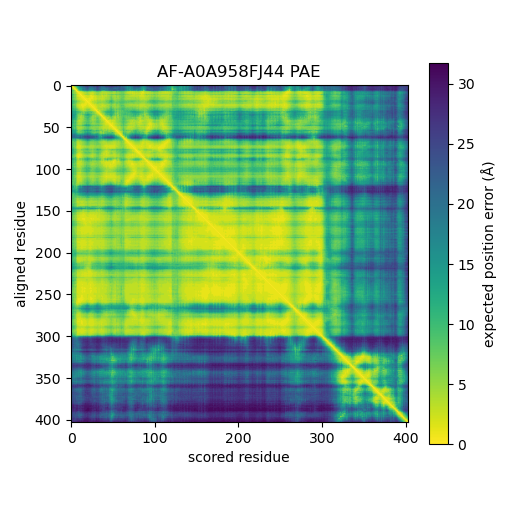 N 1
ATOM 2923 C CA . GLN A 1 363 ? 31.528 -16.629 -24.210 1.00 57.31 363 GLN A CA 1
ATOM 2924 C C . GLN A 1 363 ? 31.605 -15.205 -23.655 1.00 57.31 363 GLN A C 1
ATOM 2926 O O . GLN A 1 363 ? 30.789 -14.846 -22.806 1.00 57.31 363 GLN A O 1
ATOM 2931 N N . ILE A 1 364 ? 32.532 -14.375 -24.131 1.00 56.16 364 ILE A N 1
ATOM 2932 C CA . ILE A 1 364 ? 32.620 -12.973 -23.710 1.00 56.16 364 ILE A CA 1
ATOM 2933 C C . ILE A 1 364 ? 31.661 -12.146 -24.570 1.00 56.16 364 ILE A C 1
ATOM 2935 O O . ILE A 1 364 ? 32.014 -11.707 -25.663 1.00 56.16 364 ILE A O 1
ATOM 2939 N N . ILE A 1 365 ? 30.436 -11.955 -24.076 1.00 59.25 365 ILE A N 1
ATOM 2940 C CA . ILE A 1 365 ? 29.442 -11.067 -24.694 1.00 59.25 365 ILE A CA 1
ATOM 2941 C C . ILE A 1 365 ? 29.726 -9.633 -24.233 1.00 59.25 365 ILE A C 1
ATOM 2943 O O . ILE A 1 365 ? 29.337 -9.256 -23.135 1.00 59.25 365 ILE A O 1
ATOM 2947 N N . THR A 1 366 ? 30.391 -8.827 -25.056 1.00 59.59 366 THR A N 1
ATOM 2948 C CA . THR A 1 366 ? 30.640 -7.407 -24.773 1.00 59.59 366 THR A CA 1
ATOM 2949 C C . THR A 1 366 ? 29.545 -6.541 -25.385 1.00 59.59 366 THR A C 1
ATOM 2951 O O . THR A 1 366 ? 29.149 -6.735 -26.533 1.00 59.59 366 THR A O 1
ATOM 2954 N N . ILE A 1 367 ? 29.046 -5.562 -24.628 1.00 55.25 367 ILE A N 1
ATOM 2955 C CA . ILE A 1 367 ? 27.901 -4.727 -25.014 1.00 55.25 367 ILE A CA 1
ATOM 2956 C C . ILE A 1 367 ? 28.228 -3.270 -24.722 1.00 55.25 367 ILE A C 1
ATOM 2958 O O . ILE A 1 367 ? 28.673 -2.968 -23.618 1.00 55.25 367 ILE A O 1
ATOM 2962 N N . LYS A 1 368 ? 27.950 -2.378 -25.682 1.00 55.38 368 LYS A N 1
ATOM 2963 C CA . LYS A 1 368 ? 28.075 -0.918 -25.536 1.00 55.38 368 LYS A CA 1
ATOM 2964 C C . LYS A 1 368 ? 26.694 -0.266 -25.648 1.00 55.38 368 LYS A C 1
ATOM 2966 O O . LYS A 1 368 ? 26.275 0.081 -26.755 1.00 55.38 368 LYS A O 1
ATOM 2971 N N . PRO A 1 369 ? 25.954 -0.084 -24.532 1.00 45.34 369 PRO A N 1
ATOM 2972 C CA . PRO A 1 369 ? 24.553 0.354 -24.569 1.00 45.34 369 PRO A CA 1
ATOM 2973 C C . PRO A 1 369 ? 24.331 1.731 -25.210 1.00 45.34 369 PRO A C 1
ATOM 2975 O O . PRO A 1 369 ? 23.254 1.991 -25.735 1.00 45.34 369 PRO A O 1
ATOM 2978 N N . ALA A 1 370 ? 25.347 2.601 -25.194 1.00 42.84 370 ALA A N 1
ATOM 2979 C CA . ALA A 1 370 ? 25.310 3.915 -25.839 1.00 42.84 370 ALA A CA 1
ATOM 2980 C C . ALA A 1 370 ? 25.508 3.868 -27.370 1.00 42.84 370 ALA A C 1
ATOM 2982 O O . ALA A 1 370 ? 25.182 4.837 -28.051 1.00 42.84 370 ALA A O 1
ATOM 2983 N N . GLU A 1 371 ? 26.037 2.765 -27.909 1.00 46.75 371 GLU A N 1
ATOM 2984 C CA . GLU A 1 371 ? 26.372 2.604 -29.333 1.00 46.75 371 GLU A CA 1
ATOM 2985 C C . GLU A 1 371 ? 25.462 1.600 -30.061 1.00 46.75 371 GLU A C 1
ATOM 2987 O O . GLU A 1 371 ? 25.450 1.558 -31.288 1.00 46.75 371 GLU A O 1
ATOM 2992 N N . GLY A 1 372 ? 24.733 0.754 -29.322 1.00 48.81 372 GLY A N 1
ATOM 2993 C CA . GLY A 1 372 ? 23.958 -0.362 -29.883 1.00 48.81 372 GLY A CA 1
ATOM 2994 C C . GLY A 1 372 ? 24.806 -1.570 -30.314 1.00 48.81 372 GLY A C 1
ATOM 2995 O O . GLY A 1 372 ? 24.271 -2.525 -30.873 1.00 48.81 372 GLY A O 1
ATOM 2996 N N . ASN A 1 373 ? 26.115 -1.550 -30.045 1.00 56.38 373 ASN A N 1
ATOM 2997 C CA . ASN A 1 373 ? 27.044 -2.611 -30.423 1.00 56.38 373 ASN A CA 1
ATOM 2998 C C . ASN A 1 373 ? 27.011 -3.788 -29.433 1.00 56.38 373 ASN A C 1
ATOM 3000 O O . ASN A 1 373 ? 27.124 -3.595 -28.219 1.00 56.38 373 ASN A O 1
ATOM 3004 N N . VAL A 1 374 ? 26.943 -5.007 -29.975 1.00 54.53 374 VAL A N 1
ATOM 3005 C CA . VAL A 1 374 ? 27.175 -6.276 -29.267 1.00 54.53 374 VAL A CA 1
ATOM 3006 C C . VAL A 1 374 ? 28.291 -7.031 -29.989 1.00 54.53 374 VAL A C 1
ATOM 3008 O O . VAL A 1 374 ? 28.258 -7.177 -31.214 1.00 54.53 374 VAL A O 1
ATOM 3011 N N . THR A 1 375 ? 29.274 -7.526 -29.241 1.00 60.91 375 THR A N 1
ATOM 3012 C CA . THR A 1 375 ? 30.316 -8.421 -29.753 1.00 60.91 375 THR A CA 1
ATOM 3013 C C . THR A 1 375 ? 30.370 -9.707 -28.930 1.00 60.91 375 THR A C 1
ATOM 3015 O O . THR A 1 375 ? 30.034 -9.709 -27.748 1.00 60.91 375 THR A O 1
ATOM 3018 N N . ILE A 1 376 ? 30.769 -10.810 -29.563 1.00 55.44 376 ILE A N 1
ATOM 3019 C CA . ILE A 1 376 ? 31.061 -12.085 -28.898 1.00 55.44 376 ILE A CA 1
ATOM 3020 C C . ILE A 1 376 ? 32.527 -12.410 -29.165 1.00 55.44 376 ILE A C 1
ATOM 3022 O O . ILE A 1 376 ? 32.945 -12.452 -30.325 1.00 55.44 376 ILE A O 1
ATOM 3026 N N . ASP A 1 377 ? 33.315 -12.598 -28.107 1.00 63.00 377 ASP A N 1
ATOM 3027 C CA . ASP A 1 377 ? 34.758 -12.873 -28.173 1.00 63.00 377 ASP A CA 1
ATOM 3028 C C . ASP A 1 377 ? 35.503 -11.886 -29.104 1.00 63.00 377 ASP A C 1
ATOM 3030 O O . ASP A 1 377 ? 36.357 -12.256 -29.916 1.00 63.00 377 ASP A O 1
ATOM 3034 N N . GLY A 1 378 ? 35.121 -10.604 -29.028 1.00 59.91 378 GLY A N 1
ATOM 3035 C CA . GLY A 1 378 ? 35.677 -9.505 -29.825 1.00 59.91 378 GLY A CA 1
ATOM 3036 C C . GLY A 1 378 ? 35.145 -9.375 -31.261 1.00 59.91 378 GLY A C 1
ATOM 3037 O O . GLY A 1 378 ? 35.561 -8.461 -31.973 1.00 59.91 378 GLY A O 1
ATOM 3038 N N . LYS A 1 379 ? 34.226 -10.239 -31.714 1.00 56.72 379 LYS A N 1
ATOM 3039 C CA . LYS A 1 379 ? 33.613 -10.161 -33.054 1.00 56.72 379 LYS A CA 1
ATOM 3040 C C . LYS A 1 379 ? 32.243 -9.479 -32.993 1.00 56.72 379 LYS A C 1
ATOM 3042 O O . LYS A 1 379 ? 31.399 -9.956 -32.239 1.00 56.72 379 LYS A O 1
ATOM 3047 N N . PRO A 1 380 ? 31.970 -8.417 -33.773 1.00 57.25 380 PRO A N 1
ATOM 3048 C CA . PRO A 1 380 ? 30.627 -7.845 -33.855 1.00 57.25 380 PRO A CA 1
ATOM 3049 C C . PRO A 1 380 ? 29.667 -8.838 -34.521 1.00 57.25 380 PRO A C 1
ATOM 3051 O O . PRO A 1 380 ? 29.995 -9.405 -35.564 1.00 57.25 380 PRO A O 1
ATOM 3054 N N . VAL A 1 381 ? 28.489 -9.036 -33.928 1.00 50.44 381 VAL A N 1
ATOM 3055 C CA . VAL A 1 381 ? 27.472 -9.988 -34.411 1.00 50.44 381 VAL A CA 1
ATOM 3056 C C . VAL A 1 381 ? 26.198 -9.231 -34.764 1.00 50.44 381 VAL A C 1
ATOM 3058 O O . VAL A 1 381 ? 25.772 -8.345 -34.022 1.00 50.44 381 VAL A O 1
ATOM 3061 N N . LYS A 1 382 ? 25.562 -9.566 -35.893 1.00 45.75 382 LYS A N 1
ATOM 3062 C CA . LYS A 1 382 ? 24.265 -8.968 -36.222 1.00 45.75 382 LYS A CA 1
ATOM 3063 C C . LYS A 1 382 ? 23.165 -9.616 -35.393 1.00 45.75 382 LYS A C 1
ATOM 3065 O O . LYS A 1 382 ? 23.046 -10.831 -35.322 1.00 45.75 382 LYS A O 1
ATOM 3070 N N . ILE A 1 383 ? 22.283 -8.778 -34.864 1.00 41.66 383 ILE A N 1
ATOM 3071 C CA . ILE A 1 383 ? 21.095 -9.149 -34.082 1.00 41.66 383 ILE A CA 1
ATOM 3072 C C . ILE A 1 383 ? 20.260 -10.294 -34.693 1.00 41.66 383 ILE A C 1
ATOM 3074 O O . ILE A 1 383 ? 19.694 -11.092 -33.954 1.00 41.66 383 ILE A O 1
ATOM 3078 N N . GLY A 1 384 ? 20.189 -10.406 -36.024 1.00 36.72 384 GLY A N 1
ATOM 3079 C CA . GLY A 1 384 ? 19.453 -11.474 -36.716 1.00 36.72 384 GLY A CA 1
ATOM 3080 C C . GLY A 1 384 ? 20.125 -12.856 -36.734 1.00 36.72 384 GLY A C 1
ATOM 3081 O O . GLY A 1 384 ? 19.544 -13.783 -37.287 1.00 36.72 384 GLY A O 1
ATOM 3082 N N . GLU A 1 385 ? 21.329 -13.004 -36.175 1.00 37.62 385 GLU A N 1
ATOM 3083 C CA . GLU A 1 385 ? 22.125 -14.245 -36.209 1.00 37.62 385 GLU A CA 1
ATOM 3084 C C . GLU A 1 385 ? 22.082 -15.020 -34.871 1.00 37.62 385 GLU A C 1
ATOM 3086 O O . GLU A 1 385 ? 22.574 -16.144 -34.790 1.00 37.62 385 GLU A O 1
ATOM 3091 N N . PHE A 1 386 ? 21.447 -14.461 -33.831 1.00 37.69 386 PHE A N 1
ATOM 3092 C CA . PHE A 1 386 ? 21.332 -15.050 -32.488 1.00 37.69 386 PHE A CA 1
ATOM 3093 C C . PHE A 1 386 ? 20.226 -16.118 -32.389 1.00 37.69 386 PHE A C 1
ATOM 3095 O O . PHE A 1 386 ? 19.231 -15.951 -31.681 1.00 37.69 386 PHE A O 1
ATOM 3102 N N . ALA A 1 387 ? 20.413 -17.243 -33.077 1.00 34.12 387 ALA A N 1
ATOM 3103 C CA . ALA A 1 387 ? 19.726 -18.485 -32.737 1.00 34.12 387 ALA A CA 1
ATOM 3104 C C . ALA A 1 387 ? 20.605 -19.281 -31.770 1.00 34.12 387 ALA A C 1
ATOM 3106 O O . ALA A 1 387 ? 21.753 -19.569 -32.102 1.00 34.12 387 ALA A O 1
ATOM 3107 N N . THR A 1 388 ? 20.042 -19.687 -30.628 1.00 36.16 388 THR A N 1
ATOM 3108 C CA . THR A 1 388 ? 20.730 -20.418 -29.546 1.00 36.16 388 THR A CA 1
ATOM 3109 C C . THR A 1 388 ? 21.824 -19.572 -28.840 1.00 36.16 388 THR A C 1
ATOM 3111 O O . THR A 1 388 ? 22.575 -18.846 -29.473 1.00 36.16 388 THR A O 1
ATOM 3114 N N . ASP A 1 389 ? 22.007 -19.547 -27.517 1.00 27.09 389 ASP A N 1
ATOM 3115 C CA . ASP A 1 389 ? 21.343 -20.284 -26.445 1.00 27.09 389 ASP A CA 1
ATOM 3116 C C . ASP A 1 389 ? 21.849 -19.732 -25.076 1.00 27.09 389 ASP A C 1
ATOM 3118 O O . ASP A 1 389 ? 22.674 -20.397 -24.524 1.00 27.09 389 ASP A O 1
ATOM 3122 N N . ARG A 1 390 ? 21.403 -18.610 -24.451 1.00 31.94 390 ARG A N 1
ATOM 3123 C CA . ARG A 1 390 ? 21.742 -18.038 -23.076 1.00 31.94 390 ARG A CA 1
ATOM 3124 C C . ARG A 1 390 ? 22.781 -16.838 -23.008 1.00 31.94 390 ARG A C 1
ATOM 3126 O O . ARG A 1 390 ? 23.590 -16.793 -23.921 1.00 31.94 390 ARG A O 1
ATOM 3133 N N . LYS A 1 391 ? 22.920 -15.805 -22.091 1.00 34.66 391 LYS A N 1
ATOM 3134 C CA . LYS A 1 391 ? 22.247 -15.059 -20.931 1.00 34.66 391 LYS A CA 1
ATOM 3135 C C . LYS A 1 391 ? 23.145 -13.906 -20.280 1.00 34.66 391 LYS A C 1
ATOM 3137 O O . LYS A 1 391 ? 24.233 -14.229 -19.840 1.00 34.66 391 LYS A O 1
ATOM 3142 N N . MET A 1 392 ? 22.715 -12.630 -20.139 1.00 35.41 392 MET A N 1
ATOM 3143 C CA . MET A 1 392 ? 22.890 -11.599 -19.035 1.00 35.41 392 MET A CA 1
ATOM 3144 C C . MET A 1 392 ? 21.602 -10.727 -19.045 1.00 35.41 392 MET A C 1
ATOM 3146 O O . MET A 1 392 ? 20.945 -10.745 -20.060 1.00 35.41 392 MET A O 1
ATOM 3150 N N . VAL A 1 393 ? 21.152 -9.944 -18.052 1.00 39.12 393 VAL A N 1
ATOM 3151 C CA . VAL A 1 393 ? 19.810 -9.280 -18.113 1.00 39.12 393 VAL A CA 1
ATOM 3152 C C . VAL A 1 393 ? 19.574 -8.110 -19.115 1.00 39.12 393 VAL A C 1
ATOM 3154 O O . VAL A 1 393 ? 18.938 -7.118 -18.762 1.00 39.12 393 VAL A O 1
ATOM 3157 N N . ILE A 1 394 ? 20.018 -8.219 -20.373 1.00 43.78 394 ILE A N 1
ATOM 3158 C CA . ILE A 1 394 ? 19.912 -7.196 -21.432 1.00 43.78 394 ILE A CA 1
ATOM 3159 C C . ILE A 1 394 ? 18.670 -7.393 -22.315 1.00 43.78 394 ILE A C 1
ATOM 3161 O O . ILE A 1 394 ? 18.715 -8.081 -23.332 1.00 43.78 394 ILE A O 1
ATOM 3165 N N . SER A 1 395 ? 17.565 -6.734 -21.970 1.00 39.59 395 SER A N 1
ATOM 3166 C CA . SER A 1 395 ? 16.420 -6.599 -22.881 1.00 39.59 395 SER A CA 1
ATOM 3167 C C . SER A 1 395 ? 16.708 -5.488 -23.889 1.00 39.59 395 SER A C 1
ATOM 3169 O O . SER A 1 395 ? 16.652 -4.304 -23.548 1.00 39.59 395 SER A O 1
ATOM 3171 N N . ALA A 1 396 ? 17.015 -5.858 -25.127 1.00 38.50 396 ALA A N 1
ATOM 3172 C CA . ALA A 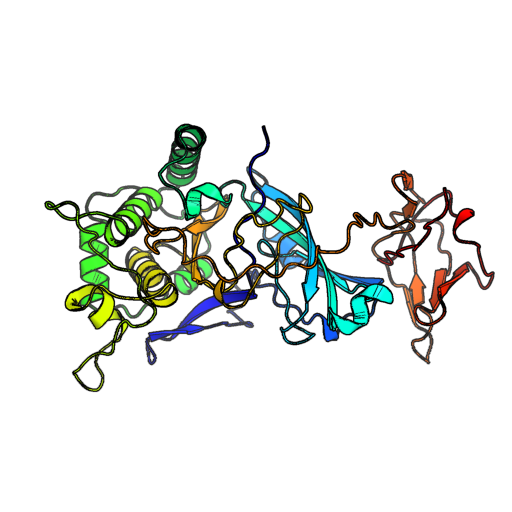1 396 ? 17.101 -4.928 -26.239 1.00 38.50 396 ALA A CA 1
ATOM 3173 C C . ALA A 1 396 ? 15.723 -4.782 -26.912 1.00 38.50 396 ALA A C 1
ATOM 3175 O O . ALA A 1 396 ? 14.994 -5.756 -27.120 1.00 38.50 396 ALA A O 1
ATOM 3176 N N . TYR A 1 397 ? 15.373 -3.544 -27.267 1.00 36.22 397 TYR A N 1
ATOM 3177 C CA . TYR A 1 397 ? 14.103 -3.182 -27.900 1.00 36.22 397 TYR A CA 1
ATOM 3178 C C . TYR A 1 397 ? 14.383 -2.603 -29.287 1.00 36.22 397 TYR A C 1
ATOM 3180 O O . TYR A 1 397 ? 15.210 -1.701 -29.418 1.00 36.22 397 TYR A O 1
ATOM 3188 N N . SER A 1 398 ? 13.728 -3.146 -30.314 1.00 32.41 398 SER A N 1
ATOM 3189 C CA . SER A 1 398 ? 13.905 -2.729 -31.706 1.00 32.41 398 SER A CA 1
ATOM 3190 C C . SER A 1 398 ? 12.719 -1.881 -32.127 1.00 32.41 398 SER A C 1
ATOM 3192 O O . SER A 1 398 ? 11.593 -2.078 -31.668 1.00 32.41 398 SER A O 1
ATOM 3194 N N . PHE A 1 399 ? 12.996 -0.947 -33.024 1.00 33.75 399 PHE A N 1
ATOM 3195 C CA . PHE A 1 399 ? 12.043 -0.010 -33.599 1.00 33.75 399 PHE A CA 1
ATOM 3196 C C . PHE A 1 399 ? 11.728 -0.422 -35.050 1.00 33.75 399 PHE A C 1
ATOM 3198 O O . PHE A 1 399 ? 11.576 0.433 -35.920 1.00 33.75 399 PHE A O 1
ATOM 3205 N N . ASP A 1 400 ? 11.676 -1.736 -35.319 1.00 26.94 400 ASP A N 1
ATOM 3206 C CA . ASP A 1 400 ? 11.435 -2.324 -36.645 1.00 26.94 400 ASP A CA 1
ATOM 3207 C C . ASP A 1 400 ? 9.989 -2.106 -37.122 1.00 26.94 400 ASP A C 1
ATOM 3209 O O . ASP A 1 400 ? 9.159 -3.013 -37.175 1.00 26.94 400 ASP A O 1
ATOM 3213 N N . TYR A 1 401 ? 9.703 -0.876 -37.537 1.00 28.06 401 TYR A N 1
ATOM 3214 C CA . TYR A 1 401 ? 8.585 -0.529 -38.408 1.00 28.06 401 TYR A CA 1
ATOM 3215 C C . TYR A 1 401 ? 8.872 -0.979 -39.854 1.00 28.06 401 TYR A C 1
ATOM 3217 O O . TYR A 1 401 ? 9.019 -0.155 -40.759 1.00 28.06 401 TYR A O 1
ATOM 3225 N N . ALA A 1 402 ? 8.995 -2.290 -40.075 1.00 22.09 402 ALA A N 1
ATOM 3226 C CA . ALA A 1 402 ? 9.308 -2.851 -41.388 1.00 22.09 402 ALA A CA 1
ATOM 3227 C C . ALA A 1 402 ? 8.665 -4.233 -41.620 1.00 22.09 402 ALA A C 1
ATOM 3229 O O . ALA A 1 402 ? 9.313 -5.255 -41.406 1.00 22.09 402 ALA A O 1
ATOM 3230 N N . LEU A 1 403 ? 7.440 -4.197 -42.172 1.00 25.08 403 LEU A N 1
ATOM 3231 C CA . LEU A 1 403 ? 6.676 -5.298 -42.801 1.00 25.08 403 LEU A CA 1
ATOM 3232 C C . LEU A 1 403 ? 6.173 -6.421 -41.869 1.00 25.08 403 LEU A C 1
ATOM 3234 O O . LEU A 1 403 ? 6.921 -7.388 -41.612 1.00 25.08 403 LEU A O 1
#

Solvent-accessible surface area (backbone atoms only — not comparable to full-atom values): 23255 Å² total; per-residue (Å²): 130,87,76,71,74,65,22,45,35,38,53,47,53,22,55,40,64,41,70,96,74,76,38,68,37,73,60,94,77,60,63,92,78,44,81,76,64,67,67,79,63,59,49,63,82,43,55,71,37,37,56,52,71,42,65,63,42,65,70,62,60,79,45,74,64,65,50,43,84,44,75,49,76,48,75,35,56,89,61,63,67,36,70,48,67,29,73,39,49,42,39,34,38,29,28,45,79,61,53,84,94,42,53,94,62,32,74,36,29,31,40,37,34,16,64,35,39,63,78,48,40,38,55,83,53,63,52,93,80,57,75,92,45,51,70,54,52,52,52,47,50,55,63,51,45,71,47,61,75,66,82,87,61,57,69,63,44,44,55,52,28,25,50,68,63,84,80,45,58,63,57,48,45,52,23,53,59,55,34,57,94,41,76,24,63,40,53,29,47,52,36,53,38,45,59,40,57,29,60,45,99,88,70,49,63,60,40,44,79,30,96,76,50,78,75,64,87,54,90,91,54,55,66,64,54,36,31,77,76,68,68,30,33,29,41,39,59,51,36,19,50,53,50,37,52,34,34,17,59,65,69,38,36,34,28,36,35,35,29,30,54,51,58,95,68,20,90,88,49,81,89,49,71,74,83,58,82,88,32,58,40,37,26,28,33,37,58,42,97,54,63,41,67,37,62,46,53,41,55,59,67,62,98,55,77,78,79,79,69,85,76,82,82,82,78,79,82,96,65,90,74,68,38,46,35,28,37,36,72,45,76,73,51,64,45,98,82,68,59,35,41,30,29,37,28,80,38,24,30,43,53,96,45,75,34,73,42,63,91,83,60,78,53,46,48,35,44,30,86,94,76,75,48,45,24,50,74,86,41,78,60,63,82,93,67,65,73,75,31,35,18,35,34,41,58,42,77,74,86,80,88,69,135

Mean predicted aligned error: 12.2 Å

Foldseek 3Di:
DDQDDFQFWFQWWQQFADQVVLDRHGDQCPPPVAQRQTPQFFLVPADALAKDFAVSNVVVLPFPPQKDKDKDKDFAFPDDQRGDIGSGRWGMKHWHDDPPVCVNGGPTMMMTIDTDGNLNGQCQAFDPDDPVCPVVVVVSLVVLQVAQACPPPDPSLLCSLLDDPPVPVPLLVVLCVLCPPPRHLSSSLVSLLCLLQPADPVRHGQADEDPPQDADPDPPDDRLCCCNPNRSYYHQCSQASSSSSSSSSVSWRKIKTWGFRWDPPCPVPPPDTDTDPVRTHMWMFTQRVNSGTRTHGSGHNDPDDDPDPDDDDDDDDRDPFQQQKFFADDWDDADPVRQWTFGQWAWIDGRHDIAGDDNPDRWGWIDGPVVRFTDTNNHTDDSVVPDHHTHHGGRHTDPPPDD

Nearest PDB structures (foldseek):
  6g49-assembly1_A  TM=6.756E-01  e=7.495E-11  Pseudomonas aeruginosa PAO1
  6g4h-assembly1_A  TM=6.493E-01  e=7.941E-11  Pseudomonas aeruginosa PAO1
  9crn-assembly1_A  TM=7.359E-01  e=2.034E-03  Streptococcus pyogenes NZ131
  3int-assembly3_B  TM=2.134E-01  e=1.666E+00  Klebsiella pneumoniae

Sequence (403 aa):
GRLPLPVHFRRFVLNRYEPETEKFVLDPYPPSAIPNDLYSPSIKDVPIGFMISDSVIEASTRRYQYRKNIASTVYIQSLAPDAYVAPNTGYTYQKLPVPPEDKDLFTTVYQCSSLISIWNLPPFVYSSNYPELVDFREQRAEALRSDRSFRGVDTAFMAYYTAIDTTDTLIMNLSRELTAGKETPYDKLDAIVDYFTGREADGSRRFTYTLEPGSPKTPGQSFMHYFLFENKRGYCTYFAGATTLLLRAAGIPCRVVVGYAIYDRSNKNTGWYWVYADQGHAWVEVYFPGYGWVDFDTTPSDDTEPTRPPKPDATPPDYAREPFFAVLGDLTGMSGDSTELNIRPQVIRYRSQEFEIPDSASQIITIKPAEGNVTIDGKPVKIGEFATDRKMVISAYSFDYAL

Radius of gyration: 24.12 Å; Cα contacts (8 Å, |Δi|>4): 731; chains: 1; bounding box: 70×49×69 Å

pLDDT: mean 73.65, std 18.89, range [22.09, 98.5]

Secondary structure (DSSP, 8-state):
--PPPPSEEEEEEE-EEEGGGTEEE--SS--TTS--------STTSPTT-EEE-HHHHHH----TTEEEEEEEEEESSS-TT---BSS-EEEEEEEPPPGGGTTT-SEEEEEEEEEEGGG-THHHH-S--GGGHHHHHHHHHHHHT-SS-TTS-HHHHHHHT---TT-HHHHHHHHHHTTT--SHHHHHHHHHHHHH-B-TTS-BSSEE-S-----SSTT--HHHIIIIII-EE-HHHHHHHHHHHHHHTT--EEEEEEEE-----TTSTT-----GGGEEEEEEEEETTTEEEEE--S---SS-S--PPPP-SPPP------SEEE---EEEE-TTSS-EEE--S-EEETTEEE---TT----EEEETTTTEEEETTEE--GGG--S---SS--B-------